Protein AF-0000000066375681 (afdb_homodimer)

Foldseek 3Di:
DPPDPPPVPCDPVVVVPDDPVVVVVVVVCVVCVVVVVVVVVVVVVVVVVVVVVVVVVVVVVVVVVVVVVVVVVVVVVVVVCVPQVFDADAQPVDPDGDGTDDPVRVVVSVVVVVVVQVVVCVVQQKHFPDWDDDPFKIKTWIWGAAPADPLQIFTKIWIGTPPDDQKIKIGRCLVVCCVPDDPSSNVNSVVCCVQADPVNNHMDMDGPVCVVVVSVRSRCSNHPD/DPPDPPPVPCDVVVVVPDDPVVVVVVVCCVVCVVVVVVVVVVVVVVVVVVVVVVVVVVVVVVVVVVVVVVVVVVVVVVVVCVPQVFDADAQPVDPDGDGTDDPVRVVVSVVVVVVVQVVVCVVQQKHFPDWDDDPFKIKTWIWGAAPADPLQIFTKIWIGTPPDDQKIKIGRCLVVCCVPDDPSSNVNSVVCCVQADPVNNHIDMDGPVCVVVVSVRSRCSNHPD

Secondary structure (DSSP, 8-state):
-----------HHHHHSS-HHHHHHHHHHHHHHHHHHHHHHHHHHHHHHHHHHHHHHHHHHHHHHHHHHHHHHHHHHHHHHHH---EE---TT-SSPP-EE-HHHHHHHHHHHHHHHHHHHHHH-EEEEEEEE-SSEEEEEEEEE-SSSTT-EEEEEEEEESS--SEEEEE-GGGGGGGSS-HHHHHHHHHHHHHS-GGGGS-EEEEGGGHHHHHHHHHHHHT--/-----------HHHHHSS-HHHHHHHHHHHHHHHHHHHHHHHHHHHHHHHHHHHHHHHHHHHHHHHHHHHHHHHHHHHHHHHH---EE---TT-SSPP-EE-HHHHHHHHHHHHHHHHHHHHHH-EEEEEEEE-SSEEEEEEEEE-SSSTT-EEEEEEEEESS--SEEEEE-GGGGGGGSS-HHHHHHHHHHHHHS-GGGGS-EEEEGGGHHHHHHHHHHHHT--

Structure (mmCIF, N/CA/C/O backbone):
data_AF-0000000066375681-model_v1
#
loop_
_entity.id
_entity.type
_entity.pdbx_description
1 polymer 'Monopolin complex subunit Csm1/Pcs1 C-terminal domain-containing protein'
#
loop_
_atom_site.group_PDB
_atom_site.id
_atom_site.type_symbol
_atom_site.label_atom_id
_atom_site.label_alt_id
_atom_site.label_comp_id
_atom_site.label_asym_id
_atom_site.label_entity_id
_atom_site.label_seq_id
_atom_site.pdbx_PDB_ins_code
_atom_site.Cartn_x
_atom_site.Cartn_y
_atom_site.Cartn_z
_atom_site.occupancy
_atom_site.B_iso_or_equiv
_atom_site.auth_seq_id
_atom_site.auth_comp_id
_atom_site.auth_asym_id
_atom_site.auth_atom_id
_atom_site.pdbx_PDB_model_num
ATOM 1 N N . MET A 1 1 ? -1.292 99.375 11.547 1 28.48 1 MET A N 1
ATOM 2 C CA . MET A 1 1 ? -0.251 99.438 12.562 1 28.48 1 MET A CA 1
ATOM 3 C C . MET A 1 1 ? -0.859 99.688 13.945 1 28.48 1 MET A C 1
ATOM 5 O O . MET A 1 1 ? -1.448 100.75 14.203 1 28.48 1 MET A O 1
ATOM 9 N N . ALA A 1 2 ? -1.321 98.625 14.531 1 40.06 2 ALA A N 1
ATOM 10 C CA . ALA A 1 2 ? -2.312 98.562 15.602 1 40.06 2 ALA A CA 1
ATOM 11 C C . ALA A 1 2 ? -1.772 99.188 16.875 1 40.06 2 ALA A C 1
ATOM 13 O O . ALA A 1 2 ? -0.604 99 17.234 1 40.06 2 ALA A O 1
ATOM 14 N N . PRO A 1 3 ? -2.336 100.375 17.312 1 38.59 3 PRO A N 1
ATOM 15 C CA . PRO A 1 3 ? -1.803 101.125 18.422 1 38.59 3 PRO A CA 1
ATOM 16 C C . PRO A 1 3 ? -1.499 100.312 19.656 1 38.59 3 PRO A C 1
ATOM 18 O O . PRO A 1 3 ? -2.27 99.438 20 1 38.59 3 PRO A O 1
ATOM 21 N N . LYS A 1 4 ? -0.212 100.062 19.766 1 41.66 4 LYS A N 1
ATOM 22 C CA . LYS A 1 4 ? 0.375 99.375 20.922 1 41.66 4 LYS A CA 1
ATOM 23 C C . LYS A 1 4 ? -0.207 99.938 22.219 1 41.66 4 LYS A C 1
ATOM 25 O O . LYS A 1 4 ? -0.194 101.125 22.469 1 41.66 4 LYS A O 1
ATOM 30 N N . LYS A 1 5 ? -1.204 99.25 22.703 1 42.22 5 LYS A N 1
ATOM 31 C CA . LYS A 1 5 ? -1.81 99.5 24 1 42.22 5 LYS A CA 1
ATOM 32 C C . LYS A 1 5 ? -0.745 99.812 25.062 1 42.22 5 LYS A C 1
ATOM 34 O O . LYS A 1 5 ? 0.119 99 25.328 1 42.22 5 LYS A O 1
ATOM 39 N N . GLN A 1 6 ? -0.232 101.125 25.125 1 36.72 6 GLN A N 1
ATOM 40 C CA . GLN A 1 6 ? 0.744 101.75 26.016 1 36.72 6 GLN A CA 1
ATOM 41 C C . GLN A 1 6 ? 0.516 101.375 27.469 1 36.72 6 GLN A C 1
ATOM 43 O O . GLN A 1 6 ? -0.604 101.438 27.969 1 36.72 6 GLN A O 1
ATOM 48 N N . ALA A 1 7 ? 1.293 100.375 27.859 1 41.22 7 ALA A N 1
ATOM 49 C CA . ALA A 1 7 ? 1.432 100 29.266 1 41.22 7 ALA A CA 1
ATOM 50 C C . ALA A 1 7 ? 1.377 101.25 30.141 1 41.22 7 ALA A C 1
ATOM 52 O O . ALA A 1 7 ? 2.172 102.188 29.969 1 41.22 7 ALA A O 1
ATOM 53 N N . THR A 1 8 ? 0.193 101.75 30.359 1 39.72 8 THR A N 1
ATOM 54 C CA . THR A 1 8 ? 0.031 102.938 31.219 1 39.72 8 THR A CA 1
ATOM 55 C C . THR A 1 8 ? 0.939 102.812 32.438 1 39.72 8 THR A C 1
ATOM 57 O O . THR A 1 8 ? 0.768 101.938 33.281 1 39.72 8 THR A O 1
ATOM 60 N N . VAL A 1 9 ? 2.328 102.875 32.188 1 42.59 9 VAL A N 1
ATOM 61 C CA . VAL A 1 9 ? 3.307 103.125 33.25 1 42.59 9 VAL A CA 1
ATOM 62 C C . VAL A 1 9 ? 2.834 104.25 34.188 1 42.59 9 VAL A C 1
ATOM 64 O O . VAL A 1 9 ? 2.521 105.312 33.719 1 42.59 9 VAL A O 1
ATOM 67 N N . VAL A 1 10 ? 2.293 103.812 35.219 1 45.69 10 VAL A N 1
ATOM 68 C CA . VAL A 1 10 ? 1.974 104.75 36.25 1 45.69 10 VAL A CA 1
ATOM 69 C C . VAL A 1 10 ? 3.229 105.562 36.625 1 45.69 10 VAL A C 1
ATOM 71 O O . VAL A 1 10 ? 4.277 105 36.906 1 45.69 10 VAL A O 1
ATOM 74 N N . THR A 1 11 ? 3.477 106.688 35.906 1 43.81 11 THR A N 1
ATOM 75 C CA . THR A 1 11 ? 4.594 107.562 36.219 1 43.81 11 THR A CA 1
ATOM 76 C C . THR A 1 11 ? 4.426 108.188 37.625 1 43.81 11 THR A C 1
ATOM 78 O O . THR A 1 11 ? 3.33 108.188 38.188 1 43.81 11 THR A O 1
ATOM 81 N N . GLU A 1 12 ? 5.57 108.5 38.156 1 47.03 12 GLU A N 1
ATOM 82 C CA . GLU A 1 12 ? 5.633 109.25 39.438 1 47.03 12 GLU A CA 1
ATOM 83 C C . GLU A 1 12 ? 4.621 110.375 39.469 1 47.03 12 GLU A C 1
ATOM 85 O O . GLU A 1 12 ? 4.047 110.688 40.531 1 47.03 12 GLU A O 1
ATOM 90 N N . GLN A 1 13 ? 4.516 111.062 38.344 1 50.25 13 GLN A N 1
ATOM 91 C CA . GLN A 1 13 ? 3.627 112.25 38.25 1 50.25 13 GLN A CA 1
ATOM 92 C C . GLN A 1 13 ? 2.164 111.812 38.344 1 50.25 13 GLN A C 1
ATOM 94 O O . GLN A 1 13 ? 1.336 112.562 38.875 1 50.25 13 GLN A O 1
ATOM 99 N N . ASP A 1 14 ? 1.918 110.688 37.75 1 49.62 14 ASP A N 1
ATOM 100 C CA . ASP A 1 14 ? 0.551 110.188 37.875 1 49.62 14 ASP A CA 1
ATOM 101 C C . ASP A 1 14 ? 0.205 109.875 39.312 1 49.62 14 ASP A C 1
ATOM 103 O O . ASP A 1 14 ? -0.949 110 39.719 1 49.62 14 ASP A O 1
ATOM 107 N N . ILE A 1 15 ? 1.29 109.562 40 1 47.69 15 ILE A N 1
ATOM 108 C CA . ILE A 1 15 ? 1.213 109.312 41.469 1 47.69 15 ILE A CA 1
ATOM 109 C C . ILE A 1 15 ? 1.122 110.688 42.156 1 47.69 15 ILE A C 1
ATOM 111 O O . ILE A 1 15 ? 0.42 110.812 43.188 1 47.69 15 ILE A O 1
ATOM 115 N N . SER A 1 16 ? 1.86 111.562 41.688 1 47.47 16 SER A N 1
ATOM 116 C CA . SER A 1 16 ? 1.866 112.875 42.375 1 47.47 16 SER A CA 1
ATOM 117 C C . SER A 1 16 ? 0.475 113.438 42.406 1 47.47 16 SER A C 1
ATOM 119 O O . SER A 1 16 ? 0.149 114.25 43.344 1 47.47 16 SER A O 1
ATOM 121 N N . ASN A 1 17 ? -0.302 113.5 41.312 1 46.56 17 ASN A N 1
ATOM 122 C CA . ASN A 1 17 ? -1.599 114.188 41.281 1 46.56 17 ASN A CA 1
ATOM 123 C C . ASN A 1 17 ? -2.727 113.25 41.688 1 46.56 17 ASN A C 1
ATOM 125 O O . ASN A 1 17 ? -3.895 113.625 41.688 1 46.56 17 ASN A O 1
ATOM 129 N N . SER A 1 18 ? -2.432 111.938 41.531 1 45.84 18 SER A N 1
ATOM 130 C CA . SER A 1 18 ? -3.562 111.062 41.812 1 45.84 18 SER A CA 1
ATOM 131 C C . SER A 1 18 ? -3.654 110.75 43.281 1 45.84 18 SER A C 1
ATOM 133 O O . SER A 1 18 ? -2.639 110.688 44 1 45.84 18 SER A O 1
ATOM 135 N N . ASP A 1 19 ? -4.734 111 43.844 1 48.69 19 ASP A N 1
ATOM 136 C CA . ASP A 1 19 ? -5.043 110.688 45.25 1 48.69 19 ASP A CA 1
ATOM 137 C C . ASP A 1 19 ? -4.734 109.188 45.531 1 48.69 19 ASP A C 1
ATOM 139 O O . ASP A 1 19 ? -4.723 108.375 44.625 1 48.69 19 ASP A O 1
ATOM 143 N N . ASN A 1 20 ? -4.02 108.875 46.562 1 48.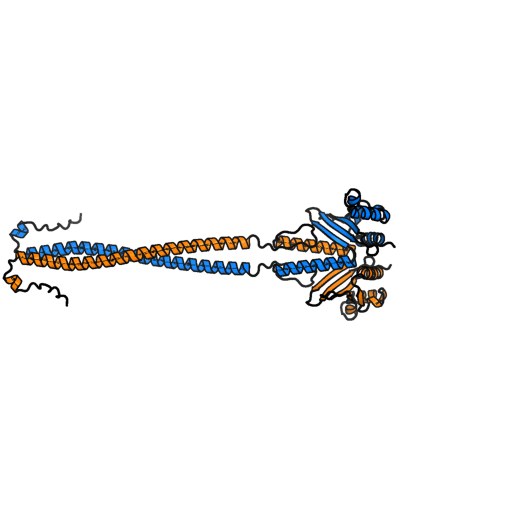81 20 ASN A N 1
ATOM 144 C CA . ASN A 1 20 ? -3.52 107.625 47.094 1 48.81 20 ASN A CA 1
ATOM 145 C C . ASN A 1 20 ? -4.461 106.438 46.781 1 48.81 20 ASN A C 1
ATOM 147 O O . ASN A 1 20 ? -4.008 105.375 46.438 1 48.81 20 ASN A O 1
ATOM 151 N N . GLU A 1 21 ? -5.719 106.75 46.75 1 53.75 21 GLU A N 1
ATOM 152 C CA . GLU A 1 21 ? -6.727 105.688 46.594 1 53.75 21 GLU A CA 1
ATOM 153 C C . GLU A 1 21 ? -6.758 105.188 45.156 1 53.75 21 GLU A C 1
ATOM 155 O O . GLU A 1 21 ? -6.863 103.938 44.938 1 53.75 21 GLU A O 1
ATOM 160 N N . GLN A 1 22 ? -6.59 106 44.25 1 57.84 22 GLN A N 1
ATOM 161 C CA . GLN A 1 22 ? -6.688 105.625 42.844 1 57.84 22 GLN A CA 1
ATOM 162 C C . GLN A 1 22 ? -5.453 104.875 42.406 1 57.84 22 GLN A C 1
ATOM 164 O O . GLN A 1 22 ? -5.559 103.938 41.594 1 57.84 22 GLN A O 1
ATOM 169 N N . LEU A 1 23 ? -4.414 105.188 43 1 54 23 LEU A N 1
ATOM 170 C CA . LEU A 1 23 ? -3.172 104.5 42.656 1 54 23 LEU A CA 1
ATOM 171 C C . LEU A 1 23 ? -3.162 103.062 43.125 1 54 23 LEU A C 1
ATOM 173 O O . LEU A 1 23 ? -2.727 102.125 42.406 1 54 23 LEU A O 1
ATOM 177 N N . VAL A 1 24 ? -3.678 102.875 44.344 1 54.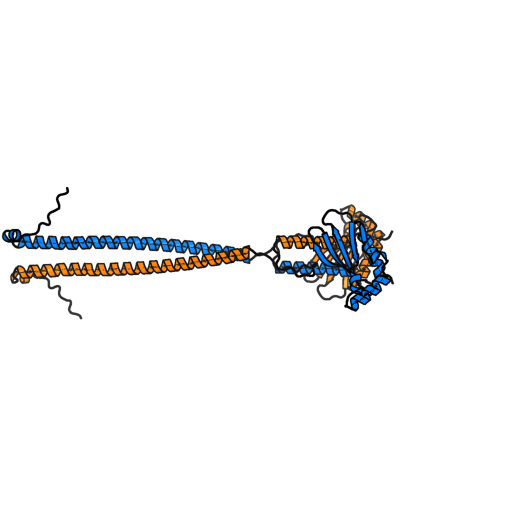31 24 VAL A N 1
ATOM 178 C CA . VAL A 1 24 ? -3.766 101.5 44.938 1 54.31 24 VAL A CA 1
ATOM 179 C C . VAL A 1 24 ? -4.688 100.688 44.062 1 54.31 24 VAL A C 1
ATOM 181 O O . VAL A 1 24 ? -4.379 99.5 43.781 1 54.31 24 VAL A O 1
ATOM 184 N N . GLU A 1 25 ? -5.738 101.188 43.625 1 55.97 25 GLU A N 1
ATOM 185 C CA . GLU A 1 25 ? -6.676 100.5 42.781 1 55.97 25 GLU A CA 1
ATOM 186 C C . GLU A 1 25 ? -6.043 100.125 41.438 1 55.97 25 GLU A C 1
ATOM 188 O O . GLU A 1 25 ? -6.25 99 40.938 1 55.97 25 GLU A O 1
ATOM 193 N N . LEU A 1 26 ? -5.262 100.938 41 1 53.53 26 LEU A N 1
ATOM 194 C CA . LEU A 1 26 ? -4.629 100.75 39.719 1 53.53 26 LEU A CA 1
ATOM 195 C C . LEU A 1 26 ? -3.572 99.688 39.812 1 53.53 26 LEU A C 1
ATOM 197 O O . LEU A 1 26 ? -3.492 98.812 38.938 1 53.53 26 LEU A O 1
ATOM 201 N N . ILE A 1 27 ? -2.797 99.75 40.844 1 51.28 27 ILE A N 1
ATOM 202 C CA . ILE A 1 27 ? -1.75 98.75 41.031 1 51.28 27 ILE A CA 1
ATOM 203 C C . ILE A 1 27 ? -2.379 97.375 41.281 1 51.28 27 ILE A C 1
ATOM 205 O O . ILE A 1 27 ? -1.936 96.375 40.688 1 51.28 27 ILE A O 1
ATOM 209 N N . ASN A 1 28 ? -3.398 97.438 42.125 1 53.34 28 ASN A N 1
ATOM 210 C CA . ASN A 1 28 ? -4.109 96.188 42.375 1 53.34 28 ASN A CA 1
ATOM 211 C C . ASN A 1 28 ? -4.703 95.625 41.094 1 53.34 28 ASN A C 1
ATOM 213 O O . ASN A 1 28 ? -4.68 94.438 40.875 1 53.34 28 ASN A O 1
ATOM 217 N N . ASN A 1 29 ? -5.141 96.438 40.281 1 55.69 29 ASN A N 1
ATOM 218 C CA . ASN A 1 29 ? -5.742 96 39.031 1 55.69 29 ASN A CA 1
ATOM 219 C C . ASN A 1 29 ? -4.691 95.5 38.031 1 55.69 29 ASN A C 1
ATOM 221 O O . ASN A 1 29 ? -4.922 94.562 37.312 1 55.69 29 ASN A O 1
ATOM 225 N N . LEU A 1 30 ? -3.58 96.188 38.062 1 53.53 30 LEU A N 1
ATOM 226 C CA . LEU A 1 30 ? -2.555 95.875 37.094 1 53.53 30 LEU A CA 1
ATOM 227 C C . LEU A 1 30 ? -1.869 94.562 37.469 1 53.53 30 LEU A C 1
ATOM 229 O O . LEU A 1 30 ? -1.595 93.75 36.594 1 53.53 30 LEU A O 1
ATOM 233 N N . VAL A 1 31 ? -1.455 94.438 38.688 1 55.12 31 VAL A N 1
ATOM 234 C CA . VAL A 1 31 ? -0.822 93.188 39.188 1 55.12 31 VAL A CA 1
ATOM 235 C C . VAL A 1 31 ? -1.787 92.062 39.062 1 55.12 31 VAL A C 1
ATOM 237 O O . VAL A 1 31 ? -1.393 90.938 38.656 1 55.12 31 VAL A O 1
ATOM 240 N N . ASN A 1 32 ? -2.986 92.312 39.406 1 57.19 32 ASN A N 1
ATOM 241 C CA . ASN A 1 32 ? -4.012 91.25 39.281 1 57.19 32 ASN A CA 1
ATOM 242 C C . ASN A 1 32 ? -4.211 90.875 37.844 1 57.19 32 ASN A C 1
ATOM 244 O O . ASN A 1 32 ? -4.402 89.688 37.562 1 57.19 32 ASN A O 1
ATOM 248 N N . THR A 1 33 ? -3.861 91.812 37 1 61.75 33 THR A N 1
ATOM 249 C CA . THR A 1 33 ? -4.176 91.562 35.594 1 61.75 33 THR A CA 1
ATOM 250 C C . THR A 1 33 ? -3.076 90.75 34.938 1 61.75 33 THR A C 1
ATOM 252 O O . THR A 1 33 ? -3.365 89.75 34.188 1 61.75 33 THR A O 1
ATOM 255 N N . LYS A 1 34 ? -1.808 91.062 35.25 1 62.44 34 LYS A N 1
ATOM 256 C CA . LYS A 1 34 ? -0.74 90.375 34.562 1 62.44 34 LYS A CA 1
ATOM 257 C C . LYS A 1 34 ? -0.624 88.938 35.125 1 62.44 34 LYS A C 1
ATOM 259 O O . LYS A 1 34 ? -0.423 88 34.344 1 62.44 34 LYS A O 1
ATOM 264 N N . GLN A 1 35 ? -0.708 88.875 36.375 1 65.12 35 GLN A N 1
ATOM 265 C CA . GLN A 1 35 ? -0.64 87.562 37 1 65.12 35 GLN A CA 1
ATOM 266 C C . GLN A 1 35 ? -1.817 86.688 36.594 1 65.12 35 GLN A C 1
ATOM 268 O O . GLN A 1 35 ? -1.655 85.5 36.375 1 65.12 35 GLN A O 1
ATOM 273 N N . ASP A 1 36 ? -2.898 87.375 36.469 1 70.12 36 ASP A N 1
ATOM 274 C CA . ASP A 1 36 ? -4.098 86.688 36.031 1 70.12 36 ASP A CA 1
ATOM 275 C C . ASP A 1 36 ? -3.969 86.25 34.562 1 70.12 36 ASP A C 1
ATOM 277 O O . ASP A 1 36 ? -4.414 85.125 34.219 1 70.12 36 ASP A O 1
ATOM 281 N N . GLU A 1 37 ? -3.246 87.062 33.844 1 74 37 GLU A N 1
ATOM 282 C CA . GLU A 1 37 ? -3.025 86.75 32.438 1 74 37 GLU A CA 1
ATOM 283 C C . GLU A 1 37 ? -2.064 85.562 32.312 1 74 37 GLU A C 1
ATOM 285 O O . GLU A 1 37 ? -2.285 84.625 31.484 1 74 37 GLU A O 1
ATOM 290 N N . LEU A 1 38 ? -1.036 85.562 33.062 1 73.94 38 LEU A N 1
ATOM 291 C CA . LEU A 1 38 ? -0.058 84.5 33.062 1 73.94 38 LEU A CA 1
ATOM 292 C C . LEU A 1 38 ? -0.691 83.188 33.531 1 73.94 38 LEU A C 1
ATOM 294 O O . LEU A 1 38 ? -0.421 82.125 33 1 73.94 38 LEU A O 1
ATOM 298 N N . PHE A 1 39 ? -1.546 83.312 34.5 1 76.81 39 PHE A N 1
ATOM 299 C CA . PHE A 1 39 ? -2.256 82.125 35.031 1 76.81 39 PHE A CA 1
ATOM 300 C C . PHE A 1 39 ? -3.234 81.562 34 1 76.81 39 PHE A C 1
ATOM 302 O O . PHE A 1 39 ? -3.355 80.375 33.844 1 76.81 39 PHE A O 1
ATOM 309 N N . ALA A 1 40 ? -3.789 82.5 33.344 1 77.12 40 ALA A N 1
ATOM 310 C CA . ALA A 1 40 ? -4.742 82.062 32.312 1 77.12 40 ALA A CA 1
ATOM 311 C C . ALA A 1 40 ? -4.035 81.375 31.156 1 77.12 40 ALA A C 1
ATOM 313 O O . ALA A 1 40 ? -4.527 80.375 30.656 1 77.12 40 ALA A O 1
ATOM 314 N N . LYS A 1 41 ? -2.861 81.812 30.812 1 79.75 41 LYS A N 1
ATOM 315 C CA . LYS A 1 41 ? -2.078 81.188 29.75 1 79.75 41 LYS A CA 1
ATOM 316 C C . LYS A 1 41 ? -1.566 79.812 30.156 1 79.75 41 LYS A C 1
ATOM 318 O O . LYS A 1 41 ? -1.604 78.875 29.375 1 79.75 41 LYS A O 1
ATOM 323 N N . TYR A 1 42 ? -1.141 79.75 31.328 1 80.94 42 TYR A N 1
ATOM 324 C CA . TYR A 1 42 ? -0.655 78.5 31.859 1 80.94 42 TYR A CA 1
ATOM 325 C C . TYR A 1 42 ? -1.775 77.438 31.922 1 80.94 42 TYR A C 1
ATOM 327 O O . TYR A 1 42 ? -1.582 76.312 31.547 1 80.94 42 TYR A O 1
ATOM 335 N N . LYS A 1 43 ? -2.881 78 32.406 1 80 43 LYS A N 1
ATOM 336 C CA . LYS A 1 43 ? -4.047 77.125 32.5 1 80 43 LYS A CA 1
ATOM 337 C C . LYS A 1 43 ? -4.453 76.562 31.125 1 80 43 LYS A C 1
ATOM 339 O O . LYS A 1 43 ? -4.758 75.375 30.969 1 80 43 LYS A O 1
ATOM 344 N N . ALA A 1 44 ? -4.316 77.438 30.188 1 81.56 44 ALA A N 1
ATOM 345 C CA . ALA A 1 44 ? -4.699 77.062 28.844 1 81.56 44 ALA A CA 1
ATOM 346 C C . ALA A 1 44 ? -3.727 76 28.25 1 81.56 44 ALA A C 1
ATOM 348 O O . ALA A 1 44 ? -4.141 75.062 27.609 1 81.56 44 ALA A O 1
ATOM 349 N N . LYS A 1 45 ? -2.494 76.25 28.531 1 82.25 45 LYS A N 1
ATOM 350 C CA . LYS A 1 45 ? -1.46 75.375 28.016 1 82.25 45 LYS A CA 1
ATOM 351 C C . LYS A 1 45 ? -1.57 74 28.656 1 82.25 45 LYS A C 1
ATOM 353 O O . LYS A 1 45 ? -1.479 72.938 27.969 1 82.25 45 LYS A O 1
ATOM 358 N N . VAL A 1 46 ? -1.83 73.938 29.938 1 84.31 46 VAL A N 1
ATOM 359 C CA . VAL A 1 46 ? -1.899 72.688 30.672 1 84.31 46 VAL A CA 1
ATOM 360 C C . VAL A 1 46 ? -3.15 71.938 30.266 1 84.31 46 VAL A C 1
ATOM 362 O O . VAL A 1 46 ? -3.104 70.688 30.094 1 84.31 46 VAL A O 1
ATOM 365 N N . GLU A 1 47 ? -4.188 72.688 30.094 1 82.12 47 GLU A N 1
ATOM 366 C CA . GLU A 1 47 ? -5.434 72.062 29.672 1 82.12 47 GLU A CA 1
ATOM 367 C C . GLU A 1 47 ? -5.297 71.438 28.281 1 82.12 47 GLU A C 1
ATOM 369 O O . GLU A 1 47 ? -5.805 70.312 28.031 1 82.12 47 GLU A O 1
ATOM 374 N N . SER A 1 48 ? -4.539 72.062 27.453 1 86.12 48 SER A N 1
ATOM 375 C CA . SER A 1 48 ? -4.293 71.562 26.109 1 86.12 48 SER A CA 1
ATOM 376 C C . SER A 1 48 ? -3.436 70.312 26.156 1 86.12 48 SER A C 1
ATOM 378 O O . SER A 1 48 ? -3.709 69.312 25.438 1 86.12 48 SER A O 1
ATOM 380 N N . GLN A 1 49 ? -2.49 70.312 27.016 1 85.06 49 GLN A N 1
ATOM 381 C CA . GLN A 1 49 ? -1.605 69.188 27.156 1 85.06 49 GLN A CA 1
ATOM 382 C C . GLN A 1 49 ? -2.352 67.938 27.734 1 85.06 49 GLN A C 1
ATOM 384 O O . GLN A 1 49 ? -2.16 66.812 27.281 1 85.06 49 GLN A O 1
ATOM 389 N N . LEU A 1 50 ? -3.152 68.25 28.688 1 86.94 50 LEU A N 1
ATOM 390 C CA . LEU A 1 50 ? -3.947 67.188 29.312 1 86.94 50 LEU A CA 1
ATOM 391 C C . LEU A 1 50 ? -4.91 66.562 28.312 1 86.94 50 LEU A C 1
ATOM 393 O O . LEU A 1 50 ? -5.102 65.312 28.281 1 86.94 50 LEU A O 1
ATOM 397 N N . GLU A 1 51 ? -5.418 67.438 27.453 1 86.88 51 GLU A N 1
ATOM 398 C CA . GLU A 1 51 ? -6.328 66.938 26.422 1 86.88 51 GLU A CA 1
ATOM 399 C C . GLU A 1 51 ? -5.598 66.062 25.406 1 86.88 51 GLU A C 1
ATOM 401 O O . GLU A 1 51 ? -6.109 65 24.984 1 86.88 51 GLU A O 1
ATOM 406 N N . ASN A 1 52 ? -4.445 66.438 25.047 1 88.88 52 ASN A N 1
ATOM 407 C CA . ASN A 1 52 ? -3.623 65.688 24.094 1 88.88 52 ASN A CA 1
ATOM 408 C C . ASN A 1 52 ? -3.229 64.312 24.672 1 88.88 52 ASN A C 1
ATOM 410 O O . ASN A 1 52 ? -3.275 63.312 23.969 1 88.88 52 ASN A O 1
ATOM 414 N N . ASP A 1 53 ? -2.877 64.312 25.922 1 88.25 53 ASP A N 1
ATOM 415 C CA . ASP A 1 53 ? -2.492 63.031 26.578 1 88.25 53 ASP A CA 1
ATOM 416 C C . ASP A 1 53 ? -3.676 62.094 26.688 1 88.25 53 ASP A C 1
ATOM 418 O O . ASP A 1 53 ? -3.527 60.875 26.469 1 88.25 53 ASP A O 1
ATOM 422 N N . HIS A 1 54 ? -4.766 62.688 26.953 1 88.44 54 HIS A N 1
ATOM 423 C CA . HIS A 1 54 ? -5.969 61.875 27.047 1 88.44 54 HIS A CA 1
ATOM 424 C C . HIS A 1 54 ? -6.324 61.25 25.703 1 88.44 54 HIS A C 1
ATOM 426 O O . HIS A 1 54 ? -6.68 60.062 25.641 1 88.44 54 HIS A O 1
ATOM 432 N N . GLN A 1 55 ? -6.152 61.969 24.688 1 89.88 55 GLN A N 1
ATOM 433 C CA . GLN A 1 55 ? -6.414 61.469 23.359 1 89.88 55 GLN A CA 1
ATOM 434 C C . GLN A 1 55 ? -5.426 60.375 22.984 1 89.88 55 GLN A C 1
ATOM 436 O O . GLN A 1 55 ? -5.816 59.344 22.422 1 89.88 55 GLN A O 1
ATOM 441 N N . LEU A 1 56 ? -4.227 60.531 23.312 1 91.25 56 LEU A N 1
ATOM 442 C CA . LEU A 1 56 ? -3.189 59.531 23.047 1 91.25 56 LEU A CA 1
ATOM 443 C C . LEU A 1 56 ? -3.459 58.25 23.797 1 91.25 56 LEU A C 1
ATOM 445 O O . LEU A 1 56 ? -3.281 57.156 23.25 1 91.25 56 LEU A O 1
ATOM 449 N N . ILE A 1 57 ? -3.852 58.375 24.984 1 91.12 57 ILE A N 1
ATOM 450 C CA . ILE A 1 57 ? -4.16 57.219 25.812 1 91.12 57 ILE A CA 1
ATOM 451 C C . ILE A 1 57 ? -5.328 56.438 25.219 1 91.12 57 ILE A C 1
ATOM 453 O O . ILE A 1 57 ? -5.281 55.219 25.109 1 91.12 57 ILE A O 1
ATOM 457 N N . GLU A 1 58 ? -6.273 57.188 24.766 1 90.88 58 GLU A N 1
ATOM 458 C CA . GLU A 1 58 ? -7.426 56.531 24.141 1 90.88 58 GLU A CA 1
ATOM 459 C C . GLU A 1 58 ? -7.023 55.812 22.875 1 90.88 58 GLU A C 1
ATOM 461 O O . GLU A 1 58 ? -7.469 54.656 22.641 1 90.88 58 GLU A O 1
ATOM 466 N N . ASP A 1 59 ? -6.16 56.344 22.109 1 93.69 59 ASP A N 1
ATOM 467 C CA . ASP A 1 59 ? -5.68 55.719 20.875 1 93.69 59 ASP A CA 1
ATOM 468 C C . ASP A 1 59 ? -4.863 54.469 21.156 1 93.69 59 ASP A C 1
ATOM 470 O O . ASP A 1 59 ? -5.023 53.438 20.484 1 93.69 59 ASP A O 1
ATOM 474 N N . LEU A 1 60 ? -4.059 54.562 22.141 1 92.19 60 LEU A N 1
ATOM 475 C CA . LEU A 1 60 ? -3.211 53.438 22.516 1 92.19 60 LEU A CA 1
ATOM 476 C C . LEU A 1 60 ? -4.051 52.281 23.031 1 92.19 60 LEU A C 1
ATOM 478 O O . LEU A 1 60 ? -3.766 51.125 22.734 1 92.19 60 LEU A O 1
ATOM 482 N N . GLN A 1 61 ? -5.055 52.594 23.734 1 91.94 61 GLN A N 1
ATOM 483 C CA . GLN A 1 61 ? -5.957 51.562 24.25 1 91.94 61 GLN A CA 1
ATOM 484 C C . GLN A 1 61 ? -6.723 50.875 23.125 1 91.94 61 GLN A C 1
ATOM 486 O O . GLN A 1 61 ? -6.906 49.656 23.141 1 91.94 61 GLN A O 1
ATOM 491 N N . ALA A 1 62 ? -7.102 51.688 22.156 1 92.94 62 ALA A N 1
ATOM 492 C CA . ALA A 1 62 ? -7.793 51.125 20.984 1 92.94 62 ALA A CA 1
ATOM 493 C C . ALA A 1 62 ? -6.879 50.219 20.188 1 92.94 62 ALA A C 1
ATOM 495 O O . ALA A 1 62 ? -7.297 49.156 19.75 1 92.94 62 ALA A O 1
ATOM 496 N N . GLU A 1 63 ? -5.66 50.594 20.062 1 93.69 63 GLU A N 1
ATOM 497 C CA . GLU A 1 63 ? -4.676 49.781 19.344 1 93.69 63 GLU A CA 1
ATOM 498 C C . GLU A 1 63 ? -4.387 48.5 20.078 1 93.69 63 GLU A C 1
ATOM 500 O O . GLU A 1 63 ? -4.246 47.438 19.453 1 93.69 63 GLU A O 1
ATOM 505 N N . LEU A 1 64 ? -4.273 48.594 21.312 1 92.19 64 LEU A N 1
ATOM 506 C CA . LEU A 1 64 ? -4.039 47.406 22.141 1 92.19 64 LEU A CA 1
ATOM 507 C C . LEU A 1 64 ? -5.172 46.406 21.984 1 92.19 64 LEU A C 1
ATOM 509 O O . LEU A 1 64 ? -4.93 45.188 21.891 1 92.19 64 LEU A O 1
ATOM 513 N N . LYS A 1 65 ? -6.371 46.906 21.938 1 93.12 65 LYS A N 1
ATOM 514 C CA . LYS A 1 65 ? -7.527 46.031 21.766 1 93.12 65 LYS A CA 1
ATOM 515 C C . LYS A 1 65 ? -7.508 45.375 20.391 1 93.12 65 LYS A C 1
ATOM 517 O O . LYS A 1 65 ? -7.793 44.188 20.281 1 93.12 65 LYS A O 1
ATOM 522 N N . ALA A 1 66 ? -7.16 46.094 19.406 1 94.25 66 ALA A N 1
ATOM 523 C CA . ALA A 1 66 ? -7.07 45.562 18.047 1 94.25 66 ALA A CA 1
ATOM 524 C C . ALA A 1 66 ? -6.027 44.469 17.969 1 94.25 66 ALA A C 1
ATOM 526 O O . ALA A 1 66 ? -6.254 43.438 17.312 1 94.25 66 ALA A O 1
ATOM 527 N N . LYS A 1 67 ? -4.938 44.625 18.609 1 93 67 LYS A N 1
ATOM 528 C CA . LYS A 1 67 ? -3.873 43.625 18.578 1 93 67 LYS A CA 1
ATOM 529 C C . LYS A 1 67 ? -4.273 42.375 19.375 1 93 67 LYS A C 1
ATOM 531 O O . LYS A 1 67 ? -3.924 41.281 18.984 1 93 67 LYS A O 1
ATOM 536 N N . ASP A 1 68 ? -5.023 42.562 20.406 1 93.75 68 ASP A N 1
ATOM 537 C CA . ASP A 1 68 ? -5.555 41.438 21.172 1 93.75 68 ASP A CA 1
ATOM 538 C C . ASP A 1 68 ? -6.496 40.594 20.312 1 93.75 68 ASP A C 1
ATOM 540 O O . ASP A 1 68 ? -6.43 39.375 20.344 1 93.75 68 ASP A O 1
ATOM 544 N N . ASP A 1 69 ? -7.273 41.219 19.531 1 94.69 69 ASP A N 1
ATOM 545 C CA . ASP A 1 69 ? -8.188 40.531 18.641 1 94.69 69 ASP A CA 1
ATOM 546 C C . ASP A 1 69 ? -7.418 39.75 17.578 1 94.69 69 ASP A C 1
ATOM 548 O O . ASP A 1 69 ? -7.785 38.625 17.25 1 94.69 69 ASP A O 1
ATOM 552 N N . ARG A 1 70 ? -6.402 40.344 17.109 1 95 70 ARG A N 1
ATOM 553 C CA . ARG A 1 70 ? -5.574 39.688 16.109 1 95 70 ARG A CA 1
ATOM 554 C C . ARG A 1 70 ? -4.895 38.469 16.688 1 95 70 ARG A C 1
ATOM 556 O O . ARG A 1 70 ? -4.805 37.406 16.031 1 95 70 ARG A O 1
ATOM 563 N N . ILE A 1 71 ? -4.445 38.531 17.797 1 92.38 71 ILE A N 1
ATOM 564 C CA . ILE A 1 71 ? -3.793 37.406 18.484 1 92.38 71 ILE A CA 1
ATOM 565 C C . ILE A 1 71 ? -4.793 36.25 18.672 1 92.38 71 ILE A C 1
ATOM 567 O O . ILE A 1 71 ? -4.484 35.094 18.391 1 92.38 71 ILE A O 1
ATOM 571 N N . ASP A 1 72 ? -5.949 36.562 19.047 1 93.19 72 ASP A N 1
ATOM 572 C CA . ASP A 1 72 ? -6.984 35.531 19.25 1 93.19 72 ASP A CA 1
ATOM 573 C C . ASP A 1 72 ? -7.316 34.812 17.938 1 93.19 72 ASP A C 1
ATOM 575 O O . ASP A 1 72 ? -7.477 33.594 17.922 1 93.19 72 ASP A O 1
ATOM 579 N N . ALA A 1 73 ? -7.336 35.531 16.953 1 92.75 73 ALA A N 1
ATOM 580 C CA . ALA A 1 73 ? -7.633 34.969 15.633 1 92.75 73 ALA A CA 1
ATOM 581 C C . ALA A 1 73 ? -6.527 34.031 15.188 1 92.75 73 ALA A C 1
ATOM 583 O O . ALA A 1 73 ? -6.805 32.938 14.656 1 92.75 73 ALA A O 1
ATOM 584 N N . LEU A 1 74 ? -5.352 34.375 15.391 1 89.69 74 LEU A N 1
ATOM 585 C CA . LEU A 1 74 ? -4.207 33.562 14.992 1 89.69 74 LEU A CA 1
ATOM 586 C C . LEU A 1 74 ? -4.148 32.281 15.812 1 89.69 74 LEU A C 1
ATOM 588 O O . LEU A 1 74 ? -3.826 31.219 15.281 1 89.69 74 LEU A O 1
ATOM 592 N N . LEU A 1 75 ? -4.48 32.406 16.984 1 88.62 75 LEU A N 1
ATOM 593 C CA . LEU A 1 75 ? -4.496 31.234 17.859 1 88.62 75 LEU A CA 1
ATOM 594 C C . LEU A 1 75 ? -5.578 30.25 17.438 1 88.62 75 LEU A C 1
ATOM 596 O O . LEU A 1 75 ? -5.371 29.031 17.5 1 88.62 75 LEU A O 1
ATOM 600 N N . GLU A 1 76 ? -6.629 30.656 17 1 86.56 76 GLU A N 1
ATOM 601 C CA . GLU A 1 76 ? -7.699 29.797 16.484 1 86.56 76 GLU A CA 1
ATOM 602 C C . GLU A 1 76 ? -7.281 29.094 15.211 1 86.56 76 GLU A C 1
ATOM 604 O O . GLU A 1 76 ? -7.512 27.891 15.055 1 86.56 76 GLU A O 1
ATOM 609 N N . GLU A 1 77 ? -6.664 29.828 14.367 1 83.06 77 GLU A N 1
ATOM 610 C CA . GLU A 1 77 ? -6.18 29.25 13.125 1 83.06 77 GLU A CA 1
ATOM 611 C C . GLU A 1 77 ? -5.141 28.172 13.391 1 83.06 77 GLU A C 1
ATOM 613 O O . GLU A 1 77 ? -5.164 27.109 12.758 1 83.06 77 GLU A O 1
ATOM 618 N N . LEU A 1 78 ? -4.273 28.5 14.227 1 80.06 78 LEU A N 1
ATOM 619 C CA . LEU A 1 78 ? -3.236 27.547 14.609 1 80.06 78 LEU A CA 1
ATOM 620 C C . LEU A 1 78 ? -3.854 26.266 15.172 1 80.06 78 LEU A C 1
ATOM 622 O O . LEU A 1 78 ? -3.398 25.156 14.859 1 80.06 78 LEU A O 1
ATOM 626 N N . SER A 1 79 ? -4.809 26.359 15.984 1 79.62 79 SER A N 1
ATOM 627 C CA . SER A 1 79 ? -5.48 25.219 16.594 1 79.62 79 SER A CA 1
ATOM 628 C C . SER A 1 79 ? -6.145 24.344 15.531 1 79.62 79 SER A C 1
ATOM 630 O O . SER A 1 79 ? -6.117 23.109 15.633 1 79.62 79 SER A O 1
ATOM 632 N N . LEU A 1 80 ? -6.707 24.969 14.555 1 72.69 80 LEU A N 1
ATOM 633 C CA . LEU A 1 80 ? -7.379 24.266 13.469 1 72.69 80 LEU A CA 1
ATOM 634 C C . LEU A 1 80 ? -6.379 23.469 12.641 1 72.69 80 LEU A C 1
ATOM 636 O O . LEU A 1 80 ? -6.648 22.328 12.258 1 72.69 80 LEU A O 1
ATOM 640 N N . LEU A 1 81 ? -5.312 24.125 12.422 1 69.12 81 LEU A N 1
ATOM 641 C CA . LEU A 1 81 ? -4.281 23.469 11.625 1 69.12 81 LEU A CA 1
ATOM 642 C C . LEU A 1 81 ? -3.641 22.328 12.406 1 69.12 81 LEU A C 1
ATOM 644 O O . LEU A 1 81 ? -3.229 21.328 11.812 1 69.12 81 LEU A O 1
ATOM 648 N N . LYS A 1 82 ? -3.568 22.547 13.664 1 66.94 82 LYS A N 1
ATOM 649 C CA . LYS A 1 82 ? -3.002 21.516 14.531 1 66.94 82 LYS A CA 1
ATOM 650 C C . LYS A 1 82 ? -3.963 20.344 14.688 1 66.94 82 LYS A C 1
ATOM 652 O O . LYS A 1 82 ? -3.537 19.219 14.961 1 66.94 82 LYS A O 1
ATOM 657 N N . GLN A 1 83 ? -5.188 20.641 14.734 1 61.44 83 GLN A N 1
ATOM 658 C CA . GLN A 1 83 ? -6.156 19.578 15.039 1 61.44 83 GLN A CA 1
ATOM 659 C C . GLN A 1 83 ? -6.191 18.531 13.93 1 61.44 83 GLN A C 1
ATOM 661 O O . GLN A 1 83 ? -6.336 17.344 14.203 1 61.44 83 GLN A O 1
ATOM 666 N N . ASP A 1 84 ? -6.562 18.953 12.508 1 58.25 84 ASP A N 1
ATOM 667 C CA . ASP A 1 84 ? -6.852 17.828 11.625 1 58.25 84 ASP A CA 1
ATOM 668 C C . ASP A 1 84 ? -5.82 17.734 10.5 1 58.25 84 ASP A C 1
ATOM 670 O O . ASP A 1 84 ? -6.066 18.219 9.391 1 58.25 84 ASP A O 1
ATOM 674 N N . PRO A 1 85 ? -4.523 17.547 10.867 1 63.53 85 PRO A N 1
ATOM 675 C CA . PRO A 1 85 ? -3.547 17.453 9.773 1 63.53 85 PRO A CA 1
ATOM 676 C C . PRO A 1 85 ? -3.816 16.281 8.836 1 63.53 85 PRO A C 1
ATOM 678 O O . PRO A 1 85 ? -2.904 15.812 8.148 1 63.53 85 PRO A O 1
ATOM 681 N N . GLY A 1 86 ? -5.047 15.805 8.734 1 73.94 86 GLY A N 1
ATOM 682 C CA . GLY A 1 86 ? -5.293 14.633 7.914 1 73.94 86 GLY A CA 1
ATOM 683 C C . GLY A 1 86 ? -5.035 14.875 6.438 1 73.94 86 GLY A C 1
ATOM 684 O O . GLY A 1 86 ? -5.066 16.016 5.977 1 73.94 86 GLY A O 1
ATOM 685 N N . MET A 1 87 ? -4.449 13.984 5.789 1 80.62 87 MET A N 1
ATOM 686 C CA . MET A 1 87 ? -4.234 14.016 4.348 1 80.62 87 MET A CA 1
ATOM 687 C C . MET A 1 87 ? -5.117 12.984 3.646 1 80.62 87 MET A C 1
ATOM 689 O O . MET A 1 87 ? -5.469 11.961 4.234 1 80.62 87 MET A O 1
ATOM 693 N N . GLU A 1 88 ? -5.551 13.367 2.494 1 83.31 88 GLU A N 1
ATOM 694 C CA . GLU A 1 88 ? -6.375 12.453 1.704 1 83.31 88 GLU A CA 1
ATOM 695 C C . GLU A 1 88 ? -5.555 11.281 1.182 1 83.31 88 GLU A C 1
ATOM 697 O O . GLU A 1 88 ? -4.492 11.469 0.59 1 83.31 88 GLU A O 1
ATOM 702 N N . PHE A 1 89 ? -5.949 10.102 1.521 1 86.44 89 PHE A N 1
ATOM 703 C CA . PHE A 1 89 ? -5.301 8.898 1.019 1 86.44 89 PHE A CA 1
ATOM 704 C C . PHE A 1 89 ? -6.336 7.828 0.686 1 86.44 89 PHE A C 1
ATOM 706 O O . PHE A 1 89 ? -6.941 7.242 1.585 1 86.44 89 PHE A O 1
ATOM 713 N N . ALA A 1 90 ? -6.551 7.621 -0.632 1 86.69 90 ALA A N 1
ATOM 714 C CA . ALA A 1 90 ? -7.422 6.539 -1.082 1 86.69 90 ALA A CA 1
ATOM 715 C C . ALA A 1 90 ? -6.703 5.195 -1.019 1 86.69 90 ALA A C 1
ATOM 717 O O . ALA A 1 90 ? -5.742 4.961 -1.757 1 86.69 90 ALA A O 1
ATOM 718 N N . SER A 1 91 ? -7.145 4.363 -0.204 1 89.75 91 SER A N 1
ATOM 719 C CA . SER A 1 91 ? -6.473 3.09 0.026 1 89.75 91 SER A CA 1
ATOM 720 C C . SER A 1 91 ? -6.539 2.199 -1.211 1 89.75 91 SER A C 1
ATOM 722 O O . SER A 1 91 ? -7.586 2.092 -1.85 1 89.75 91 SER A O 1
ATOM 724 N N . PRO A 1 92 ? -5.461 1.556 -1.611 1 90.44 92 PRO A N 1
ATOM 725 C CA . PRO A 1 92 ? -5.449 0.638 -2.752 1 90.44 92 PRO A CA 1
ATOM 726 C C . PRO A 1 92 ? -6.109 -0.702 -2.439 1 90.44 92 PRO A C 1
ATOM 728 O O . PRO A 1 92 ? -6.363 -1.498 -3.35 1 90.44 92 PRO A O 1
ATOM 731 N N . ILE A 1 93 ? -6.422 -0.968 -1.192 1 92.31 93 ILE A N 1
ATOM 732 C CA . ILE A 1 93 ? -6.895 -2.299 -0.827 1 92.31 93 ILE A CA 1
ATOM 733 C C . ILE A 1 93 ? -8.312 -2.203 -0.263 1 92.31 93 ILE A C 1
ATOM 735 O O . ILE A 1 93 ? -8.797 -3.145 0.368 1 92.31 93 ILE A O 1
ATOM 739 N N . ARG A 1 94 ? -8.891 -1.083 -0.386 1 90.94 94 ARG A N 1
ATOM 740 C CA . ARG A 1 94 ? -10.25 -0.898 0.109 1 90.94 94 ARG A CA 1
ATOM 741 C C . ARG A 1 94 ? -11.195 -0.503 -1.021 1 90.94 94 ARG A C 1
ATOM 743 O O . ARG A 1 94 ? -10.812 0.247 -1.923 1 90.94 94 ARG A O 1
ATOM 750 N N . LYS A 1 95 ? -12.305 -1.009 -0.936 1 83.25 95 LYS A N 1
ATOM 751 C CA . LYS A 1 95 ? -13.336 -0.649 -1.908 1 83.25 95 LYS A CA 1
ATOM 752 C C . LYS A 1 95 ? -13.852 0.767 -1.664 1 83.25 95 LYS A C 1
ATOM 754 O O . LYS A 1 95 ? -14.055 1.528 -2.611 1 83.25 95 LYS A O 1
ATOM 759 N N . LYS A 1 96 ? -13.977 1.065 -0.382 1 77.38 96 LYS A N 1
ATOM 760 C CA . LYS A 1 96 ? -14.523 2.369 -0.024 1 77.38 96 LYS A CA 1
ATOM 761 C C . LYS A 1 96 ? -13.414 3.396 0.182 1 77.38 96 LYS A C 1
ATOM 763 O O . LYS A 1 96 ? -12.352 3.07 0.706 1 77.38 96 LYS A O 1
ATOM 768 N N . ALA A 1 97 ? -13.695 4.527 -0.427 1 72.5 97 ALA A N 1
ATOM 769 C CA . ALA A 1 97 ? -12.734 5.617 -0.286 1 72.5 97 ALA A CA 1
ATOM 770 C C . ALA A 1 97 ? -12.492 5.953 1.184 1 72.5 97 ALA A C 1
ATOM 772 O O . ALA A 1 97 ? -13.422 5.918 1.993 1 72.5 97 ALA A O 1
ATOM 773 N N . SER A 1 98 ? -11.125 5.992 1.286 1 73 98 SER A N 1
ATOM 774 C CA . SER A 1 98 ? -10.789 6.453 2.629 1 73 98 SER A CA 1
ATOM 775 C C . SER A 1 98 ? -10.805 7.977 2.713 1 73 98 SER A C 1
ATOM 777 O O . SER A 1 98 ? -10.492 8.664 1.738 1 73 98 SER A O 1
ATOM 779 N N . GLY A 1 99 ? -11.555 8.688 3.49 1 74.38 99 GLY A N 1
ATOM 780 C CA . GLY A 1 99 ? -11.531 10.125 3.742 1 74.38 99 GLY A CA 1
ATOM 781 C C . GLY A 1 99 ? -10.18 10.625 4.195 1 74.38 99 GLY A C 1
ATOM 782 O O . GLY A 1 99 ? -9.141 10.062 3.83 1 74.38 99 GLY A O 1
ATOM 783 N N . ARG A 1 100 ? -10.055 11.781 4.746 1 83.69 100 ARG A N 1
ATOM 784 C CA . ARG A 1 100 ? -8.82 12.336 5.305 1 83.69 100 ARG A CA 1
ATOM 785 C C . ARG A 1 100 ? -8.344 11.516 6.5 1 83.69 100 ARG A C 1
ATOM 787 O O . ARG A 1 100 ? -9.141 11.188 7.387 1 83.69 100 ARG A O 1
ATOM 794 N N . LEU A 1 101 ? -7.074 11.156 6.371 1 86.12 101 LEU A N 1
ATOM 795 C CA . LEU A 1 101 ? -6.492 10.336 7.426 1 86.12 101 LEU A CA 1
ATOM 796 C C . LEU A 1 101 ? -5.445 11.117 8.211 1 86.12 101 LEU A C 1
ATOM 798 O O . LEU A 1 101 ? -4.648 11.852 7.625 1 86.12 101 LEU A O 1
ATOM 802 N N . ASN A 1 102 ? -5.531 10.969 9.469 1 83.81 102 ASN A N 1
ATOM 803 C CA . ASN A 1 102 ? -4.465 11.523 10.297 1 83.81 102 ASN A CA 1
ATOM 804 C C . ASN A 1 102 ? -3.254 10.594 10.344 1 83.81 102 ASN A C 1
ATOM 806 O O . ASN A 1 102 ? -3.23 9.562 9.672 1 83.81 102 ASN A O 1
ATOM 810 N N . GLN A 1 103 ? -2.285 10.977 11.125 1 83.75 103 GLN A N 1
ATOM 811 C CA . GLN A 1 103 ? -1.025 10.242 11.164 1 83.75 103 GLN A CA 1
ATOM 812 C C . GLN A 1 103 ? -1.237 8.812 11.641 1 83.75 103 GLN A C 1
ATOM 814 O O . GLN A 1 103 ? -0.709 7.867 11.047 1 83.75 103 GLN A O 1
ATOM 819 N N . ASP A 1 104 ? -1.958 8.656 12.633 1 86.44 104 ASP A N 1
ATOM 820 C CA . ASP A 1 104 ? -2.209 7.328 13.188 1 86.44 104 ASP A CA 1
ATOM 821 C C . ASP A 1 104 ? -2.984 6.461 12.195 1 86.44 104 ASP A C 1
ATOM 823 O O . ASP A 1 104 ? -2.684 5.277 12.039 1 86.44 104 ASP A O 1
ATOM 827 N N . GLU A 1 105 ? -3.941 6.988 11.617 1 87.25 105 GLU A N 1
ATOM 828 C CA . GLU A 1 105 ? -4.75 6.27 10.641 1 87.25 105 GLU A CA 1
ATOM 829 C C . GLU A 1 105 ? -3.93 5.898 9.406 1 87.25 105 GLU A C 1
ATOM 831 O O . GLU A 1 105 ? -4.125 4.828 8.828 1 87.25 105 GLU A O 1
ATOM 836 N N . LEU A 1 106 ? -3.102 6.844 9.047 1 88.5 106 LEU A N 1
ATOM 837 C CA . LEU A 1 106 ? -2.213 6.578 7.926 1 88.5 106 LEU A CA 1
ATOM 838 C C . LEU A 1 106 ? -1.256 5.434 8.25 1 88.5 106 LEU A C 1
ATOM 840 O O . LEU A 1 106 ? -0.981 4.59 7.391 1 88.5 106 LEU A O 1
ATOM 844 N N . ALA A 1 107 ? -0.749 5.461 9.391 1 88.62 107 ALA A N 1
ATOM 845 C CA . ALA A 1 107 ? 0.124 4.379 9.844 1 88.62 107 ALA A CA 1
ATOM 846 C C . ALA A 1 107 ? -0.617 3.045 9.844 1 88.62 107 ALA A C 1
ATOM 848 O O . ALA A 1 107 ? -0.063 2.018 9.445 1 88.62 107 ALA A O 1
ATOM 849 N N . LYS A 1 108 ? -1.805 3.092 10.297 1 90.25 108 LYS A N 1
ATOM 850 C CA . LYS A 1 108 ? -2.623 1.883 10.305 1 90.25 108 LYS A CA 1
ATOM 851 C C . LYS A 1 108 ? -2.893 1.396 8.883 1 90.25 108 LYS A C 1
ATOM 853 O O . LYS A 1 108 ? -2.863 0.192 8.617 1 90.25 108 LYS A O 1
ATOM 858 N N . GLU A 1 109 ? -3.193 2.32 8.047 1 91.69 109 GLU A N 1
ATOM 859 C CA . GLU A 1 109 ? -3.402 1.975 6.641 1 91.69 109 GLU A CA 1
ATOM 860 C C . GLU A 1 109 ? -2.16 1.321 6.043 1 91.69 109 GLU A C 1
ATOM 862 O O . GLU A 1 109 ? -2.264 0.344 5.301 1 91.69 109 GLU A O 1
ATOM 867 N N . ARG A 1 110 ? -1.045 1.84 6.305 1 91.25 110 ARG A N 1
ATOM 868 C CA . ARG A 1 110 ? 0.21 1.242 5.863 1 91.25 110 ARG A CA 1
ATOM 869 C C . ARG A 1 110 ? 0.34 -0.193 6.363 1 91.25 110 ARG A C 1
ATOM 871 O O . ARG A 1 110 ? 0.728 -1.086 5.605 1 91.25 110 ARG A O 1
ATOM 878 N N . GLU A 1 111 ? 0.049 -0.368 7.551 1 92.75 111 GLU A N 1
ATOM 879 C CA . GLU A 1 111 ? 0.104 -1.707 8.125 1 92.75 111 GLU A CA 1
ATOM 880 C C . GLU A 1 111 ? -0.844 -2.66 7.406 1 92.75 111 GLU A C 1
ATOM 882 O O . GLU A 1 111 ? -0.485 -3.805 7.125 1 92.75 111 GLU A O 1
ATOM 887 N N . ASN A 1 112 ? -2.025 -2.205 7.199 1 93.5 112 ASN A N 1
ATOM 888 C CA . ASN A 1 112 ? -3.002 -3.02 6.48 1 93.5 112 ASN A CA 1
ATOM 889 C C . ASN A 1 112 ? -2.5 -3.4 5.094 1 93.5 112 ASN A C 1
ATOM 891 O O . ASN A 1 112 ? -2.676 -4.539 4.656 1 93.5 112 ASN A O 1
ATOM 895 N N . ILE A 1 113 ? -1.9 -2.473 4.418 1 95.62 113 ILE A N 1
ATOM 896 C CA . ILE A 1 113 ? -1.336 -2.734 3.1 1 95.62 113 ILE A CA 1
ATOM 897 C C . ILE A 1 113 ? -0.215 -3.766 3.213 1 95.62 113 ILE A C 1
ATOM 899 O O . ILE A 1 113 ? -0.131 -4.691 2.404 1 95.62 113 ILE A O 1
ATOM 903 N N . CYS A 1 114 ? 0.607 -3.641 4.215 1 94.75 114 CYS A N 1
ATOM 904 C CA . CYS A 1 114 ? 1.68 -4.598 4.457 1 94.75 114 CYS A CA 1
ATOM 905 C C . CYS A 1 114 ? 1.12 -6 4.676 1 94.75 114 CYS A C 1
ATOM 907 O O . CYS A 1 114 ? 1.625 -6.969 4.105 1 94.75 114 CYS A O 1
ATOM 909 N N . PHE A 1 115 ? 0.046 -6.074 5.418 1 93.5 115 PHE A N 1
ATOM 910 C CA . PHE A 1 115 ? -0.587 -7.363 5.68 1 93.5 115 PHE A CA 1
ATOM 911 C C . PHE A 1 115 ? -1.13 -7.969 4.391 1 93.5 115 PHE A C 1
ATOM 913 O O . PHE A 1 115 ? -1.022 -9.18 4.176 1 93.5 115 PHE A O 1
ATOM 920 N N . THR A 1 116 ? -1.682 -7.164 3.643 1 96.88 116 THR A N 1
ATOM 921 C CA . THR A 1 116 ? -2.238 -7.605 2.367 1 96.88 116 THR A CA 1
ATOM 922 C C . THR A 1 116 ? -1.143 -8.148 1.456 1 96.88 116 THR A C 1
ATOM 924 O O . THR A 1 116 ? -1.295 -9.211 0.86 1 96.88 116 THR A O 1
ATOM 927 N N . LEU A 1 117 ? -0.046 -7.461 1.357 1 97.56 117 LEU A N 1
ATOM 928 C CA . LEU A 1 117 ? 1.09 -7.898 0.554 1 97.56 117 LEU A CA 1
ATOM 929 C C . LEU A 1 117 ? 1.676 -9.195 1.1 1 97.56 117 LEU A C 1
ATOM 931 O O . LEU A 1 117 ? 2.057 -10.086 0.331 1 97.56 117 LEU A O 1
ATOM 935 N N . ASP A 1 118 ? 1.686 -9.336 2.406 1 96.12 118 ASP A N 1
ATOM 936 C CA . ASP A 1 118 ? 2.158 -10.562 3.035 1 96.12 118 ASP A CA 1
ATOM 937 C C . ASP A 1 118 ? 1.256 -11.742 2.684 1 96.12 118 ASP A C 1
ATOM 939 O O . ASP A 1 118 ? 1.742 -12.836 2.395 1 96.12 118 ASP A O 1
ATOM 943 N N . MET A 1 119 ? -0.01 -11.523 2.754 1 96.88 119 MET A N 1
ATOM 944 C CA . MET A 1 119 ? -0.96 -12.57 2.391 1 96.88 119 MET A CA 1
ATOM 945 C C . MET A 1 119 ? -0.75 -13.023 0.949 1 96.88 119 MET A C 1
ATOM 947 O O . MET A 1 119 ? -0.732 -14.219 0.664 1 96.88 119 MET A O 1
ATOM 951 N N . ILE A 1 120 ? -0.567 -12.086 0.075 1 98.25 120 ILE A N 1
ATOM 952 C CA . ILE A 1 120 ? -0.341 -12.406 -1.33 1 98.25 120 ILE A CA 1
ATOM 953 C C . ILE A 1 120 ? 0.948 -13.211 -1.474 1 98.25 120 ILE A C 1
ATOM 955 O O . ILE A 1 120 ? 0.998 -14.188 -2.232 1 98.25 120 ILE A O 1
ATOM 959 N N . GLU A 1 121 ? 1.956 -12.836 -0.744 1 97.88 121 GLU A N 1
ATOM 960 C CA . GLU A 1 121 ? 3.213 -13.578 -0.77 1 97.88 121 GLU A CA 1
ATOM 961 C C . GLU A 1 121 ? 3.021 -15.008 -0.277 1 97.88 121 GLU A C 1
ATOM 963 O O . GLU A 1 121 ? 3.557 -15.945 -0.864 1 97.88 121 GLU A O 1
ATOM 968 N N . LEU A 1 122 ? 2.285 -15.156 0.794 1 96.75 122 LEU A N 1
ATOM 969 C CA . LEU A 1 122 ? 2.041 -16.484 1.357 1 96.75 122 LEU A CA 1
ATOM 970 C C . LEU A 1 122 ? 1.269 -17.359 0.376 1 96.75 122 LEU A C 1
ATOM 972 O O . LEU A 1 122 ? 1.507 -18.562 0.293 1 96.75 122 LEU A O 1
ATOM 976 N N . LEU A 1 123 ? 0.423 -16.766 -0.389 1 98 123 LEU A N 1
ATOM 977 C CA . LEU A 1 123 ? -0.372 -17.5 -1.3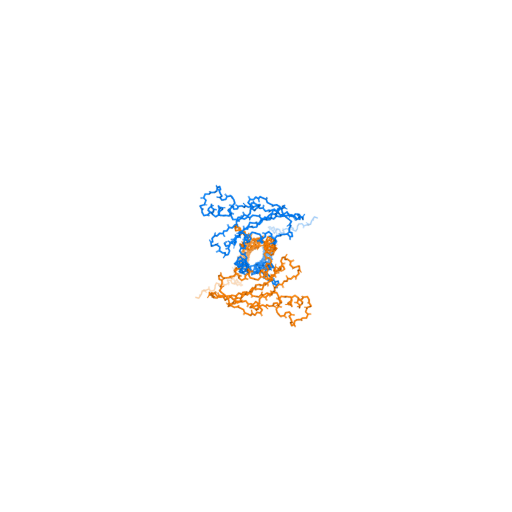75 1 98 123 LEU A CA 1
ATOM 978 C C . LEU A 1 123 ? 0.471 -17.859 -2.592 1 98 123 LEU A C 1
ATOM 980 O O . LEU A 1 123 ? 0.504 -19.016 -3.006 1 98 123 LEU A O 1
ATOM 984 N N . THR A 1 124 ? 1.224 -16.891 -3.16 1 98.31 124 THR A N 1
ATOM 985 C CA . THR A 1 124 ? 1.747 -17 -4.516 1 98.31 124 THR A CA 1
ATOM 986 C C . THR A 1 124 ? 3.262 -17.188 -4.5 1 98.31 124 THR A C 1
ATOM 988 O O . THR A 1 124 ? 3.859 -17.562 -5.508 1 98.31 124 THR A O 1
ATOM 991 N N . GLY A 1 125 ? 3.844 -16.797 -3.365 1 97.94 125 GLY A N 1
ATOM 992 C CA . GLY A 1 125 ? 5.293 -16.828 -3.266 1 97.94 125 GLY A CA 1
ATOM 993 C C . GLY A 1 125 ? 5.965 -15.594 -3.834 1 97.94 125 GLY A C 1
ATOM 994 O O . GLY A 1 125 ? 7.191 -15.523 -3.891 1 97.94 125 GLY A O 1
ATOM 995 N N . VAL A 1 126 ? 5.207 -14.602 -4.258 1 98.56 126 VAL A N 1
ATOM 996 C CA . VAL A 1 126 ? 5.758 -13.422 -4.918 1 98.56 126 VAL A CA 1
ATOM 997 C C . VAL A 1 126 ? 5.766 -12.242 -3.951 1 98.56 126 VAL A C 1
ATOM 999 O O . VAL A 1 126 ? 4.742 -11.938 -3.332 1 98.56 126 VAL A O 1
ATOM 1002 N N . LYS A 1 127 ? 6.875 -11.602 -3.83 1 97.62 127 LYS A N 1
ATOM 1003 C CA . LYS A 1 127 ? 7.031 -10.383 -3.039 1 97.62 127 LYS A CA 1
ATOM 1004 C C . LYS A 1 127 ? 7.809 -9.32 -3.811 1 97.62 127 LYS A C 1
ATOM 1006 O O . LYS A 1 127 ? 8.914 -9.578 -4.285 1 97.62 127 LYS A O 1
ATOM 1011 N N . VAL A 1 128 ? 7.25 -8.18 -3.943 1 97.5 128 VAL A N 1
ATOM 1012 C CA . VAL A 1 128 ? 8 -7.051 -4.488 1 97.5 128 VAL A CA 1
ATOM 1013 C C . VAL A 1 128 ? 8.812 -6.387 -3.379 1 97.5 128 VAL A C 1
ATOM 1015 O O . VAL A 1 128 ? 8.25 -5.773 -2.471 1 97.5 128 VAL A O 1
ATOM 1018 N N . ILE A 1 129 ? 10.016 -6.438 -3.496 1 95.19 129 ILE A N 1
ATOM 1019 C CA . ILE A 1 129 ? 10.898 -5.984 -2.43 1 95.19 129 ILE A CA 1
ATOM 1020 C C . ILE A 1 129 ? 11.203 -4.496 -2.607 1 95.19 129 ILE A C 1
ATOM 1022 O O . ILE A 1 129 ? 11.445 -3.787 -1.629 1 95.19 129 ILE A O 1
ATOM 1026 N N . ASN A 1 130 ? 11.266 -4.098 -3.873 1 95.62 130 ASN A N 1
ATOM 1027 C CA . ASN A 1 130 ? 11.539 -2.695 -4.18 1 95.62 130 ASN A CA 1
ATOM 1028 C C . ASN A 1 130 ? 10.898 -2.273 -5.496 1 95.62 130 ASN A C 1
ATOM 1030 O O . ASN A 1 130 ? 10.93 -3.025 -6.473 1 95.62 130 ASN A O 1
ATOM 1034 N N . PHE A 1 131 ? 10.328 -1.11 -5.465 1 96.62 131 PHE A N 1
ATOM 1035 C CA . PHE A 1 131 ? 9.758 -0.5 -6.66 1 96.62 131 PHE A CA 1
ATOM 1036 C C . PHE A 1 131 ? 10.398 0.858 -6.93 1 96.62 131 PHE A C 1
ATOM 1038 O O . PHE A 1 131 ? 10.516 1.684 -6.023 1 96.62 131 PHE A O 1
ATOM 1045 N N . GLU A 1 132 ? 10.812 1.044 -8.141 1 93.81 132 GLU A N 1
ATOM 1046 C CA . GLU A 1 132 ? 11.383 2.32 -8.562 1 93.81 132 GLU A CA 1
ATOM 1047 C C . GLU A 1 132 ? 10.664 2.869 -9.789 1 93.81 132 GLU A C 1
ATOM 1049 O O . GLU A 1 132 ? 10.492 2.156 -10.781 1 93.81 132 GLU A O 1
ATOM 1054 N N . ASN A 1 133 ? 10.227 4.055 -9.641 1 91 133 ASN A N 1
ATOM 1055 C CA . ASN A 1 133 ? 9.602 4.801 -10.727 1 91 133 ASN A CA 1
ATOM 1056 C C . ASN A 1 133 ? 10.492 5.945 -11.203 1 91 133 ASN A C 1
ATOM 1058 O O . ASN A 1 133 ? 10.516 7.016 -10.602 1 91 133 ASN A O 1
ATOM 1062 N N . THR A 1 134 ? 11.234 5.637 -12.188 1 88.94 134 THR A N 1
ATOM 1063 C CA . THR A 1 134 ? 12.086 6.668 -12.766 1 88.94 134 THR A CA 1
ATOM 1064 C C . THR A 1 134 ? 11.352 7.398 -13.891 1 88.94 134 THR A C 1
ATOM 1066 O O . THR A 1 134 ? 10.203 7.082 -14.203 1 88.94 134 THR A O 1
ATOM 1069 N N . SER A 1 135 ? 11.836 8.406 -14.43 1 88.38 135 SER A N 1
ATOM 1070 C CA . SER A 1 135 ? 11.211 9.188 -15.5 1 88.38 135 SER A CA 1
ATOM 1071 C C . SER A 1 135 ? 10.93 8.32 -16.719 1 88.38 135 SER A C 1
ATOM 1073 O O . SER A 1 135 ? 9.938 8.531 -17.422 1 88.38 135 SER A O 1
ATOM 1075 N N . ASP A 1 136 ? 11.688 7.18 -16.875 1 91.62 136 ASP A N 1
ATOM 1076 C CA . ASP A 1 136 ? 11.594 6.465 -18.141 1 91.62 136 ASP A CA 1
ATOM 1077 C C . ASP A 1 136 ? 11.156 5.02 -17.938 1 91.62 136 ASP A C 1
ATOM 1079 O O . ASP A 1 136 ? 10.695 4.359 -18.859 1 91.62 136 ASP A O 1
ATOM 1083 N N . GLU A 1 137 ? 11.336 4.574 -16.641 1 94.44 137 GLU A N 1
ATOM 1084 C CA . GLU A 1 137 ? 11.102 3.146 -16.453 1 94.44 137 GLU A CA 1
ATOM 1085 C C . GLU A 1 137 ? 10.492 2.865 -15.078 1 94.44 137 GLU A C 1
ATOM 1087 O O . GLU A 1 137 ? 10.719 3.615 -14.125 1 94.44 137 GLU A O 1
ATOM 1092 N N . TYR A 1 138 ? 9.68 1.821 -15.023 1 94.06 138 TYR A N 1
ATOM 1093 C CA . TYR A 1 138 ? 9.242 1.194 -13.781 1 94.06 138 TYR A CA 1
ATOM 1094 C C . TYR A 1 138 ? 10.047 -0.068 -13.492 1 94.06 138 TYR A C 1
ATOM 1096 O O . TYR A 1 138 ? 10.117 -0.968 -14.336 1 94.06 138 TYR A O 1
ATOM 1104 N N . ILE A 1 139 ? 10.68 -0.113 -12.383 1 96.88 139 ILE A N 1
ATOM 1105 C CA . ILE A 1 139 ? 11.516 -1.254 -12.031 1 96.88 139 ILE A CA 1
ATOM 1106 C C . ILE A 1 139 ? 10.945 -1.961 -10.805 1 96.88 139 ILE A C 1
ATOM 1108 O O . ILE A 1 139 ? 10.812 -1.355 -9.742 1 96.88 139 ILE A O 1
ATOM 1112 N N . PHE A 1 140 ? 10.633 -3.211 -10.961 1 97.81 140 PHE A N 1
ATOM 1113 C CA . PHE A 1 140 ? 10.148 -4.047 -9.867 1 97.81 140 PHE A CA 1
ATOM 1114 C C . PHE A 1 140 ? 11.211 -5.055 -9.445 1 97.81 140 PHE A C 1
ATOM 1116 O O . PHE A 1 140 ? 11.586 -5.938 -10.227 1 97.81 140 PHE A O 1
ATOM 1123 N N . ASP A 1 141 ? 11.727 -4.973 -8.266 1 98.06 141 ASP A N 1
ATOM 1124 C CA . ASP A 1 141 ? 12.562 -6.016 -7.672 1 98.06 141 ASP A CA 1
ATOM 1125 C C . ASP A 1 141 ? 11.703 -7.074 -6.984 1 98.06 141 ASP A C 1
ATOM 1127 O O . ASP A 1 141 ? 11.047 -6.793 -5.98 1 98.06 141 ASP A O 1
ATOM 1131 N N . ILE A 1 142 ? 11.812 -8.25 -7.473 1 98.5 142 ILE A N 1
ATOM 1132 C CA . ILE A 1 142 ? 10.867 -9.273 -7.043 1 98.5 142 ILE A CA 1
ATOM 1133 C C . ILE A 1 142 ? 11.617 -10.445 -6.414 1 98.5 142 ILE A C 1
ATOM 1135 O O . ILE A 1 142 ? 12.672 -10.844 -6.906 1 98.5 142 ILE A O 1
ATOM 1139 N N . LYS A 1 143 ? 11.109 -10.891 -5.32 1 97.94 143 LYS A N 1
ATOM 1140 C CA . LYS A 1 143 ? 11.492 -12.148 -4.688 1 97.94 143 LYS A CA 1
ATOM 1141 C C . LYS A 1 143 ? 10.398 -13.195 -4.84 1 97.94 143 LYS A C 1
ATOM 1143 O O . LYS A 1 143 ? 9.25 -12.969 -4.449 1 97.94 143 LYS A O 1
ATOM 1148 N N . GLN A 1 144 ? 10.711 -14.297 -5.438 1 98.25 144 GLN A N 1
ATOM 1149 C CA . GLN A 1 144 ? 9.773 -15.398 -5.559 1 98.25 144 GLN A CA 1
ATOM 1150 C C . GLN A 1 144 ? 10.281 -16.641 -4.844 1 98.25 144 GLN A C 1
ATOM 1152 O O . GLN A 1 144 ? 11.414 -17.078 -5.078 1 98.25 144 GLN A O 1
ATOM 1157 N N . SER A 1 145 ? 9.422 -17.188 -3.982 1 97.62 145 SER A N 1
ATOM 1158 C CA . SER A 1 145 ? 9.828 -18.312 -3.135 1 97.62 145 SER A CA 1
ATOM 1159 C C . SER A 1 145 ? 9.148 -19.609 -3.557 1 97.62 145 SER A C 1
ATOM 1161 O O . SER A 1 145 ? 8.016 -19.578 -4.051 1 97.62 145 SER A O 1
ATOM 1163 N N . SER A 1 146 ? 9.82 -20.719 -3.42 1 97 146 SER A N 1
ATOM 1164 C CA . SER A 1 146 ? 9.242 -22.047 -3.627 1 97 146 SER A CA 1
ATOM 1165 C C . SER A 1 146 ? 8.328 -22.438 -2.471 1 97 146 SER A C 1
ATOM 1167 O O . SER A 1 146 ? 8.617 -22.125 -1.312 1 97 146 SER A O 1
ATOM 1169 N N . SER A 1 147 ? 7.254 -23.078 -2.734 1 93.5 147 SER A N 1
ATOM 1170 C CA . SER A 1 147 ? 6.348 -23.578 -1.708 1 93.5 147 SER A CA 1
ATOM 1171 C C . SER A 1 147 ? 6.715 -25.016 -1.309 1 93.5 147 SER A C 1
ATOM 1173 O O . SER A 1 147 ? 6.191 -25.531 -0.326 1 93.5 147 SER A O 1
ATOM 1175 N N . VAL A 1 148 ? 7.516 -25.625 -2.029 1 91.31 148 VAL A N 1
ATOM 1176 C CA . VAL A 1 148 ? 7.871 -27.016 -1.83 1 91.31 148 VAL A CA 1
ATOM 1177 C C . VAL A 1 148 ? 9.242 -27.125 -1.163 1 91.31 148 VAL A C 1
ATOM 1179 O O . VAL A 1 148 ? 9.398 -27.812 -0.151 1 91.31 148 VAL A O 1
ATOM 1182 N N . LYS A 1 149 ? 10.203 -26.391 -1.721 1 90.31 149 LYS A N 1
ATOM 1183 C CA . LYS A 1 149 ? 11.562 -26.391 -1.191 1 90.31 149 LYS A CA 1
ATOM 1184 C C . LYS A 1 149 ? 11.781 -25.25 -0.213 1 90.31 149 LYS A C 1
ATOM 1186 O O . LYS A 1 149 ? 11.844 -24.078 -0.619 1 90.31 149 LYS A O 1
ATOM 1191 N N . SER A 1 150 ? 11.977 -25.594 1.01 1 88.06 150 SER A N 1
ATOM 1192 C CA . SER A 1 150 ? 12.133 -24.562 2.041 1 88.06 150 SER A CA 1
ATOM 1193 C C . SER A 1 150 ? 13.414 -23.766 1.838 1 88.06 150 SER A C 1
ATOM 1195 O O . SER A 1 150 ? 14.477 -24.344 1.62 1 88.06 150 SER A O 1
ATOM 1197 N N . GLY A 1 151 ? 13.273 -22.438 1.784 1 90.25 151 GLY A N 1
ATOM 1198 C CA . GLY A 1 151 ? 14.445 -21.578 1.75 1 90.25 151 GLY A CA 1
ATOM 1199 C C . GLY A 1 151 ? 14.883 -21.219 0.342 1 90.25 151 GLY A C 1
ATOM 1200 O O . GLY A 1 151 ? 15.766 -20.375 0.155 1 90.25 151 GLY A O 1
ATOM 1201 N N . LEU A 1 152 ? 14.352 -21.859 -0.67 1 96.31 152 LEU A N 1
ATOM 1202 C CA . LEU A 1 152 ? 14.719 -21.547 -2.045 1 96.31 152 LEU A CA 1
ATOM 1203 C C . LEU A 1 152 ? 13.984 -20.297 -2.531 1 96.31 152 LEU A C 1
ATOM 1205 O O . LEU A 1 152 ? 12.75 -20.266 -2.525 1 96.31 152 LEU A O 1
ATOM 1209 N N . THR A 1 153 ? 14.719 -19.281 -2.908 1 97.44 153 THR A N 1
ATOM 1210 C CA . THR A 1 153 ? 14.148 -18.016 -3.365 1 97.44 153 THR A CA 1
ATOM 1211 C C . THR A 1 153 ? 14.859 -17.531 -4.621 1 97.44 153 THR A C 1
ATOM 1213 O O . THR A 1 153 ? 16.078 -17.719 -4.77 1 97.44 153 THR A O 1
ATOM 1216 N N . MET A 1 154 ? 14.117 -17 -5.469 1 98.12 154 MET A N 1
ATOM 1217 C CA . MET A 1 154 ? 14.648 -16.406 -6.695 1 98.12 154 MET A CA 1
ATOM 1218 C C . MET A 1 154 ? 14.445 -14.898 -6.711 1 98.12 154 MET A C 1
ATOM 1220 O O . MET A 1 154 ? 13.328 -14.414 -6.531 1 98.12 154 MET A O 1
ATOM 1224 N N . HIS A 1 155 ? 15.508 -14.164 -6.934 1 98.06 155 HIS A N 1
ATOM 1225 C CA . HIS A 1 155 ? 15.43 -12.711 -7.09 1 98.06 155 HIS A CA 1
ATOM 1226 C C . HIS A 1 155 ? 15.578 -12.305 -8.555 1 98.06 155 HIS A C 1
ATOM 1228 O O . HIS A 1 155 ? 16.5 -12.75 -9.234 1 98.06 155 HIS A O 1
ATOM 1234 N N . TYR A 1 156 ? 14.727 -11.508 -9 1 98.62 156 TYR A N 1
ATOM 1235 C CA . TYR A 1 156 ? 14.805 -10.984 -10.359 1 98.62 156 TYR A CA 1
ATOM 1236 C C . TYR A 1 156 ? 14.133 -9.617 -10.461 1 98.62 156 TYR A C 1
ATOM 1238 O O . TYR A 1 156 ? 13.414 -9.203 -9.547 1 98.62 156 TYR A O 1
ATOM 1246 N N . GLN A 1 157 ? 14.414 -8.953 -11.602 1 98.5 157 GLN A N 1
ATOM 1247 C CA . GLN A 1 157 ? 13.805 -7.652 -11.875 1 98.5 157 GLN A CA 1
ATOM 1248 C C . GLN A 1 157 ? 12.922 -7.707 -13.117 1 98.5 157 GLN A C 1
ATOM 1250 O O . GLN A 1 157 ? 13.266 -8.367 -14.102 1 98.5 157 GLN A O 1
ATOM 1255 N N . LEU A 1 158 ? 11.812 -7.055 -13.031 1 98.31 158 LEU A N 1
ATOM 1256 C CA . LEU A 1 158 ? 10.984 -6.754 -14.195 1 98.31 158 LEU A CA 1
ATOM 1257 C C . LEU A 1 158 ? 10.969 -5.254 -14.484 1 98.31 158 LEU A C 1
ATOM 1259 O O . LEU A 1 158 ? 10.648 -4.453 -13.602 1 98.31 158 LEU A O 1
ATOM 1263 N N . VAL A 1 159 ? 11.344 -4.879 -15.672 1 97.44 159 VAL A N 1
ATOM 1264 C CA . VAL A 1 159 ? 11.492 -3.475 -16.047 1 97.44 159 VAL A CA 1
ATOM 1265 C C . VAL A 1 159 ? 10.508 -3.131 -17.156 1 97.44 159 VAL A C 1
ATOM 1267 O O . VAL A 1 159 ? 10.469 -3.805 -18.203 1 97.44 159 VAL A O 1
ATOM 1270 N N . LEU A 1 160 ? 9.688 -2.146 -16.875 1 95 160 LEU A N 1
ATOM 1271 C CA . LEU A 1 160 ? 8.734 -1.639 -17.859 1 95 160 LEU A CA 1
ATOM 1272 C C . LEU A 1 160 ? 9.07 -0.207 -18.25 1 95 160 LEU A C 1
ATOM 1274 O O . LEU A 1 160 ? 9.422 0.613 -17.406 1 95 160 LEU A O 1
ATOM 1278 N N . ALA A 1 161 ? 8.938 0.009 -19.516 1 90.62 161 ALA A N 1
ATOM 1279 C CA . ALA A 1 161 ? 9.102 1.389 -19.969 1 90.62 161 ALA A CA 1
ATOM 1280 C C . ALA A 1 161 ? 7.926 2.254 -19.531 1 90.62 161 ALA A C 1
ATOM 1282 O O . ALA A 1 161 ? 6.785 1.79 -19.484 1 90.62 161 ALA A O 1
ATOM 1283 N N . SER A 1 162 ? 8.203 3.479 -19.141 1 83.75 162 SER A N 1
ATOM 1284 C CA . SER A 1 162 ? 7.152 4.402 -18.719 1 83.75 162 SER A CA 1
ATOM 1285 C C . SER A 1 162 ? 6.25 4.781 -19.875 1 83.75 162 SER A C 1
ATOM 1287 O O . SER A 1 162 ? 5.078 5.109 -19.688 1 83.75 162 SER A O 1
ATOM 1289 N N . GLN A 1 163 ? 6.781 4.719 -21.016 1 83.31 163 GLN A N 1
ATOM 1290 C CA . GLN A 1 163 ? 5.984 4.898 -22.234 1 83.31 163 GLN A CA 1
ATOM 1291 C C . GLN A 1 163 ? 5.375 3.576 -22.688 1 83.31 163 GLN A C 1
ATOM 1293 O O . GLN A 1 163 ? 5.922 2.506 -22.406 1 83.31 163 GLN A O 1
ATOM 1298 N N . PRO A 1 164 ? 4.242 3.773 -23.203 1 78.31 164 PRO A N 1
ATOM 1299 C CA . PRO A 1 164 ? 3.584 2.531 -23.609 1 78.31 164 PRO A CA 1
ATOM 1300 C C . PRO A 1 164 ? 4.484 1.645 -24.469 1 78.31 164 PRO A C 1
ATOM 1302 O O . PRO A 1 164 ? 5.043 2.105 -25.469 1 78.31 164 PRO A O 1
ATOM 1305 N N . SER A 1 165 ? 4.984 0.67 -23.891 1 79.94 165 SER A N 1
ATOM 1306 C CA . SER A 1 165 ? 5.719 -0.385 -24.578 1 79.94 165 SER A CA 1
ATOM 1307 C C . SER A 1 165 ? 5.074 -1.747 -24.344 1 79.94 165 SER A C 1
ATOM 1309 O O . SER A 1 165 ? 4.648 -2.062 -23.234 1 79.94 165 SER A O 1
ATOM 1311 N N . PRO A 1 166 ? 5 -2.475 -25.375 1 84.81 166 PRO A N 1
ATOM 1312 C CA . PRO A 1 166 ? 4.363 -3.791 -25.25 1 84.81 166 PRO A CA 1
ATOM 1313 C C . PRO A 1 166 ? 5.289 -4.836 -24.641 1 84.81 166 PRO A C 1
ATOM 1315 O O . PRO A 1 166 ? 4.867 -5.973 -24.391 1 84.81 166 PRO A O 1
ATOM 1318 N N . GLU A 1 167 ? 6.504 -4.363 -24.25 1 93.12 167 GLU A N 1
ATOM 1319 C CA . GLU A 1 167 ? 7.453 -5.387 -23.812 1 93.12 167 GLU A CA 1
ATOM 1320 C C . GLU A 1 167 ? 7.887 -5.156 -22.375 1 93.12 167 GLU A C 1
ATOM 1322 O O . GLU A 1 167 ? 7.902 -4.02 -21.891 1 93.12 167 GLU A O 1
ATOM 1327 N N . ILE A 1 168 ? 8.219 -6.242 -21.703 1 96.25 168 ILE A N 1
ATOM 1328 C CA . ILE A 1 168 ? 8.781 -6.262 -20.344 1 96.25 168 ILE A CA 1
ATOM 1329 C C . ILE A 1 168 ? 10.156 -6.918 -20.375 1 96.25 168 ILE A C 1
ATOM 1331 O O . ILE A 1 168 ? 10.359 -7.918 -21.062 1 96.25 168 ILE A O 1
ATOM 1335 N N . ASN A 1 169 ? 11.062 -6.266 -19.641 1 97.56 169 ASN A N 1
ATOM 1336 C CA . ASN A 1 169 ? 12.406 -6.82 -19.562 1 97.56 169 ASN A CA 1
ATOM 1337 C C . ASN A 1 169 ? 12.641 -7.535 -18.234 1 97.56 169 ASN A C 1
ATOM 1339 O O . ASN A 1 169 ? 12.398 -6.969 -17.172 1 97.56 169 ASN A O 1
ATOM 1343 N N . TYR A 1 170 ? 13.047 -8.75 -18.359 1 98.38 170 TYR A N 1
ATOM 1344 C CA . TYR A 1 170 ? 13.391 -9.586 -17.219 1 98.38 170 TYR A CA 1
ATOM 1345 C C . TYR A 1 170 ? 14.898 -9.641 -17.031 1 98.38 170 TYR A C 1
ATOM 1347 O O . TYR A 1 170 ? 15.648 -9.883 -17.969 1 98.38 170 TYR A O 1
ATOM 1355 N N . ILE A 1 171 ? 15.359 -9.359 -15.727 1 98.56 171 ILE A N 1
ATOM 1356 C CA . ILE A 1 171 ? 16.7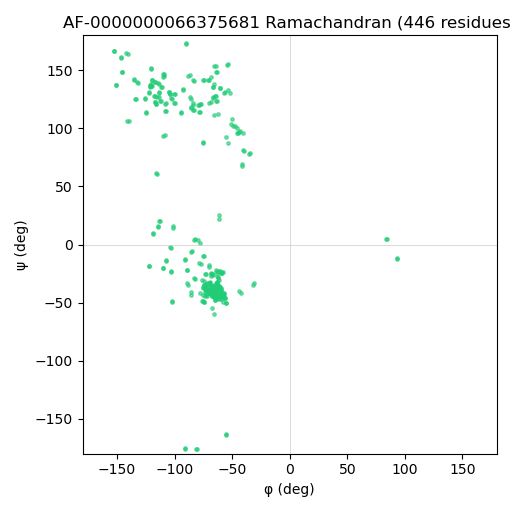66 -9.406 -15.367 1 98.56 171 ILE A CA 1
ATOM 1357 C C . ILE A 1 171 ? 16.969 -10.344 -14.172 1 98.56 171 ILE A C 1
ATOM 1359 O O . ILE A 1 171 ? 16.469 -10.07 -13.078 1 98.56 171 ILE A O 1
ATOM 1363 N N . PRO A 1 172 ? 17.641 -11.461 -14.352 1 98.44 172 PRO A N 1
ATOM 1364 C CA . PRO A 1 172 ? 17.859 -12.422 -13.273 1 98.44 172 PRO A CA 1
ATOM 1365 C C . PRO A 1 172 ? 18.922 -11.961 -12.281 1 98.44 172 PRO A C 1
ATOM 1367 O O . PRO A 1 172 ? 20.062 -12.445 -12.305 1 98.44 172 PRO A O 1
ATOM 1370 N N . THR A 1 173 ? 18.547 -11.234 -11.312 1 97.69 173 THR A N 1
ATOM 1371 C CA . THR A 1 173 ? 19.484 -10.602 -10.391 1 97.69 173 THR A CA 1
ATOM 1372 C C . THR A 1 173 ? 20.016 -11.617 -9.383 1 97.69 173 THR A C 1
ATOM 1374 O O . THR A 1 173 ? 21 -11.352 -8.695 1 97.69 173 THR A O 1
ATOM 1377 N N . PHE A 1 174 ? 19.375 -12.758 -9.227 1 97.44 174 PHE A N 1
ATOM 1378 C CA . PHE A 1 174 ? 19.891 -13.789 -8.328 1 97.44 174 PHE A CA 1
ATOM 1379 C C . PHE A 1 174 ? 21.266 -14.242 -8.766 1 97.44 174 PHE A C 1
ATOM 1381 O O . PHE A 1 174 ? 22.047 -14.734 -7.949 1 97.44 174 PHE A O 1
ATOM 1388 N N . LEU A 1 175 ? 21.641 -14.086 -10.008 1 96.81 175 LEU A N 1
ATOM 1389 C CA . LEU A 1 175 ? 22.938 -14.484 -10.547 1 96.81 175 LEU A CA 1
ATOM 1390 C C . LEU A 1 175 ? 24.062 -13.625 -9.969 1 96.81 175 LEU A C 1
ATOM 1392 O O . LEU A 1 175 ? 25.219 -14.031 -9.961 1 96.81 175 LEU A O 1
ATOM 1396 N N . ASP A 1 176 ? 23.734 -12.398 -9.539 1 96.12 176 ASP A N 1
ATOM 1397 C CA . ASP A 1 176 ? 24.719 -11.516 -8.93 1 96.12 176 ASP A CA 1
ATOM 1398 C C . ASP A 1 176 ? 25.328 -12.156 -7.68 1 96.12 176 ASP A C 1
ATOM 1400 O O . ASP A 1 176 ? 26.453 -11.82 -7.289 1 96.12 176 ASP A O 1
ATOM 1404 N N . ALA A 1 177 ? 24.609 -13.055 -7.066 1 93.69 177 ALA A N 1
ATOM 1405 C CA . ALA A 1 177 ? 25.062 -13.711 -5.844 1 93.69 177 ALA A CA 1
ATOM 1406 C C . ALA A 1 177 ? 26.25 -14.633 -6.121 1 93.69 177 ALA A C 1
ATOM 1408 O O . ALA A 1 177 ? 27 -14.977 -5.207 1 93.69 177 ALA A O 1
ATOM 1409 N N . LEU A 1 178 ? 26.359 -15.148 -7.344 1 93.19 178 LEU A N 1
ATOM 1410 C CA . LEU A 1 178 ? 27.469 -16.031 -7.715 1 93.19 178 LEU A CA 1
ATOM 1411 C C . LEU A 1 178 ? 28.797 -15.297 -7.602 1 93.19 178 LEU A C 1
ATOM 1413 O O . LEU A 1 178 ? 29.844 -15.93 -7.461 1 93.19 178 LEU A O 1
ATOM 1417 N N . GLU A 1 179 ? 28.719 -14 -7.668 1 90.81 179 GLU A N 1
ATOM 1418 C CA . GLU A 1 179 ? 29.906 -13.18 -7.543 1 90.81 179 GLU A CA 1
ATOM 1419 C C . GLU A 1 179 ? 30 -12.531 -6.16 1 90.81 179 GLU A C 1
ATOM 1421 O O . GLU A 1 179 ? 30.953 -11.82 -5.859 1 90.81 179 GLU A O 1
ATOM 1426 N N . GLY A 1 180 ? 29.016 -12.789 -5.43 1 84.88 180 GLY A N 1
ATOM 1427 C CA . GLY A 1 180 ? 28.969 -12.156 -4.121 1 84.88 180 GLY A CA 1
ATOM 1428 C C . GLY A 1 180 ? 29.625 -12.984 -3.031 1 84.88 180 GLY A C 1
ATOM 1429 O O . GLY A 1 180 ? 30.172 -14.055 -3.305 1 84.88 180 GLY A O 1
ATOM 1430 N N . GLU A 1 181 ? 29.484 -12.406 -1.778 1 86.44 181 GLU A N 1
ATOM 1431 C CA . GLU A 1 181 ? 30.203 -13.023 -0.665 1 86.44 181 GLU A CA 1
ATOM 1432 C C . GLU A 1 181 ? 29.25 -13.766 0.263 1 86.44 181 GLU A C 1
ATOM 1434 O O . GLU A 1 181 ? 29.672 -14.625 1.042 1 86.44 181 GLU A O 1
ATOM 1439 N N . GLU A 1 182 ? 28.031 -13.508 0.08 1 88.44 182 GLU A N 1
ATOM 1440 C CA . GLU A 1 182 ? 27.094 -14.141 0.996 1 88.44 182 GLU A CA 1
ATOM 1441 C C . GLU A 1 182 ? 26.859 -15.602 0.626 1 88.44 182 GLU A C 1
ATOM 1443 O O . GLU A 1 182 ? 26.281 -15.898 -0.425 1 88.44 182 GLU A O 1
ATOM 1448 N N . VAL A 1 183 ? 27.141 -16.516 1.491 1 88.5 183 VAL A N 1
ATOM 1449 C CA . VAL A 1 183 ? 27.172 -17.953 1.233 1 88.5 183 VAL A CA 1
ATOM 1450 C C . VAL A 1 183 ? 25.75 -18.453 0.948 1 88.5 183 VAL A C 1
ATOM 1452 O O . VAL A 1 183 ? 25.531 -19.219 0.004 1 88.5 183 VAL A O 1
ATOM 1455 N N . GLU A 1 184 ? 24.781 -18.016 1.734 1 90.06 184 GLU A N 1
ATOM 1456 C CA . GLU A 1 184 ? 23.406 -18.484 1.555 1 90.06 184 GLU A CA 1
ATOM 1457 C C . GLU A 1 184 ? 22.875 -18.109 0.177 1 90.06 184 GLU A C 1
ATOM 1459 O O . GLU A 1 184 ? 22.25 -18.938 -0.498 1 90.06 184 GLU A O 1
ATOM 1464 N N . ASP A 1 185 ? 23.234 -16.984 -0.286 1 92.44 185 ASP A N 1
ATOM 1465 C CA . ASP A 1 185 ? 22.781 -16.516 -1.596 1 92.44 185 ASP A CA 1
ATOM 1466 C C . ASP A 1 185 ? 23.516 -17.25 -2.717 1 92.44 185 ASP A C 1
ATOM 1468 O O . ASP A 1 185 ? 22.922 -17.531 -3.768 1 92.44 185 ASP A O 1
ATOM 1472 N N . TYR A 1 186 ? 24.75 -17.516 -2.4 1 94.31 186 TYR A N 1
ATOM 1473 C CA . TYR A 1 186 ? 25.531 -18.25 -3.383 1 94.31 186 TYR A CA 1
ATOM 1474 C C . TYR A 1 186 ? 24.984 -19.641 -3.602 1 94.31 186 TYR A C 1
ATOM 1476 O O . TYR A 1 186 ? 24.781 -20.062 -4.742 1 94.31 186 TYR A O 1
ATOM 1484 N N . GLU A 1 187 ? 24.734 -20.312 -2.561 1 94.38 187 GLU A N 1
ATOM 1485 C CA . GLU A 1 187 ? 24.188 -21.656 -2.648 1 94.38 187 GLU A CA 1
ATOM 1486 C C . GLU A 1 187 ? 22.812 -21.656 -3.309 1 94.38 187 GLU A C 1
ATOM 1488 O O . GLU A 1 187 ? 22.5 -22.531 -4.121 1 94.38 187 GLU A O 1
ATOM 1493 N N . ASN A 1 188 ? 22.078 -20.672 -2.918 1 95.44 188 ASN A N 1
ATOM 1494 C CA . ASN A 1 188 ? 20.766 -20.516 -3.523 1 95.44 188 ASN A CA 1
ATOM 1495 C C . ASN A 1 188 ? 20.859 -20.312 -5.035 1 95.44 188 ASN A C 1
ATOM 1497 O O . ASN A 1 188 ? 20.141 -20.969 -5.793 1 95.44 188 ASN A O 1
ATOM 1501 N N . ALA A 1 189 ? 21.75 -19.516 -5.438 1 96.62 189 ALA A N 1
ATOM 1502 C CA . ALA A 1 189 ? 21.938 -19.219 -6.855 1 96.62 189 ALA A CA 1
ATOM 1503 C C . ALA A 1 189 ? 22.406 -20.453 -7.617 1 96.62 189 ALA A C 1
ATOM 1505 O O . ALA A 1 189 ? 21.969 -20.688 -8.75 1 96.62 189 ALA A O 1
ATOM 1506 N N . LYS A 1 190 ? 23.203 -21.25 -7.012 1 95.75 190 LYS A N 1
ATOM 1507 C CA . LYS A 1 190 ? 23.703 -22.469 -7.637 1 95.75 190 LYS A CA 1
ATOM 1508 C C . LYS A 1 190 ? 22.578 -23.469 -7.855 1 95.75 190 LYS A C 1
ATOM 1510 O O . LYS A 1 190 ? 22.5 -24.109 -8.914 1 95.75 190 LYS A O 1
ATOM 1515 N N . ILE A 1 191 ? 21.734 -23.562 -6.871 1 96.31 191 ILE A N 1
ATOM 1516 C CA . ILE A 1 191 ? 20.609 -24.469 -6.996 1 96.31 191 ILE A CA 1
ATOM 1517 C C . ILE A 1 191 ? 19.688 -24 -8.117 1 96.31 191 ILE A C 1
ATOM 1519 O O . ILE A 1 191 ? 19.234 -24.812 -8.938 1 96.31 191 ILE A O 1
ATOM 1523 N N . LEU A 1 192 ? 19.469 -22.688 -8.203 1 97.5 192 LEU A N 1
ATOM 1524 C CA . LEU A 1 192 ? 18.578 -22.109 -9.211 1 97.5 192 LEU A CA 1
ATOM 1525 C C . LEU A 1 192 ? 19.125 -22.359 -10.609 1 97.5 192 LEU A C 1
ATOM 1527 O O . LEU A 1 192 ? 18.359 -22.672 -11.531 1 97.5 192 LEU A O 1
ATOM 1531 N N . GLN A 1 193 ? 20.375 -22.266 -10.781 1 96.56 193 GLN A N 1
ATOM 1532 C CA . GLN A 1 193 ? 20.984 -22.484 -12.094 1 96.56 193 GLN A CA 1
ATOM 1533 C C . GLN A 1 193 ? 20.75 -23.906 -12.578 1 96.56 193 GLN A C 1
ATOM 1535 O O . GLN A 1 193 ? 20.672 -24.156 -13.789 1 96.56 193 GLN A O 1
ATOM 1540 N N . LYS A 1 194 ? 20.609 -24.797 -11.602 1 95.88 194 LYS A N 1
ATOM 1541 C CA . LYS A 1 194 ? 20.453 -26.203 -11.945 1 95.88 194 LYS A CA 1
ATOM 1542 C C . LYS A 1 194 ? 19 -26.531 -12.289 1 95.88 194 LYS A C 1
ATOM 1544 O O . LYS A 1 194 ? 18.734 -27.359 -13.156 1 95.88 194 LYS A O 1
ATOM 1549 N N . ILE A 1 195 ? 18.047 -25.812 -11.711 1 96.31 195 ILE A N 1
ATOM 1550 C CA . ILE A 1 195 ? 16.656 -26.234 -11.844 1 96.31 195 ILE A CA 1
ATOM 1551 C C . ILE A 1 195 ? 15.945 -25.359 -12.859 1 96.31 195 ILE A C 1
ATOM 1553 O O . ILE A 1 195 ? 14.93 -25.75 -13.43 1 96.31 195 ILE A O 1
ATOM 1557 N N . LEU A 1 196 ? 16.422 -24.156 -13.102 1 97.44 196 LEU A N 1
ATOM 1558 C CA . LEU A 1 196 ? 15.758 -23.219 -14.008 1 97.44 196 LEU A CA 1
ATOM 1559 C C . LEU A 1 196 ? 16.141 -23.5 -15.453 1 97.44 196 LEU A C 1
ATOM 1561 O O . LEU A 1 196 ? 17.266 -23.891 -15.742 1 97.44 196 LEU A O 1
ATOM 1565 N N . PRO A 1 197 ? 15.141 -23.375 -16.312 1 97 197 PRO A N 1
ATOM 1566 C CA . PRO A 1 197 ? 15.531 -23.359 -17.719 1 97 197 PRO A CA 1
ATOM 1567 C C . PRO A 1 197 ? 16.594 -22.312 -18.031 1 97 197 PRO A C 1
ATOM 1569 O O . PRO A 1 197 ? 16.609 -21.234 -17.406 1 97 197 PRO A O 1
ATOM 1572 N N . ASP A 1 198 ? 17.406 -22.5 -19.109 1 97.12 198 ASP A N 1
ATOM 1573 C CA . ASP A 1 198 ? 18.547 -21.656 -19.453 1 97.12 198 ASP A CA 1
ATOM 1574 C C . ASP A 1 198 ? 18.109 -20.219 -19.734 1 97.12 198 ASP A C 1
ATOM 1576 O O . ASP A 1 198 ? 18.797 -19.266 -19.375 1 97.12 198 ASP A O 1
ATOM 1580 N N . TYR A 1 199 ? 16.938 -20.062 -20.344 1 96.69 199 TYR A N 1
ATOM 1581 C CA . TYR A 1 199 ? 16.516 -18.734 -20.766 1 96.69 199 TYR A CA 1
ATOM 1582 C C . TYR A 1 199 ? 16.172 -17.859 -19.562 1 96.69 199 TYR A C 1
ATOM 1584 O O . TYR A 1 199 ? 16.156 -16.641 -19.656 1 96.69 199 TYR A O 1
ATOM 1592 N N . LEU A 1 200 ? 15.938 -18.438 -18.406 1 97.69 200 LEU A N 1
ATOM 1593 C CA . LEU A 1 200 ? 15.641 -17.688 -17.188 1 97.69 200 LEU A CA 1
ATOM 1594 C C . LEU A 1 200 ? 16.922 -17.266 -16.484 1 97.69 200 LEU A C 1
ATOM 1596 O O . LEU A 1 200 ? 16.891 -16.531 -15.5 1 97.69 200 LEU A O 1
ATOM 1600 N N . CYS A 1 201 ? 18.062 -17.734 -16.969 1 97.81 201 CYS A N 1
ATOM 1601 C CA . CYS A 1 201 ? 19.359 -17.375 -16.406 1 97.81 201 CYS A CA 1
ATOM 1602 C C . CYS A 1 201 ? 20.047 -16.312 -17.25 1 97.81 201 CYS A C 1
ATOM 1604 O O . CYS A 1 201 ? 21.266 -16.156 -17.203 1 97.81 201 CYS A O 1
ATOM 1606 N N . GLU A 1 202 ? 19.281 -15.656 -18.109 1 97.62 202 GLU A N 1
ATOM 1607 C CA . GLU A 1 202 ? 19.75 -14.531 -18.922 1 97.62 202 GLU A CA 1
ATOM 1608 C C . GLU A 1 202 ? 18.672 -13.461 -19.047 1 97.62 202 GLU A C 1
ATOM 1610 O O . GLU A 1 202 ? 17.5 -13.719 -18.75 1 97.62 202 GLU A O 1
ATOM 1615 N N . ASN A 1 203 ? 19.109 -12.273 -19.484 1 97.94 203 ASN A N 1
ATOM 1616 C CA . ASN A 1 203 ? 18.125 -11.227 -19.734 1 97.94 203 ASN A CA 1
ATOM 1617 C C . ASN A 1 203 ? 17.125 -11.641 -20.812 1 97.94 203 ASN A C 1
ATOM 1619 O O . ASN A 1 203 ? 17.516 -12.25 -21.812 1 97.94 203 ASN A O 1
ATOM 1623 N N . LEU A 1 204 ? 15.859 -11.367 -20.484 1 96.88 204 LEU A N 1
ATOM 1624 C CA . LEU A 1 204 ? 14.797 -11.727 -21.422 1 96.88 204 LEU A CA 1
ATOM 1625 C C . LEU A 1 204 ? 13.828 -10.562 -21.625 1 96.88 204 LEU A C 1
ATOM 1627 O O . LEU A 1 204 ? 13.586 -9.789 -20.688 1 96.88 204 LEU A O 1
ATOM 1631 N N . SER A 1 205 ? 13.422 -10.398 -22.859 1 96.62 205 SER A N 1
ATOM 1632 C CA . SER A 1 205 ? 12.32 -9.484 -23.172 1 96.62 205 SER A CA 1
ATOM 1633 C C . SER A 1 205 ? 11.102 -10.25 -23.688 1 96.62 205 SER A C 1
ATOM 1635 O O . SER A 1 205 ? 11.234 -11.141 -24.531 1 96.62 205 SER A O 1
ATOM 1637 N N . PHE A 1 206 ? 9.945 -10 -23.172 1 96.62 206 PHE A N 1
ATOM 1638 C CA . PHE A 1 206 ? 8.742 -10.703 -23.594 1 96.62 206 PHE A CA 1
ATOM 1639 C C . PHE A 1 206 ? 7.523 -9.789 -23.516 1 96.62 206 PHE A C 1
ATOM 1641 O O . PHE A 1 206 ? 7.578 -8.727 -22.891 1 96.62 206 PHE A O 1
ATOM 1648 N N . PRO A 1 207 ? 6.488 -10.148 -24.188 1 95.06 207 PRO A N 1
ATOM 1649 C CA . PRO A 1 207 ? 5.293 -9.297 -24.219 1 95.06 207 PRO A CA 1
ATOM 1650 C C . PRO A 1 207 ? 4.648 -9.156 -22.844 1 95.06 207 PRO A C 1
ATOM 1652 O O . PRO A 1 207 ? 4.602 -10.117 -22.078 1 95.06 207 PRO A O 1
ATOM 1655 N N . PHE A 1 208 ? 4.055 -8 -22.625 1 91.5 208 PHE A N 1
ATOM 1656 C CA . PHE A 1 208 ? 3.439 -7.629 -21.359 1 91.5 208 PHE A CA 1
ATOM 1657 C C . PHE A 1 208 ? 2.268 -8.547 -21.031 1 91.5 208 PHE A C 1
ATOM 1659 O O . PHE A 1 208 ? 2.057 -8.906 -19.875 1 91.5 208 PHE A O 1
ATOM 1666 N N . ASP A 1 209 ? 1.556 -9.047 -22 1 91.12 209 ASP A N 1
ATOM 1667 C CA . ASP A 1 209 ? 0.333 -9.82 -21.812 1 91.12 209 ASP A CA 1
ATOM 1668 C C . ASP A 1 209 ? 0.652 -11.281 -21.516 1 91.12 209 ASP A C 1
ATOM 1670 O O . ASP A 1 209 ? -0.256 -12.094 -21.344 1 91.12 209 ASP A O 1
ATOM 1674 N N . THR A 1 210 ? 1.99 -11.609 -21.391 1 95.25 210 THR A N 1
ATOM 1675 C CA . THR A 1 210 ? 2.375 -12.992 -21.109 1 95.25 210 THR A CA 1
ATOM 1676 C C . THR A 1 210 ? 2.99 -13.109 -19.719 1 95.25 210 THR A C 1
ATOM 1678 O O . THR A 1 210 ? 3.654 -14.102 -19.406 1 95.25 210 THR A O 1
ATOM 1681 N N . LEU A 1 211 ? 2.709 -12.133 -18.859 1 96.94 211 LEU A N 1
ATOM 1682 C CA . LEU A 1 211 ? 3.281 -12.125 -17.516 1 96.94 211 LEU A CA 1
ATOM 1683 C C . LEU A 1 211 ? 2.836 -13.344 -16.719 1 96.94 211 LEU A C 1
ATOM 1685 O O . LEU A 1 211 ? 3.637 -13.953 -16.016 1 96.94 211 LEU A O 1
ATOM 1689 N N . ALA A 1 212 ? 1.616 -13.711 -16.891 1 96.88 212 ALA A N 1
ATOM 1690 C CA . ALA A 1 212 ? 1.099 -14.875 -16.172 1 96.88 212 ALA A CA 1
ATOM 1691 C C . ALA A 1 212 ? 1.812 -16.156 -16.609 1 96.88 212 ALA A C 1
ATOM 1693 O O . ALA A 1 212 ? 2.088 -17.031 -15.781 1 96.88 212 ALA A O 1
ATOM 1694 N N . GLN A 1 213 ? 2.117 -16.266 -17.875 1 95.81 213 GLN A N 1
ATOM 1695 C CA . GLN A 1 213 ? 2.85 -17.422 -18.391 1 95.81 213 GLN A CA 1
ATOM 1696 C C . GLN A 1 213 ? 4.273 -17.453 -17.828 1 95.81 213 GLN A C 1
ATOM 1698 O O . GLN A 1 213 ? 4.77 -18.516 -17.469 1 95.81 213 GLN A O 1
ATOM 1703 N N . PHE A 1 214 ? 4.871 -16.281 -17.844 1 97.69 214 PHE A N 1
ATOM 1704 C CA . PHE A 1 214 ? 6.207 -16.172 -17.266 1 97.69 214 PHE A CA 1
ATOM 1705 C C . PHE A 1 214 ? 6.211 -16.656 -15.828 1 97.69 214 PHE A C 1
ATOM 1707 O O . PHE A 1 214 ? 7.039 -17.5 -15.453 1 97.69 214 PHE A O 1
ATOM 1714 N N . TYR A 1 215 ? 5.258 -16.125 -15.062 1 98.06 215 TYR A N 1
ATOM 1715 C CA . TYR A 1 215 ? 5.125 -16.547 -13.664 1 98.06 215 TYR A CA 1
ATOM 1716 C C . TYR A 1 215 ? 4.941 -18.047 -13.555 1 98.06 215 TYR A C 1
ATOM 1718 O O . TYR A 1 215 ? 5.559 -18.703 -12.703 1 98.06 215 TYR A O 1
ATOM 1726 N N . GLY A 1 216 ? 4.094 -18.625 -14.352 1 95.94 216 GLY A N 1
ATOM 1727 C CA . GLY A 1 216 ? 3.846 -20.062 -14.352 1 95.94 216 GLY A CA 1
ATOM 1728 C C . GLY A 1 216 ? 5.098 -20.875 -14.594 1 95.94 216 GLY A C 1
ATOM 1729 O O . GLY A 1 216 ? 5.316 -21.891 -13.93 1 95.94 216 GLY A O 1
ATOM 1730 N N . LYS A 1 217 ? 5.871 -20.391 -15.531 1 96.44 217 LYS A N 1
ATOM 1731 C CA . LYS A 1 217 ? 7.109 -21.094 -15.859 1 96.44 217 LYS A CA 1
ATOM 1732 C C . LYS A 1 217 ? 8.086 -21.062 -14.688 1 96.44 217 LYS A C 1
ATOM 1734 O O . LYS A 1 217 ? 8.68 -22.078 -14.336 1 96.44 217 LYS A O 1
ATOM 1739 N N . VAL A 1 218 ? 8.234 -19.906 -14.102 1 97.81 218 VAL A N 1
ATOM 1740 C CA . VAL A 1 218 ? 9.117 -19.766 -12.953 1 97.81 218 VAL A CA 1
ATOM 1741 C C . VAL A 1 218 ? 8.609 -20.609 -11.797 1 97.81 218 VAL A C 1
ATOM 1743 O O . VAL A 1 218 ? 9.383 -21.344 -11.164 1 97.81 218 VAL A O 1
ATOM 1746 N N . ASN A 1 219 ? 7.309 -20.531 -11.523 1 97 219 ASN A N 1
ATOM 1747 C CA . ASN A 1 219 ? 6.695 -21.25 -10.422 1 97 219 ASN A CA 1
ATOM 1748 C C . ASN A 1 219 ? 6.859 -22.766 -10.578 1 97 219 ASN A C 1
ATOM 1750 O O . ASN A 1 219 ? 7.145 -23.469 -9.609 1 97 219 ASN A O 1
ATOM 1754 N N . ARG A 1 220 ? 6.672 -23.25 -11.781 1 95.31 220 ARG A N 1
ATOM 1755 C CA . ARG A 1 220 ? 6.836 -24.672 -12.055 1 95.31 220 ARG A CA 1
ATOM 1756 C C . ARG A 1 220 ? 8.273 -25.125 -11.812 1 95.31 220 ARG A C 1
ATOM 1758 O O . ARG A 1 220 ? 8.516 -26.188 -11.234 1 95.31 220 ARG A O 1
ATOM 1765 N N . ALA A 1 221 ? 9.156 -24.297 -12.258 1 96.69 221 ALA A N 1
ATOM 1766 C CA . ALA A 1 221 ? 10.57 -24.641 -12.094 1 96.69 221 ALA A CA 1
ATOM 1767 C C . ALA A 1 221 ? 10.961 -24.656 -10.617 1 96.69 221 ALA A C 1
ATOM 1769 O O . ALA A 1 221 ? 11.68 -25.562 -10.172 1 96.69 221 ALA A O 1
ATOM 1770 N N . LEU A 1 222 ? 10.438 -23.703 -9.812 1 96.88 222 LEU A N 1
ATOM 1771 C CA . LEU A 1 222 ? 10.797 -23.562 -8.406 1 96.88 222 LEU A CA 1
ATOM 1772 C C . LEU A 1 222 ? 10.172 -24.672 -7.57 1 96.88 222 LEU A C 1
ATOM 1774 O O . LEU A 1 222 ? 10.688 -25.031 -6.508 1 96.88 222 LEU A O 1
ATOM 1778 N N . ASN A 1 223 ? 9.07 -25.234 -8.047 1 95.06 223 ASN A N 1
ATOM 1779 C CA . ASN A 1 223 ? 8.312 -26.172 -7.219 1 95.06 223 ASN A CA 1
ATOM 1780 C C . ASN A 1 223 ? 8.328 -27.578 -7.801 1 95.06 223 ASN A C 1
ATOM 1782 O O . ASN A 1 223 ? 7.488 -28.406 -7.445 1 95.06 223 ASN A O 1
ATOM 1786 N N . LYS A 1 224 ? 9.281 -27.797 -8.781 1 89.56 224 LYS A N 1
ATOM 1787 C CA . LYS A 1 224 ? 9.453 -29.141 -9.328 1 89.56 224 LYS A CA 1
ATOM 1788 C C . LYS A 1 224 ? 9.922 -30.125 -8.25 1 89.56 224 LYS A C 1
ATOM 1790 O O . LYS A 1 224 ? 10.828 -29.812 -7.48 1 89.56 224 LYS A O 1
ATOM 1795 N N . LYS A 1 225 ? 9.188 -31.281 -7.969 1 78.12 225 LYS A N 1
ATOM 1796 C CA . LYS A 1 225 ? 9.547 -32.312 -6.992 1 78.12 225 LYS A CA 1
ATOM 1797 C C . LYS A 1 225 ? 10.727 -33.156 -7.477 1 78.12 225 LYS A C 1
ATOM 1799 O O . LYS A 1 225 ? 10.898 -33.344 -8.68 1 78.12 225 LYS A O 1
ATOM 1804 N N . MET B 1 1 ? -5.211 70.312 69.875 1 30.12 1 MET B N 1
ATOM 1805 C CA . MET B 1 1 ? -6.23 71.062 69.188 1 30.12 1 MET B CA 1
ATOM 1806 C C . MET B 1 1 ? -5.637 72.312 68.562 1 30.12 1 MET B C 1
ATOM 1808 O O . MET B 1 1 ? -5.148 73.188 69.25 1 30.12 1 MET B O 1
ATOM 1812 N N . ALA B 1 2 ? -5.113 72.125 67.438 1 45.53 2 ALA B N 1
ATOM 1813 C CA . ALA B 1 2 ? -4.121 73 66.812 1 45.53 2 ALA B CA 1
ATOM 1814 C C . ALA B 1 2 ? -4.699 74.375 66.562 1 45.53 2 ALA B C 1
ATOM 1816 O O . ALA B 1 2 ? -5.82 74.5 66.062 1 45.53 2 ALA B O 1
ATOM 1817 N N . PRO B 1 3 ? -4.25 75.438 67.25 1 39.25 3 PRO B N 1
ATOM 1818 C CA . PRO B 1 3 ? -4.828 76.75 67.125 1 39.25 3 PRO B CA 1
ATOM 1819 C C . PRO B 1 3 ? -4.984 77.25 65.688 1 39.25 3 PRO B C 1
ATOM 1821 O O . PRO B 1 3 ? -4.121 77 64.875 1 39.25 3 PRO B O 1
ATOM 1824 N N . LYS B 1 4 ? -6.254 77.25 65.312 1 41.62 4 LYS B N 1
ATOM 1825 C CA . LYS B 1 4 ? -6.719 77.75 64 1 41.62 4 LYS B CA 1
ATOM 1826 C C . LYS B 1 4 ? -6.086 79.062 63.688 1 41.62 4 LYS B C 1
ATOM 1828 O O . LYS B 1 4 ? -6.16 80 64.438 1 41.62 4 LYS B O 1
ATOM 1833 N N . LYS B 1 5 ? -5.02 79.062 62.938 1 42.34 5 LYS B N 1
ATOM 1834 C CA . LYS B 1 5 ? -4.359 80.25 62.406 1 42.34 5 LYS B CA 1
ATOM 1835 C C . LYS B 1 5 ? -5.379 81.312 61.938 1 42.34 5 LYS B C 1
ATOM 1837 O O . LYS B 1 5 ? -6.184 81 61.062 1 42.34 5 LYS B O 1
ATOM 1842 N N . GLN B 1 6 ? -5.941 82.125 62.938 1 37.25 6 GLN B N 1
ATOM 1843 C CA . GLN B 1 6 ? -6.895 83.25 62.812 1 37.25 6 GLN B CA 1
ATOM 1844 C C . GLN B 1 6 ? -6.566 84.125 61.6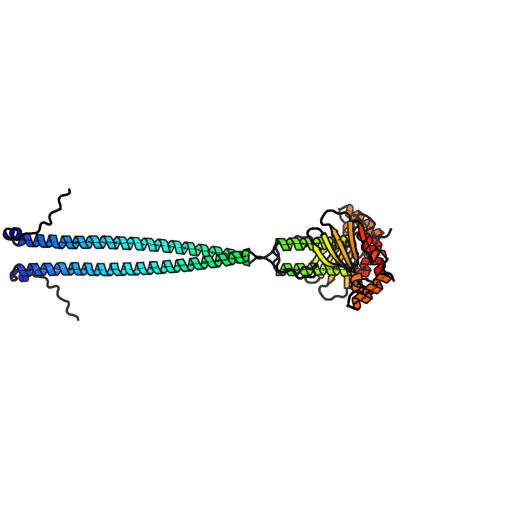25 1 37.25 6 GLN B C 1
ATOM 1846 O O . GLN B 1 6 ? -5.43 84.562 61.469 1 37.25 6 GLN B O 1
ATOM 1851 N N . ALA B 1 7 ? -7.25 83.812 60.562 1 41.19 7 ALA B N 1
ATOM 1852 C CA . ALA B 1 7 ? -7.285 84.75 59.406 1 41.19 7 ALA B CA 1
ATOM 1853 C C . ALA B 1 7 ? -7.266 86.188 59.875 1 41.19 7 ALA B C 1
ATOM 1855 O O . ALA B 1 7 ? -8.125 86.625 60.656 1 41.19 7 ALA B O 1
ATOM 1856 N N . THR B 1 8 ? -6.109 86.625 60.219 1 39.72 8 THR B N 1
ATOM 1857 C CA . THR B 1 8 ? -5.98 88.062 60.688 1 39.72 8 THR B CA 1
ATOM 1858 C C . THR B 1 8 ? -6.82 88.938 59.812 1 39.72 8 THR B C 1
ATOM 1860 O O . THR B 1 8 ? -6.555 89.125 58.594 1 39.72 8 THR B O 1
ATOM 1863 N N . VAL B 1 9 ? -8.227 88.812 59.906 1 42.41 9 VAL B N 1
ATOM 1864 C CA . VAL B 1 9 ? -9.172 89.812 59.375 1 42.41 9 VAL B CA 1
ATOM 1865 C C . VAL B 1 9 ? -8.734 91.188 59.75 1 42.41 9 VAL B C 1
ATOM 1867 O O . VAL B 1 9 ? -8.5 91.5 60.906 1 42.41 9 VAL B O 1
ATOM 1870 N N . VAL B 1 10 ? -8.133 91.812 58.812 1 46.03 10 VAL B N 1
ATOM 1871 C CA . VAL B 1 10 ? -7.844 93.188 59.031 1 46.03 10 VAL B CA 1
ATOM 1872 C C . VAL B 1 10 ? -9.125 93.938 59.375 1 46.03 10 VAL B C 1
ATOM 1874 O O . VAL B 1 10 ? -10.133 93.812 58.656 1 46.03 10 VAL B O 1
ATOM 1877 N N . THR B 1 11 ? -9.438 94.062 60.656 1 43.69 11 THR B N 1
ATOM 1878 C CA . THR B 1 11 ? -10.594 94.812 61.125 1 43.69 11 THR B CA 1
ATOM 1879 C C . THR B 1 11 ? -10.43 96.312 60.812 1 43.69 11 THR B C 1
ATOM 1881 O O . THR B 1 11 ? -9.328 96.75 60.5 1 43.69 11 THR B O 1
ATOM 1884 N N . GLU B 1 12 ? -11.578 96.938 60.688 1 47.5 12 GLU B N 1
ATOM 1885 C CA . GLU B 1 12 ? -11.664 98.375 60.5 1 47.5 12 GLU B CA 1
ATOM 1886 C C . GLU B 1 12 ? -10.703 99.125 61.438 1 47.5 12 GLU B C 1
ATOM 1888 O O . GLU B 1 12 ? -10.141 100.188 61.062 1 47.5 12 GLU B O 1
ATOM 1893 N N . GLN B 1 13 ? -10.633 98.625 62.656 1 50.47 13 GLN B N 1
ATOM 1894 C CA . GLN B 1 13 ? -9.812 99.25 63.656 1 50.47 13 GLN B CA 1
ATOM 1895 C C . GLN B 1 13 ? -8.328 99.125 63.312 1 50.47 13 GLN B C 1
ATOM 1897 O O . GLN B 1 13 ? -7.535 100 63.656 1 50.47 13 GLN B O 1
ATOM 1902 N N . ASP B 1 14 ? -8.039 98 62.812 1 49.88 14 ASP B N 1
ATOM 1903 C CA . ASP B 1 14 ? -6.645 97.812 62.406 1 49.88 14 ASP B CA 1
ATOM 1904 C C . ASP B 1 14 ? -6.262 98.812 61.312 1 49.88 14 ASP B C 1
ATOM 1906 O O . ASP B 1 14 ? -5.109 99.25 61.219 1 49.88 14 ASP B O 1
ATOM 1910 N N . ILE B 1 15 ? -7.328 99.125 60.562 1 48.41 15 ILE B N 1
ATOM 1911 C CA . ILE B 1 15 ? -7.219 100.188 59.531 1 48.41 15 ILE B CA 1
ATOM 1912 C C . ILE B 1 15 ? -7.203 101.562 60.156 1 48.41 15 ILE B C 1
ATOM 1914 O O . ILE B 1 15 ? -6.523 102.438 59.688 1 48.41 15 ILE B O 1
ATOM 1918 N N . SER B 1 16 ? -7.953 101.688 61.156 1 48.16 16 SER B N 1
ATOM 1919 C CA . SER B 1 16 ? -8.031 103 61.75 1 48.16 16 SER B CA 1
ATOM 1920 C C . SER B 1 16 ? -6.672 103.438 62.281 1 48.16 16 SER B C 1
ATOM 1922 O O . SER B 1 16 ? -6.402 104.625 62.375 1 48.16 16 SER B O 1
ATOM 1924 N N . ASN B 1 17 ? -5.875 102.625 63 1 47.59 17 ASN B N 1
ATOM 1925 C CA . ASN B 1 17 ? -4.609 103.062 63.594 1 47.59 17 ASN B CA 1
ATOM 1926 C C . ASN B 1 17 ? -3.445 102.875 62.625 1 47.59 17 ASN B C 1
ATOM 1928 O O . ASN B 1 17 ? -2.297 103.125 62.938 1 47.59 17 ASN B O 1
ATOM 1932 N N . SER B 1 18 ? -3.689 101.938 61.625 1 46.78 18 SER B N 1
ATOM 1933 C CA . SER B 1 18 ? -2.52 101.688 60.812 1 46.78 18 SER B CA 1
ATOM 1934 C C . SER B 1 18 ? -2.426 102.688 59.656 1 46.78 18 SER B C 1
ATOM 1936 O O . SER B 1 18 ? -3.445 103.188 59.156 1 46.78 18 SER B O 1
ATOM 1938 N N . ASP B 1 19 ? -1.367 103.312 59.531 1 49.69 19 ASP B N 1
ATOM 1939 C CA . ASP B 1 19 ? -1.057 104.25 58.438 1 49.69 19 ASP B CA 1
ATOM 1940 C C . ASP B 1 19 ? -1.269 103.562 57.094 1 49.69 19 ASP B C 1
ATOM 1942 O O . ASP B 1 19 ? -1.23 102.375 57 1 49.69 19 ASP B O 1
ATOM 1946 N N . ASN B 1 20 ? -1.942 104.188 56.156 1 49.69 20 ASN B N 1
ATOM 1947 C CA . ASN B 1 20 ? -2.355 103.812 54.812 1 49.69 20 ASN B CA 1
ATOM 1948 C C . ASN B 1 20 ? -1.343 102.875 54.156 1 49.69 20 ASN B C 1
ATOM 1950 O O . ASN B 1 20 ? -1.721 101.938 53.469 1 49.69 20 ASN B O 1
ATOM 1954 N N . GLU B 1 21 ? -0.099 103.062 54.438 1 54.53 21 GLU B N 1
ATOM 1955 C CA . GLU B 1 21 ? 0.974 102.375 53.781 1 54.53 21 GLU B CA 1
ATOM 1956 C C . GLU B 1 21 ? 1.037 100.875 54.219 1 54.53 21 GLU B C 1
ATOM 1958 O O . GLU B 1 21 ? 1.224 100 53.406 1 54.53 21 GLU B O 1
ATOM 1963 N N . GLN B 1 22 ? 0.809 100.688 55.438 1 58.47 22 GLN B N 1
ATOM 1964 C CA . GLN B 1 22 ? 0.925 99.375 56.031 1 58.47 22 GLN B CA 1
ATOM 1965 C C . GLN B 1 22 ? -0.254 98.5 55.625 1 58.47 22 GLN B C 1
ATOM 1967 O O . GLN B 1 22 ? -0.09 97.312 55.375 1 58.47 22 GLN B O 1
ATOM 1972 N N . LEU B 1 23 ? -1.323 99.125 55.438 1 54.31 23 LEU B N 1
ATOM 1973 C CA . LEU B 1 23 ? -2.523 98.375 55.062 1 54.31 23 LEU B CA 1
ATOM 1974 C C . LEU B 1 23 ? -2.443 97.875 53.625 1 54.31 23 LEU B C 1
ATOM 1976 O O . LEU B 1 23 ? -2.826 96.75 53.344 1 54.31 23 LEU B O 1
ATOM 1980 N N . VAL B 1 24 ? -1.903 98.75 52.75 1 54.28 24 VAL B N 1
ATOM 1981 C CA . VAL B 1 24 ? -1.732 98.375 51.344 1 54.28 24 VAL B CA 1
ATOM 1982 C C . VAL B 1 24 ? -0.764 97.188 51.25 1 54.28 24 VAL B C 1
ATOM 1984 O O . VAL B 1 24 ? -1.001 96.25 50.469 1 54.28 24 VAL B O 1
ATOM 1987 N N . GLU B 1 25 ? 0.269 97.25 52 1 56.22 25 GLU B N 1
ATOM 1988 C CA . GLU B 1 25 ? 1.248 96.125 51.969 1 56.22 25 GLU B CA 1
ATOM 1989 C C . GLU B 1 25 ? 0.637 94.875 52.469 1 56.22 25 GLU B C 1
ATOM 1991 O O . GLU B 1 25 ? 0.914 93.75 51.938 1 56.22 25 GLU B O 1
ATOM 1996 N N . LEU B 1 26 ? -0.21 95 53.375 1 53.53 26 LEU B N 1
ATOM 1997 C CA . LEU B 1 26 ? -0.834 93.812 53.969 1 53.53 26 LEU B CA 1
ATOM 1998 C C . LEU B 1 26 ? -1.83 93.188 53 1 53.53 26 LEU B C 1
ATOM 2000 O O . LEU B 1 26 ? -1.865 92 52.875 1 53.53 26 LEU B O 1
ATOM 2004 N N . ILE B 1 27 ? -2.59 94.062 52.406 1 51.38 27 ILE B N 1
ATOM 2005 C CA . ILE B 1 27 ? -3.578 93.562 51.469 1 51.38 27 ILE B CA 1
ATOM 2006 C C . ILE B 1 27 ? -2.873 92.938 50.25 1 51.38 27 ILE B C 1
ATOM 2008 O O . ILE B 1 27 ? -3.262 91.875 49.812 1 51.38 27 ILE B O 1
ATOM 2012 N N . ASN B 1 28 ? -1.869 93.688 49.844 1 53.16 28 ASN B N 1
ATOM 2013 C CA . ASN B 1 28 ? -1.092 93.188 48.719 1 53.16 28 ASN B CA 1
ATOM 2014 C C . ASN B 1 28 ? -0.468 91.812 49.094 1 53.16 28 ASN B C 1
ATOM 2016 O O . ASN B 1 28 ? -0.424 90.875 48.25 1 53.16 28 ASN B O 1
ATOM 2020 N N . ASN B 1 29 ? -0.058 91.688 50.219 1 55.41 29 ASN B N 1
ATOM 2021 C CA . ASN B 1 29 ? 0.568 90.438 50.688 1 55.41 29 ASN B CA 1
ATOM 2022 C C . ASN B 1 29 ? -0.453 89.312 50.844 1 55.41 29 ASN B C 1
ATOM 2024 O O . ASN B 1 29 ? -0.171 88.188 50.531 1 55.41 29 ASN B O 1
ATOM 2028 N N . LEU B 1 30 ? -1.606 89.75 51.344 1 52.97 30 LEU B N 1
ATOM 2029 C CA . LEU B 1 30 ? -2.613 88.75 51.625 1 52.97 30 LEU B CA 1
ATOM 2030 C C . LEU B 1 30 ? -3.234 88.25 50.344 1 52.97 30 LEU B C 1
ATOM 2032 O O . LEU B 1 30 ? -3.469 87 50.188 1 52.97 30 LEU B O 1
ATOM 2036 N N . VAL B 1 31 ? -3.65 89.125 49.469 1 54.69 31 VAL B N 1
ATOM 2037 C CA . VAL B 1 31 ? -4.23 88.75 48.156 1 54.69 31 VAL B CA 1
ATOM 2038 C C . VAL B 1 31 ? -3.213 87.938 47.344 1 54.69 31 VAL B C 1
ATOM 2040 O O . VAL B 1 31 ? -3.557 86.938 46.719 1 54.69 31 VAL B O 1
ATOM 2043 N N . ASN B 1 32 ? -2.027 88.438 47.375 1 56.84 32 ASN B N 1
ATOM 2044 C CA . ASN B 1 32 ? -0.958 87.75 46.656 1 56.84 32 ASN B CA 1
ATOM 2045 C C . ASN B 1 32 ? -0.725 86.375 47.219 1 56.84 32 ASN B C 1
ATOM 2047 O O . ASN B 1 32 ? -0.486 85.438 46.469 1 56.84 32 ASN B O 1
ATOM 2051 N N . THR B 1 33 ? -1.111 86.25 48.438 1 61.22 33 THR B N 1
ATOM 2052 C CA . THR B 1 33 ? -0.771 85 49.125 1 61.22 33 THR B CA 1
ATOM 2053 C C . THR B 1 33 ? -1.819 83.938 48.844 1 61.22 33 THR B C 1
ATOM 2055 O O . THR B 1 33 ? -1.478 82.75 48.562 1 61.22 33 THR B O 1
ATOM 2058 N N . LYS B 1 34 ? -3.096 84.375 48.906 1 62.06 34 LYS B N 1
ATOM 2059 C CA . LYS B 1 34 ? -4.113 83.312 48.719 1 62.06 34 LYS B CA 1
ATOM 2060 C C . LYS B 1 34 ? -4.176 82.875 47.25 1 62.06 34 LYS B C 1
ATOM 2062 O O . LYS B 1 34 ? -4.312 81.688 46.969 1 62.06 34 LYS B O 1
ATOM 2067 N N . GLN B 1 35 ? -4.098 83.875 46.438 1 64.81 35 GLN B N 1
ATOM 2068 C CA . GLN B 1 35 ? -4.117 83.562 45.031 1 64.81 35 GLN B CA 1
ATOM 2069 C C . GLN B 1 35 ? -2.895 82.75 44.625 1 64.81 35 GLN B C 1
ATOM 2071 O O . GLN B 1 35 ? -2.998 81.812 43.781 1 64.81 35 GLN B O 1
ATOM 2076 N N . ASP B 1 36 ? -1.835 83.125 45.281 1 69.94 36 ASP B N 1
ATOM 2077 C CA . ASP B 1 36 ? -0.597 82.375 45 1 69.94 36 ASP B CA 1
ATOM 2078 C C . ASP B 1 36 ? -0.682 80.938 45.531 1 69.94 36 ASP B C 1
ATOM 2080 O O . ASP B 1 36 ? -0.185 80 44.875 1 69.94 36 ASP B O 1
ATOM 2084 N N . GLU B 1 37 ? -1.424 80.875 46.656 1 73.81 37 GLU B N 1
ATOM 2085 C CA . GLU B 1 37 ? -1.603 79.562 47.219 1 73.81 37 GLU B CA 1
ATOM 2086 C C . GLU B 1 37 ? -2.51 78.688 46.344 1 73.81 37 GLU B C 1
ATOM 2088 O O . GLU B 1 37 ? -2.234 77.5 46.125 1 73.81 37 GLU B O 1
ATOM 2093 N N . LEU B 1 38 ? -3.541 79.25 45.844 1 73.75 38 LEU B N 1
ATOM 2094 C CA . LEU B 1 38 ? -4.473 78.562 44.969 1 73.75 38 LEU B CA 1
ATOM 2095 C C . LEU B 1 38 ? -3.789 78.188 43.656 1 73.75 38 LEU B C 1
ATOM 2097 O O . LEU B 1 38 ? -4 77.062 43.156 1 73.75 38 LEU B O 1
ATOM 2101 N N . PHE B 1 39 ? -2.957 79.062 43.219 1 76.88 39 PHE B N 1
ATOM 2102 C CA . PHE B 1 39 ? -2.205 78.75 42 1 76.88 39 PHE B CA 1
ATOM 2103 C C . PHE B 1 39 ? -1.187 77.688 42.219 1 76.88 39 PHE B C 1
ATOM 2105 O O . PHE B 1 39 ? -1.009 76.812 41.344 1 76.88 39 PHE B O 1
ATOM 2112 N N . ALA B 1 40 ? -0.651 77.75 43.344 1 77.12 40 ALA B N 1
ATOM 2113 C CA . ALA B 1 40 ? 0.339 76.688 43.656 1 77.12 40 ALA B CA 1
ATOM 2114 C C . ALA B 1 40 ? -0.312 75.312 43.781 1 77.12 40 ALA B C 1
ATOM 2116 O O . ALA B 1 40 ? 0.232 74.312 43.312 1 77.12 40 ALA B O 1
ATOM 2117 N N . LYS B 1 41 ? -1.5 75.25 44.312 1 79.44 41 LYS B N 1
ATOM 2118 C CA . LYS B 1 41 ? -2.234 74 44.469 1 79.44 41 LYS B CA 1
ATOM 2119 C C . LYS B 1 41 ? -2.693 73.5 43.125 1 79.44 41 LYS B C 1
ATOM 2121 O O . LYS B 1 41 ? -2.596 72.312 42.875 1 79.44 41 LYS B O 1
ATOM 2126 N N . TYR B 1 42 ? -3.133 74.375 42.344 1 80.5 42 TYR B N 1
ATOM 2127 C CA . TYR B 1 42 ? -3.574 74 41 1 80.5 42 TYR B CA 1
ATOM 2128 C C . TYR B 1 42 ? -2.412 73.438 40.188 1 80.5 42 TYR B C 1
ATOM 2130 O O . TYR B 1 42 ? -2.547 72.438 39.5 1 80.5 42 TYR B O 1
ATOM 2138 N N . LYS B 1 43 ? -1.338 74.188 40.312 1 79.75 43 LYS B N 1
ATOM 2139 C CA . LYS B 1 43 ? -0.136 73.75 39.594 1 79.75 43 LYS B CA 1
ATOM 2140 C C . LYS B 1 43 ? 0.324 72.375 40.031 1 79.75 43 LYS B C 1
ATOM 2142 O O . LYS B 1 43 ? 0.683 71.562 39.188 1 79.75 43 LYS B O 1
ATOM 2147 N N . ALA B 1 44 ? 0.171 72.188 41.25 1 81.44 44 ALA B N 1
ATOM 2148 C CA . ALA B 1 44 ? 0.602 70.875 41.812 1 81.44 44 ALA B CA 1
ATOM 2149 C C . ALA B 1 44 ? -0.312 69.75 41.312 1 81.44 44 ALA B C 1
ATOM 2151 O O . ALA B 1 44 ? 0.161 68.688 40.969 1 81.44 44 ALA B O 1
ATOM 2152 N N . LYS B 1 45 ? -1.557 70.062 41.312 1 82.12 45 LYS B N 1
ATOM 2153 C CA . LYS B 1 45 ? -2.539 69.062 40.906 1 82.12 45 LYS B CA 1
ATOM 2154 C C . LYS B 1 45 ? -2.379 68.75 39.406 1 82.12 45 LYS B C 1
ATOM 2156 O O . LYS B 1 45 ? -2.408 67.562 39.031 1 82.12 45 LYS B O 1
ATOM 2161 N N . VAL B 1 46 ? -2.141 69.688 38.594 1 84.5 46 VAL B N 1
ATOM 2162 C CA . VAL B 1 46 ? -2.031 69.5 37.156 1 84.5 46 VAL B CA 1
ATOM 2163 C C . VAL B 1 46 ? -0.737 68.812 36.812 1 84.5 46 VAL B C 1
ATOM 2165 O O . VAL B 1 46 ? -0.724 67.875 35.969 1 84.5 46 VAL B O 1
ATOM 2168 N N . GLU B 1 47 ? 0.268 69.188 37.562 1 82.06 47 GLU B N 1
ATOM 2169 C CA . GLU B 1 47 ? 1.552 68.5 37.344 1 82.06 47 GLU B CA 1
ATOM 2170 C C . GLU B 1 47 ? 1.479 67 37.688 1 82.06 47 GLU B C 1
ATOM 2172 O O . GLU B 1 47 ? 2.041 66.188 37 1 82.06 47 GLU B O 1
ATOM 2177 N N . SER B 1 48 ? 0.714 66.75 38.719 1 85.88 48 SER B N 1
ATOM 2178 C CA . SER B 1 48 ? 0.52 65.375 39.125 1 85.88 48 SER B CA 1
ATOM 2179 C C . SER B 1 48 ? -0.281 64.562 38.094 1 85.88 48 SER B C 1
ATOM 2181 O O . SER B 1 48 ? 0.048 63.438 37.781 1 85.88 48 SER B O 1
ATOM 2183 N N . GLN B 1 49 ? -1.234 65.25 37.531 1 85.12 49 GLN B N 1
ATOM 2184 C CA . GLN B 1 49 ? -2.07 64.562 36.531 1 85.12 49 GLN B CA 1
ATOM 2185 C C . GLN B 1 49 ? -1.287 64.375 35.25 1 85.12 49 GLN B C 1
ATOM 2187 O O . GLN B 1 49 ? -1.418 63.281 34.625 1 85.12 49 GLN B O 1
ATOM 2192 N N . LEU B 1 50 ? -0.513 65.312 34.875 1 87 50 LEU B N 1
ATOM 2193 C CA . LEU B 1 50 ? 0.311 65.188 33.688 1 87 50 LEU B CA 1
ATOM 2194 C C . LEU B 1 50 ? 1.324 64.062 33.844 1 87 50 LEU B C 1
ATOM 2196 O O . LEU B 1 50 ? 1.566 63.281 32.875 1 87 50 LEU B O 1
ATOM 2200 N N . GLU B 1 51 ? 1.811 63.938 35.031 1 86.81 51 GLU B N 1
ATOM 2201 C CA . GLU B 1 51 ? 2.764 62.844 35.312 1 86.81 51 GLU B CA 1
ATOM 2202 C C . GLU B 1 51 ? 2.096 61.5 35.25 1 86.81 51 GLU B C 1
ATOM 2204 O O . GLU B 1 51 ? 2.664 60.531 34.719 1 86.81 51 GLU B O 1
ATOM 2209 N N . ASN B 1 52 ? 0.953 61.375 35.75 1 88.75 52 ASN B N 1
ATOM 2210 C CA . ASN B 1 52 ? 0.185 60.156 35.719 1 88.75 52 ASN B CA 1
ATOM 2211 C C . ASN B 1 52 ? -0.162 59.75 34.281 1 88.75 52 ASN B C 1
ATOM 2213 O O . ASN B 1 52 ? -0.058 58.562 33.906 1 88.75 52 ASN B O 1
ATOM 2217 N N . ASP B 1 53 ? -0.539 60.688 33.469 1 88.44 53 ASP B N 1
ATOM 2218 C CA . ASP B 1 53 ? -0.885 60.406 32.094 1 88.44 53 ASP B CA 1
ATOM 2219 C C . ASP B 1 53 ? 0.337 59.969 31.281 1 88.44 53 ASP B C 1
ATOM 2221 O O . ASP B 1 53 ? 0.245 59.031 30.469 1 88.44 53 ASP B O 1
ATOM 2225 N N . HIS B 1 54 ? 1.396 60.594 31.609 1 88.38 54 HIS B N 1
ATOM 2226 C CA . HIS B 1 54 ? 2.633 60.219 30.938 1 88.38 54 HIS B CA 1
ATOM 2227 C C . HIS B 1 54 ? 3.041 58.812 31.281 1 88.38 54 HIS B C 1
ATOM 2229 O O . HIS B 1 54 ? 3.447 58.031 30.391 1 88.38 54 HIS B O 1
ATOM 2235 N N . GLN B 1 55 ? 2.863 58.438 32.469 1 89.81 55 GLN B N 1
ATOM 2236 C CA . GLN B 1 55 ? 3.174 57.094 32.906 1 89.81 55 GLN B CA 1
ATOM 2237 C C . GLN B 1 55 ? 2.24 56.062 32.219 1 89.81 55 GLN B C 1
ATOM 2239 O O . GLN B 1 55 ? 2.68 55 31.781 1 89.81 55 GLN B O 1
ATOM 2244 N N . LEU B 1 56 ? 1.04 56.375 32.125 1 91.19 56 LEU B N 1
ATOM 2245 C CA . LEU B 1 56 ? 0.049 55.531 31.5 1 91.19 56 LEU B CA 1
ATOM 2246 C C . LEU B 1 56 ? 0.356 55.312 30.016 1 91.19 56 LEU B C 1
ATOM 2248 O O . LEU B 1 56 ? 0.237 54.219 29.484 1 91.19 56 LEU B O 1
ATOM 2252 N N . ILE B 1 57 ? 0.718 56.344 29.406 1 91.25 57 ILE B N 1
ATOM 2253 C CA . ILE B 1 57 ? 1.056 56.312 27.984 1 91.25 57 ILE B CA 1
ATOM 2254 C C . ILE B 1 57 ? 2.268 55.406 27.766 1 91.25 57 ILE B C 1
ATOM 2256 O O . ILE B 1 57 ? 2.271 54.562 26.859 1 91.25 57 ILE B O 1
ATOM 2260 N N . GLU B 1 58 ? 3.197 55.562 28.625 1 90.94 58 GLU B N 1
ATOM 2261 C CA . GLU B 1 58 ? 4.387 54.719 28.531 1 90.94 58 GLU B CA 1
ATOM 2262 C C . GLU B 1 58 ? 4.039 53.25 28.719 1 90.94 58 GLU B C 1
ATOM 2264 O O . GLU B 1 58 ? 4.531 52.375 28 1 90.94 58 GLU B O 1
ATOM 2269 N N . ASP B 1 59 ? 3.164 52.938 29.594 1 93.69 59 ASP B N 1
ATOM 2270 C CA . ASP B 1 59 ? 2.732 51.562 29.875 1 93.69 59 ASP B CA 1
ATOM 2271 C C . ASP B 1 59 ? 1.963 51 28.688 1 93.69 59 ASP B C 1
ATOM 2273 O O . ASP B 1 59 ? 2.18 49.844 28.312 1 93.69 59 ASP B O 1
ATOM 2277 N N . LEU B 1 60 ? 1.141 51.781 28.125 1 92.19 60 LEU B N 1
ATOM 2278 C CA . LEU B 1 60 ? 0.333 51.344 27 1 92.19 60 LEU B CA 1
ATOM 2279 C C . LEU B 1 60 ? 1.208 51.062 25.781 1 92.19 60 LEU B C 1
ATOM 2281 O O . LEU B 1 60 ? 0.977 50.094 25.047 1 92.19 60 LEU B O 1
ATOM 2285 N N . GLN B 1 61 ? 2.193 51.875 25.625 1 92 61 GLN B N 1
ATOM 2286 C CA . GLN B 1 61 ? 3.125 51.688 24.516 1 92 61 GLN B CA 1
ATOM 2287 C C . GLN B 1 61 ? 3.941 50.406 24.703 1 92 61 GLN B C 1
ATOM 2289 O O . GLN B 1 61 ? 4.176 49.656 23.734 1 92 61 GLN B O 1
ATOM 2294 N N . ALA B 1 62 ? 4.305 50.125 25.938 1 92.88 62 ALA B N 1
ATOM 2295 C CA . ALA B 1 62 ? 5.039 48.906 26.234 1 92.88 62 ALA B CA 1
ATOM 2296 C C . ALA B 1 62 ? 4.18 47.688 25.984 1 92.88 62 ALA B C 1
ATOM 2298 O O . ALA B 1 62 ? 4.652 46.688 25.422 1 92.88 62 ALA B O 1
ATOM 2299 N N . GLU B 1 63 ? 2.941 47.781 26.328 1 93.69 63 GLU B N 1
ATOM 2300 C CA . GLU B 1 63 ? 2.006 46.656 26.109 1 93.69 63 GLU B CA 1
ATOM 2301 C C . GLU B 1 63 ? 1.759 46.438 24.625 1 93.69 63 GLU B C 1
ATOM 2303 O O . GLU B 1 63 ? 1.673 45.281 24.188 1 93.69 63 GLU B O 1
ATOM 2308 N N . LEU B 1 64 ? 1.628 47.438 23.938 1 92.31 64 LEU B N 1
ATOM 2309 C CA . LEU B 1 64 ? 1.423 47.344 22.5 1 92.31 64 LEU B CA 1
ATOM 2310 C C . LEU B 1 64 ? 2.602 46.656 21.828 1 92.31 64 LEU B C 1
ATOM 2312 O O . LEU B 1 64 ? 2.408 45.844 20.938 1 92.31 64 LEU B O 1
ATOM 2316 N N . LYS B 1 65 ? 3.787 47 22.281 1 93.12 65 LYS B N 1
ATOM 2317 C CA . LYS B 1 65 ? 4.98 46.375 21.719 1 93.12 65 LYS B CA 1
ATOM 2318 C C . LYS B 1 65 ? 5.016 44.875 22.031 1 93.12 65 LYS B C 1
ATOM 2320 O O . LYS B 1 65 ? 5.348 44.062 21.172 1 93.12 65 LYS B O 1
ATOM 2325 N N . ALA B 1 66 ? 4.648 44.531 23.219 1 94.25 66 ALA B N 1
ATOM 2326 C CA . ALA B 1 66 ? 4.609 43.125 23.625 1 94.25 66 ALA B CA 1
ATOM 2327 C C . ALA B 1 66 ? 3.611 42.344 22.797 1 94.25 66 ALA B C 1
ATOM 2329 O O . ALA B 1 66 ? 3.891 41.219 22.391 1 94.25 66 ALA B O 1
ATOM 2330 N N . LYS B 1 67 ? 2.508 42.906 22.5 1 93.06 67 LYS B N 1
ATOM 2331 C CA . LYS B 1 67 ? 1.485 42.219 21.703 1 93.06 67 LYS B CA 1
ATOM 2332 C C . LYS B 1 67 ? 1.919 42.094 20.25 1 93.06 67 LYS B C 1
ATOM 2334 O O . LYS B 1 67 ? 1.618 41.094 19.594 1 93.06 67 LYS B O 1
ATOM 2339 N N . ASP B 1 68 ? 2.633 43.062 19.75 1 93.88 68 ASP B N 1
ATOM 2340 C CA . ASP B 1 68 ? 3.195 43 18.406 1 93.88 68 ASP B CA 1
ATOM 2341 C C . ASP B 1 68 ? 4.188 41.844 18.297 1 93.88 68 ASP B C 1
ATOM 2343 O O . ASP B 1 68 ? 4.168 41.094 17.312 1 93.88 68 ASP B O 1
ATOM 2347 N N . ASP B 1 69 ? 4.957 41.656 19.281 1 94.62 69 ASP B N 1
ATOM 2348 C CA . ASP B 1 69 ? 5.918 40.531 19.297 1 94.62 69 ASP B CA 1
ATOM 2349 C C . ASP B 1 69 ? 5.203 39.188 19.328 1 94.62 69 ASP B C 1
ATOM 2351 O O . ASP B 1 69 ? 5.621 38.25 18.641 1 94.62 69 ASP B O 1
ATOM 2355 N N . ARG B 1 70 ? 4.176 39.156 20.078 1 95.06 70 ARG B N 1
ATOM 2356 C CA . ARG B 1 70 ? 3.395 37.906 20.156 1 95.06 70 ARG B CA 1
ATOM 2357 C C . ARG B 1 70 ? 2.752 37.594 18.812 1 95.06 70 ARG B C 1
ATOM 2359 O O . ARG B 1 70 ? 2.715 36.438 18.391 1 95.06 70 ARG B O 1
ATOM 2366 N N . ILE B 1 71 ? 2.264 38.5 18.156 1 92.38 71 ILE B N 1
ATOM 2367 C CA . ILE B 1 71 ? 1.644 38.312 16.859 1 92.38 71 ILE B CA 1
ATOM 2368 C C . ILE B 1 71 ? 2.682 37.812 15.852 1 92.38 71 ILE B C 1
ATOM 2370 O O . ILE B 1 71 ? 2.424 36.844 15.109 1 92.38 71 ILE B O 1
ATOM 2374 N N . ASP B 1 72 ? 3.83 38.312 15.859 1 93.25 72 ASP B N 1
ATOM 2375 C CA . ASP B 1 72 ? 4.902 37.906 14.961 1 93.25 72 ASP B CA 1
ATOM 2376 C C . ASP B 1 72 ? 5.289 36.438 15.203 1 93.25 72 ASP B C 1
ATOM 2378 O O . ASP B 1 72 ? 5.492 35.688 14.258 1 93.25 72 ASP B O 1
ATOM 2382 N N . ALA B 1 73 ? 5.301 36.094 16.375 1 92.88 73 ALA B N 1
ATOM 2383 C CA . ALA B 1 73 ? 5.645 34.719 16.75 1 92.88 73 ALA B CA 1
ATOM 2384 C C . ALA B 1 73 ? 4.586 33.75 16.25 1 92.88 73 ALA B C 1
ATOM 2386 O O . ALA B 1 73 ? 4.918 32.688 15.734 1 92.88 73 ALA B O 1
ATOM 2387 N N . LEU B 1 74 ? 3.396 34.094 16.391 1 89.81 74 LEU B N 1
ATOM 2388 C CA . LEU B 1 74 ? 2.295 33.219 15.977 1 89.81 74 LEU B CA 1
ATOM 2389 C C . LEU B 1 74 ? 2.27 33.094 14.461 1 89.81 74 LEU B C 1
ATOM 2391 O O . LEU B 1 74 ? 1.996 32 13.938 1 89.81 74 LEU B O 1
ATOM 2395 N N . LEU B 1 75 ? 2.564 34.062 13.828 1 88.94 75 LEU B N 1
ATOM 2396 C CA . LEU B 1 75 ? 2.609 34.062 12.375 1 88.94 75 LEU B CA 1
ATOM 2397 C C . LEU B 1 75 ? 3.736 33.156 11.875 1 88.94 75 LEU B C 1
ATOM 2399 O O . LEU B 1 75 ? 3.578 32.438 10.875 1 88.94 75 LEU B O 1
ATOM 2403 N N . GLU B 1 76 ? 4.781 33.094 12.492 1 86.69 76 GLU B N 1
ATOM 2404 C CA . GLU B 1 76 ? 5.895 32.219 12.148 1 86.69 76 GLU B CA 1
ATOM 2405 C C . GLU B 1 76 ? 5.531 30.766 12.359 1 86.69 76 GLU B C 1
ATOM 2407 O O . GLU B 1 76 ? 5.809 29.922 11.508 1 86.69 76 GLU B O 1
ATOM 2412 N N . GLU B 1 77 ? 4.91 30.547 13.438 1 82.88 77 GLU B N 1
ATOM 2413 C CA . GLU B 1 77 ? 4.477 29.172 13.734 1 82.88 77 GLU B CA 1
ATOM 2414 C C . GLU B 1 77 ? 3.475 28.688 12.695 1 82.88 77 GLU B C 1
ATOM 2416 O O . GLU B 1 77 ? 3.547 27.531 12.25 1 82.88 77 GLU B O 1
ATOM 2421 N N . LEU B 1 78 ? 2.578 29.516 12.43 1 80 78 LEU B N 1
ATOM 2422 C CA . LEU B 1 78 ? 1.57 29.188 11.43 1 80 78 LEU B CA 1
ATOM 2423 C C . LEU B 1 78 ? 2.223 28.875 10.086 1 80 78 LEU B C 1
ATOM 2425 O O . LEU B 1 78 ? 1.816 27.938 9.398 1 80 78 LEU B O 1
ATOM 2429 N N . SER B 1 79 ? 3.15 29.609 9.672 1 79.62 79 SER B N 1
ATOM 2430 C CA . SER B 1 79 ? 3.854 29.406 8.406 1 79.62 79 SER B CA 1
ATOM 2431 C C . SER B 1 79 ? 4.57 28.062 8.375 1 79.62 79 SER B C 1
ATOM 2433 O O . SER B 1 79 ? 4.586 27.391 7.344 1 79.62 79 SER B O 1
ATOM 2435 N N . LEU B 1 80 ? 5.113 27.688 9.484 1 72.69 80 LEU B N 1
ATOM 2436 C CA . LEU B 1 80 ? 5.836 26.438 9.602 1 72.69 80 LEU B CA 1
ATOM 2437 C C . LEU B 1 80 ? 4.883 25.25 9.461 1 72.69 80 LEU B C 1
ATOM 2439 O O . LEU B 1 80 ? 5.207 24.266 8.797 1 72.69 80 LEU B O 1
ATOM 2443 N N . LEU B 1 81 ? 3.805 25.453 10.094 1 69 81 LEU B N 1
ATOM 2444 C CA . LEU B 1 81 ? 2.814 24.375 10.047 1 69 81 LEU B CA 1
ATOM 2445 C C . LEU B 1 81 ? 2.201 24.266 8.656 1 69 81 LEU B C 1
ATOM 2447 O O . LEU B 1 81 ? 1.848 23.172 8.211 1 69 81 LEU B O 1
ATOM 2451 N N . LYS B 1 82 ? 2.104 25.391 8.047 1 67.12 82 LYS B N 1
ATOM 2452 C CA . LYS B 1 82 ? 1.56 25.422 6.695 1 67.12 82 LYS B CA 1
ATOM 2453 C C . LYS B 1 82 ? 2.562 24.875 5.684 1 67.12 82 LYS B C 1
ATOM 2455 O O . LYS B 1 82 ? 2.176 24.375 4.625 1 67.12 82 LYS B O 1
ATOM 2460 N N . GLN B 1 83 ? 3.803 25.125 5.922 1 62.03 83 GLN B N 1
ATOM 2461 C CA . GLN B 1 83 ? 4.809 24.75 4.93 1 62.03 83 GLN B CA 1
ATOM 2462 C C . GLN B 1 83 ? 4.93 23.234 4.801 1 62.03 83 GLN B C 1
ATOM 2464 O O . GLN B 1 83 ? 5.145 22.719 3.701 1 62.03 83 GLN B O 1
ATOM 2469 N N . ASP B 1 84 ? 5.199 22.422 6.012 1 59.06 84 ASP B N 1
ATOM 2470 C CA . ASP B 1 84 ? 5.535 21.031 5.734 1 59.06 84 ASP B CA 1
ATOM 2471 C C . ASP B 1 84 ? 4.477 20.078 6.305 1 59.06 84 ASP B C 1
ATOM 2473 O O . ASP B 1 84 ? 4.648 19.531 7.395 1 59.06 84 ASP B O 1
ATOM 2477 N N . PRO B 1 85 ? 3.219 20.219 5.793 1 64 85 PRO B N 1
ATOM 2478 C CA . PRO B 1 85 ? 2.189 19.328 6.332 1 64 85 PRO B CA 1
ATOM 2479 C C . PRO B 1 85 ? 2.494 17.844 6.082 1 64 85 PRO B C 1
ATOM 2481 O O . PRO B 1 85 ? 1.6 17 6.172 1 64 85 PRO B O 1
ATOM 2484 N N . GLY B 1 86 ? 3.742 17.484 5.848 1 74.62 86 GLY B N 1
ATOM 2485 C CA . GLY B 1 86 ? 4.023 16.094 5.5 1 74.62 86 GLY B CA 1
ATOM 2486 C C . GLY B 1 86 ? 3.799 15.141 6.648 1 74.62 86 GLY B C 1
ATOM 2487 O O . GLY B 1 86 ? 3.768 15.547 7.812 1 74.62 86 GLY B O 1
ATOM 2488 N N . MET B 1 87 ? 3.33 14 6.383 1 80.94 87 MET B N 1
ATOM 2489 C CA . MET B 1 87 ? 3.162 12.914 7.348 1 80.94 87 MET B CA 1
ATOM 2490 C C . MET B 1 87 ? 4.145 11.781 7.074 1 80.94 87 MET B C 1
ATOM 2492 O O . MET B 1 87 ? 4.547 11.57 5.93 1 80.94 87 MET B O 1
ATOM 2496 N N . GLU B 1 88 ? 4.594 11.211 8.133 1 83.44 88 GLU B N 1
ATOM 2497 C CA . GLU B 1 88 ? 5.512 10.086 8 1 83.44 88 GLU B CA 1
ATOM 2498 C C . GLU B 1 88 ? 4.801 8.859 7.418 1 83.44 88 GLU B C 1
ATOM 2500 O O . GLU B 1 88 ? 3.734 8.469 7.895 1 83.44 88 GLU B O 1
ATOM 2505 N N . PHE B 1 89 ? 5.305 8.375 6.336 1 86.81 89 PHE B N 1
ATOM 2506 C CA . PHE B 1 89 ? 4.766 7.164 5.727 1 86.81 89 PHE B CA 1
ATOM 2507 C C . PHE B 1 89 ? 5.887 6.289 5.172 1 86.81 89 PHE B C 1
ATOM 2509 O O . PHE B 1 89 ? 6.512 6.637 4.168 1 86.81 89 PHE B O 1
ATOM 2516 N N . ALA B 1 90 ? 6.16 5.176 5.883 1 86.94 90 ALA B N 1
ATOM 2517 C CA . ALA B 1 90 ? 7.117 4.188 5.391 1 86.94 90 ALA B CA 1
ATOM 2518 C C . ALA B 1 90 ? 6.488 3.301 4.32 1 86.94 90 ALA B C 1
ATOM 2520 O O . ALA B 1 90 ? 5.578 2.521 4.605 1 86.94 90 ALA B O 1
ATOM 2521 N N . SER B 1 91 ? 6.957 3.402 3.172 1 89.81 91 SER B N 1
ATOM 2522 C CA . SER B 1 91 ? 6.363 2.688 2.047 1 89.81 91 SER B CA 1
ATOM 2523 C C . SER B 1 91 ? 6.527 1.18 2.199 1 89.81 91 SER B C 1
ATOM 2525 O O . SER B 1 91 ? 7.598 0.701 2.574 1 89.81 91 SER B O 1
ATOM 2527 N N . PRO B 1 92 ? 5.516 0.386 1.957 1 90.38 92 PRO B N 1
ATOM 2528 C CA . PRO B 1 92 ? 5.598 -1.075 2.025 1 90.38 92 PRO B CA 1
ATOM 2529 C C . PRO B 1 92 ? 6.336 -1.68 0.833 1 90.38 92 PRO B C 1
ATOM 2531 O O . PRO B 1 92 ? 6.664 -2.869 0.845 1 90.38 92 PRO B O 1
ATOM 2534 N N . ILE B 1 93 ? 6.625 -0.902 -0.18 1 92.31 93 ILE B N 1
ATOM 2535 C CA . ILE B 1 93 ? 7.176 -1.472 -1.404 1 92.31 93 ILE B CA 1
ATOM 2536 C C . ILE B 1 93 ? 8.562 -0.893 -1.663 1 92.31 93 ILE B C 1
ATOM 2538 O O . ILE B 1 93 ? 9.109 -1.032 -2.762 1 92.31 93 ILE B O 1
ATOM 2542 N N . ARG B 1 94 ? 9.07 -0.189 -0.736 1 91 94 ARG B N 1
ATOM 2543 C CA . ARG B 1 94 ? 10.398 0.4 -0.89 1 91 94 ARG B CA 1
ATOM 2544 C C . ARG B 1 94 ? 11.352 -0.102 0.19 1 91 94 ARG B C 1
ATOM 2546 O O . ARG B 1 94 ? 10.945 -0.294 1.339 1 91 94 ARG B O 1
ATOM 2553 N N . LYS B 1 95 ? 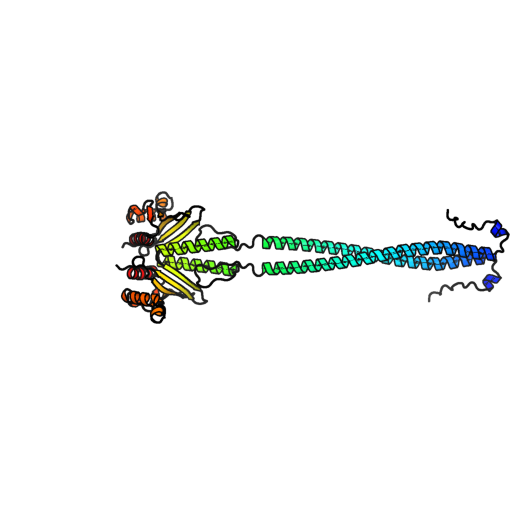12.492 -0.302 -0.203 1 83.06 95 LYS B N 1
ATOM 2554 C CA . LYS B 1 95 ? 13.523 -0.707 0.748 1 83.06 95 LYS B CA 1
ATOM 2555 C C . LYS B 1 95 ? 13.922 0.455 1.652 1 83.06 95 LYS B C 1
ATOM 2557 O O . LYS B 1 95 ? 14.102 0.274 2.859 1 83.06 95 LYS B O 1
ATOM 2562 N N . LYS B 1 96 ? 13.984 1.616 1.026 1 77.06 96 LYS B N 1
ATOM 2563 C CA . LYS B 1 96 ? 14.43 2.789 1.773 1 77.06 96 LYS B CA 1
ATOM 2564 C C . LYS B 1 96 ? 13.242 3.539 2.373 1 77.06 96 LYS B C 1
ATOM 2566 O O . LYS B 1 96 ? 12.188 3.641 1.746 1 77.06 96 LYS B O 1
ATOM 2571 N N . ALA B 1 97 ? 13.461 3.832 3.623 1 72.19 97 ALA B N 1
ATOM 2572 C CA . ALA B 1 97 ? 12.422 4.578 4.324 1 72.19 97 ALA B CA 1
ATOM 2573 C C . ALA B 1 97 ? 12.117 5.895 3.615 1 72.19 97 ALA B C 1
ATOM 2575 O O . ALA B 1 97 ? 13.023 6.551 3.094 1 72.19 97 ALA B O 1
ATOM 2576 N N . SER B 1 98 ? 10.734 5.887 3.521 1 72.69 98 SER B N 1
ATOM 2577 C CA . SER B 1 98 ? 10.336 7.184 2.99 1 72.69 98 SER B CA 1
ATOM 2578 C C . SER B 1 98 ? 10.234 8.227 4.098 1 72.69 98 SER B C 1
ATOM 2580 O O . SER B 1 98 ? 9.906 7.898 5.238 1 72.69 98 SER B O 1
ATOM 2582 N N . GLY B 1 99 ? 10.906 9.344 4.152 1 74.75 99 GLY B N 1
ATOM 2583 C CA . GLY B 1 99 ? 10.766 10.461 5.078 1 74.75 99 GLY B CA 1
ATOM 2584 C C . GLY B 1 99 ? 9.359 11.031 5.121 1 74.75 99 GLY B C 1
ATOM 2585 O O . GLY B 1 99 ? 8.383 10.305 4.914 1 74.75 99 GLY B O 1
ATOM 2586 N N . ARG B 1 100 ? 9.133 12.195 5.617 1 83.44 100 ARG B N 1
ATOM 2587 C CA . ARG B 1 100 ? 7.844 12.883 5.625 1 83.44 100 ARG B CA 1
ATOM 2588 C C . ARG B 1 100 ? 7.395 13.219 4.207 1 83.44 100 ARG B C 1
ATOM 2590 O O . ARG B 1 100 ? 8.172 13.742 3.408 1 83.44 100 ARG B O 1
ATOM 2597 N N . LEU B 1 101 ? 6.16 12.781 3.971 1 86.31 101 LEU B N 1
ATOM 2598 C CA . LEU B 1 101 ? 5.613 13 2.637 1 86.31 101 LEU B CA 1
ATOM 2599 C C . LEU B 1 101 ? 4.484 14.031 2.676 1 86.31 101 LEU B C 1
ATOM 2601 O O . LEU B 1 101 ? 3.645 14 3.58 1 86.31 101 LEU B O 1
ATOM 2605 N N . ASN B 1 102 ? 4.535 14.898 1.754 1 83.81 102 ASN B N 1
ATOM 2606 C CA . ASN B 1 102 ? 3.406 15.805 1.598 1 83.81 102 ASN B CA 1
ATOM 2607 C C . ASN B 1 102 ? 2.262 15.156 0.829 1 83.81 102 ASN B C 1
ATOM 2609 O O . ASN B 1 102 ? 2.334 13.969 0.49 1 83.81 102 ASN B O 1
ATOM 2613 N N . GLN B 1 103 ? 1.243 15.914 0.57 1 83.81 103 GLN B N 1
ATOM 2614 C CA . GLN B 1 103 ? 0.037 15.375 -0.051 1 83.81 103 GLN B CA 1
ATOM 2615 C C . GLN B 1 103 ? 0.337 14.812 -1.436 1 83.81 103 GLN B C 1
ATOM 2617 O O . GLN B 1 103 ? -0.106 13.711 -1.771 1 83.81 103 GLN B O 1
ATOM 2622 N N . ASP B 1 104 ? 1.047 15.508 -2.18 1 86.62 104 ASP B N 1
ATOM 2623 C CA . ASP B 1 104 ? 1.373 15.078 -3.533 1 86.62 104 ASP B CA 1
ATOM 2624 C C . ASP B 1 104 ? 2.24 13.82 -3.514 1 86.62 104 ASP B C 1
ATOM 2626 O O . ASP B 1 104 ? 2.033 12.898 -4.309 1 86.62 104 ASP B O 1
ATOM 2630 N N . GLU B 1 105 ? 3.168 13.789 -2.701 1 87.31 105 GLU B N 1
ATOM 2631 C CA . GLU B 1 105 ? 4.059 12.641 -2.572 1 87.31 105 GLU B CA 1
ATOM 2632 C C . GLU B 1 105 ? 3.309 11.414 -2.066 1 87.31 105 GLU B C 1
ATOM 2634 O O . GLU B 1 105 ? 3.598 10.289 -2.48 1 87.31 105 GLU B O 1
ATOM 2639 N N . LEU B 1 106 ? 2.422 11.711 -1.147 1 88.62 106 LEU B N 1
ATOM 2640 C CA . LEU B 1 106 ? 1.589 10.625 -0.637 1 88.62 106 LEU B CA 1
ATOM 2641 C C . LEU B 1 106 ? 0.708 10.055 -1.741 1 88.62 106 LEU B C 1
ATOM 2643 O O . LEU B 1 106 ? 0.525 8.836 -1.826 1 88.62 106 LEU B O 1
ATOM 2647 N N . ALA B 1 107 ? 0.163 10.883 -2.496 1 88.69 107 ALA B N 1
ATOM 2648 C CA . ALA B 1 107 ? -0.645 10.453 -3.635 1 88.69 107 ALA B CA 1
ATOM 2649 C C . ALA B 1 107 ? 0.189 9.641 -4.621 1 88.69 107 ALA B C 1
ATOM 2651 O O . ALA B 1 107 ? -0.276 8.625 -5.148 1 88.69 107 ALA B O 1
ATOM 2652 N N . LYS B 1 108 ? 1.354 10.109 -4.84 1 90.19 108 LYS B N 1
ATOM 2653 C CA . LYS B 1 108 ? 2.254 9.383 -5.73 1 90.19 108 LYS B CA 1
ATOM 2654 C C . LYS B 1 108 ? 2.605 8.008 -5.156 1 90.19 108 LYS B C 1
ATOM 2656 O O . LYS B 1 108 ? 2.67 7.023 -5.895 1 90.19 108 LYS B O 1
ATOM 2661 N N . GLU B 1 109 ? 2.873 8 -3.9 1 91.69 109 GLU B N 1
ATOM 2662 C CA . GLU B 1 109 ? 3.158 6.73 -3.238 1 91.69 109 GLU B CA 1
ATOM 2663 C C . GLU B 1 109 ? 1.984 5.766 -3.367 1 91.69 109 GLU B C 1
ATOM 2665 O O . GLU B 1 109 ? 2.18 4.57 -3.605 1 91.69 109 GLU B O 1
ATOM 2670 N N . ARG B 1 110 ? 0.827 6.223 -3.182 1 91.25 110 ARG B N 1
ATOM 2671 C CA . ARG B 1 110 ? -0.368 5.406 -3.375 1 91.25 110 ARG B CA 1
ATOM 2672 C C . ARG B 1 110 ? -0.415 4.832 -4.785 1 91.25 110 ARG B C 1
ATOM 2674 O O . ARG B 1 110 ? -0.715 3.648 -4.973 1 91.25 110 ARG B O 1
ATOM 2681 N N . GLU B 1 111 ? -0.152 5.633 -5.699 1 92.69 111 GLU B N 1
ATOM 2682 C CA . GLU B 1 111 ? -0.132 5.184 -7.086 1 92.69 111 GLU B CA 1
ATOM 2683 C C . GLU B 1 111 ? 0.903 4.082 -7.297 1 92.69 111 GLU B C 1
ATOM 2685 O O . GLU B 1 111 ? 0.637 3.098 -7.988 1 92.69 111 GLU B O 1
ATOM 2690 N N . ASN B 1 112 ? 2.064 4.309 -6.777 1 93.44 112 ASN B N 1
ATOM 2691 C CA . ASN B 1 112 ? 3.117 3.305 -6.887 1 93.44 112 ASN B CA 1
ATOM 2692 C C . ASN B 1 112 ? 2.688 1.974 -6.277 1 93.44 112 ASN B C 1
ATOM 2694 O O . ASN B 1 112 ? 2.953 0.911 -6.84 1 93.44 112 ASN B O 1
ATOM 2698 N N . ILE B 1 113 ? 2.047 2.041 -5.148 1 95.56 113 ILE B N 1
ATOM 2699 C CA . ILE B 1 113 ? 1.547 0.837 -4.496 1 95.56 113 ILE B CA 1
ATOM 2700 C C . ILE B 1 113 ? 0.494 0.168 -5.375 1 95.56 113 ILE B C 1
ATOM 2702 O O . ILE B 1 113 ? 0.5 -1.054 -5.543 1 95.56 113 ILE B O 1
ATOM 2706 N N . CYS B 1 114 ? -0.362 0.948 -5.965 1 94.69 114 CYS B N 1
ATOM 2707 C CA . CYS B 1 114 ? -1.374 0.427 -6.879 1 94.69 114 CYS B CA 1
ATOM 2708 C C . CYS B 1 114 ? -0.729 -0.29 -8.055 1 94.69 114 CYS B C 1
ATOM 2710 O O . CYS B 1 114 ? -1.149 -1.388 -8.43 1 94.69 114 CYS B O 1
ATOM 2712 N N . PHE B 1 115 ? 0.315 0.296 -8.57 1 93.5 115 PHE B N 1
ATOM 2713 C CA . PHE B 1 115 ? 1.024 -0.307 -9.695 1 93.5 115 PHE B CA 1
ATOM 2714 C C . PHE B 1 115 ? 1.65 -1.636 -9.289 1 93.5 115 PHE B C 1
ATOM 2716 O O . PHE B 1 115 ? 1.638 -2.596 -10.062 1 93.5 115 PHE B O 1
ATOM 2723 N N . THR B 1 116 ? 2.166 -1.632 -8.172 1 96.81 116 THR B N 1
ATOM 2724 C CA . THR B 1 116 ? 2.795 -2.84 -7.645 1 96.81 116 THR B CA 1
ATOM 2725 C C . THR B 1 116 ? 1.768 -3.957 -7.484 1 96.81 116 THR B C 1
ATOM 2727 O O . THR B 1 116 ? 2.014 -5.094 -7.891 1 96.81 116 THR B O 1
ATOM 2730 N N . LEU B 1 117 ? 0.635 -3.66 -6.934 1 97.5 117 LEU B N 1
ATOM 2731 C CA . LEU B 1 117 ? -0.442 -4.629 -6.77 1 97.5 117 LEU B CA 1
ATOM 2732 C C . LEU B 1 117 ? -0.956 -5.109 -8.125 1 97.5 117 LEU B C 1
ATOM 2734 O O . LEU B 1 117 ? -1.249 -6.293 -8.297 1 97.5 117 LEU B O 1
ATOM 2738 N N . ASP B 1 118 ? -0.997 -4.219 -9.086 1 96.12 118 ASP B N 1
ATOM 2739 C CA . ASP B 1 118 ? -1.407 -4.586 -10.438 1 96.12 118 ASP B CA 1
ATOM 2740 C C . ASP B 1 118 ? -0.417 -5.559 -11.07 1 96.12 118 ASP B C 1
ATOM 2742 O O . ASP B 1 118 ? -0.819 -6.527 -11.719 1 96.12 118 ASP B O 1
ATOM 2746 N N . MET B 1 119 ? 0.827 -5.277 -10.922 1 96.88 119 MET B N 1
ATOM 2747 C CA . MET B 1 119 ? 1.857 -6.172 -11.445 1 96.88 119 MET B CA 1
ATOM 2748 C C . MET B 1 119 ? 1.725 -7.562 -10.844 1 96.88 119 MET B C 1
ATOM 2750 O O . MET B 1 119 ? 1.799 -8.562 -11.555 1 96.88 119 MET B O 1
ATOM 2754 N N . ILE B 1 120 ? 1.509 -7.625 -9.562 1 98.25 120 ILE B N 1
ATOM 2755 C CA . ILE B 1 120 ? 1.348 -8.906 -8.891 1 98.25 120 ILE B CA 1
ATOM 2756 C C . ILE B 1 120 ? 0.121 -9.633 -9.438 1 98.25 120 ILE B C 1
ATOM 2758 O O . ILE B 1 120 ? 0.16 -10.844 -9.672 1 98.25 120 ILE B O 1
ATOM 2762 N N . GLU B 1 121 ? -0.929 -8.898 -9.656 1 97.88 121 GLU B N 1
ATOM 2763 C CA . GLU B 1 121 ? -2.133 -9.484 -10.234 1 97.88 121 GLU B CA 1
ATOM 2764 C C . GLU B 1 121 ? -1.858 -10.039 -11.633 1 97.88 121 GLU B C 1
ATOM 2766 O O . GLU B 1 121 ? -2.312 -11.133 -11.969 1 97.88 121 GLU B O 1
ATOM 2771 N N . LEU B 1 122 ? -1.15 -9.281 -12.43 1 96.81 122 LEU B N 1
ATOM 2772 C CA . LEU B 1 122 ? -0.834 -9.711 -13.789 1 96.81 122 LEU B CA 1
ATOM 2773 C C . LEU B 1 122 ? 0.025 -10.977 -13.773 1 96.81 122 LEU B C 1
ATOM 2775 O O . LEU B 1 122 ? -0.131 -11.844 -14.633 1 96.81 122 LEU B O 1
ATOM 2779 N N . LEU B 1 123 ? 0.858 -11.109 -12.805 1 98 123 LEU B N 1
ATOM 2780 C CA . LEU B 1 123 ? 1.731 -12.273 -12.672 1 98 123 LEU B CA 1
ATOM 2781 C C . LEU B 1 123 ? 0.953 -13.484 -12.172 1 98 123 LEU B C 1
ATOM 2783 O O . LEU B 1 123 ? 1.013 -14.555 -12.773 1 98 123 LEU B O 1
ATOM 2787 N N . THR B 1 124 ? 0.154 -13.32 -11.086 1 98.31 124 THR B N 1
ATOM 2788 C CA . THR B 1 124 ? -0.319 -14.445 -10.297 1 98.31 124 THR B CA 1
ATOM 2789 C C . THR B 1 124 ? -1.819 -14.656 -10.492 1 98.31 124 THR B C 1
ATOM 2791 O O . THR B 1 124 ? -2.357 -15.703 -10.133 1 98.31 124 THR B O 1
ATOM 2794 N N . GLY B 1 125 ? -2.467 -13.586 -10.969 1 97.94 125 GLY B N 1
ATOM 2795 C CA . GLY B 1 125 ? -3.914 -13.625 -11.102 1 97.94 125 GLY B CA 1
ATOM 2796 C C . GLY B 1 125 ? -4.645 -13.289 -9.82 1 97.94 125 GLY B C 1
ATOM 2797 O O . GLY B 1 125 ? -5.875 -13.352 -9.766 1 97.94 125 GLY B O 1
ATOM 2798 N N . VAL B 1 126 ? -3.943 -12.914 -8.773 1 98.56 126 VAL B N 1
ATOM 2799 C CA . VAL B 1 126 ? -4.551 -12.68 -7.465 1 98.56 126 VAL B CA 1
ATOM 2800 C C . VAL B 1 126 ? -4.668 -11.172 -7.219 1 98.56 126 VAL B C 1
ATOM 2802 O O . VAL B 1 126 ? -3.688 -10.438 -7.359 1 98.56 126 VAL B O 1
ATOM 2805 N N . LYS B 1 127 ? -5.824 -10.727 -6.844 1 97.56 127 LYS B N 1
ATOM 2806 C CA . LYS B 1 127 ? -6.082 -9.344 -6.457 1 97.56 127 LYS B CA 1
ATOM 2807 C C . LYS B 1 127 ? -6.906 -9.281 -5.172 1 97.56 127 LYS B C 1
ATOM 2809 O O . LYS B 1 127 ? -7.98 -9.883 -5.086 1 97.56 127 LYS B O 1
ATOM 2814 N N . VAL B 1 128 ? -6.43 -8.602 -4.211 1 97.5 128 VAL B N 1
ATOM 2815 C CA . VAL B 1 128 ? -7.234 -8.32 -3.027 1 97.5 128 VAL B CA 1
ATOM 2816 C C . VAL B 1 128 ? -8.125 -7.109 -3.277 1 97.5 128 VAL B C 1
ATOM 2818 O O . VAL B 1 128 ? -7.629 -5.984 -3.396 1 97.5 128 VAL B O 1
ATOM 2821 N N . ILE B 1 129 ? -9.312 -7.305 -3.273 1 95.19 129 ILE B N 1
ATOM 2822 C CA . ILE B 1 129 ? -10.266 -6.266 -3.654 1 95.19 129 ILE B CA 1
ATOM 2823 C C . ILE B 1 129 ? -10.648 -5.441 -2.426 1 95.19 129 ILE B C 1
ATOM 2825 O O . ILE B 1 129 ? -10.961 -4.254 -2.541 1 95.19 129 ILE B O 1
ATOM 2829 N N . ASN B 1 130 ? -10.703 -6.141 -1.296 1 95.75 130 ASN B N 1
ATOM 2830 C CA . ASN B 1 130 ? -11.055 -5.473 -0.048 1 95.75 130 ASN B CA 1
ATOM 2831 C C . ASN B 1 130 ? -10.406 -6.148 1.154 1 95.75 130 ASN B C 1
ATOM 2833 O O . ASN B 1 130 ? -10.367 -7.379 1.23 1 95.75 130 ASN B O 1
ATOM 2837 N N . PHE B 1 131 ? -9.914 -5.336 2.027 1 96.69 131 PHE B N 1
ATOM 2838 C CA . PHE B 1 131 ? -9.359 -5.801 3.291 1 96.69 131 PHE B CA 1
ATOM 2839 C C . PHE B 1 131 ? -10.07 -5.156 4.469 1 96.69 131 PHE B C 1
ATOM 2841 O O . PHE B 1 131 ? -10.281 -3.939 4.492 1 96.69 131 PHE B O 1
ATOM 2848 N N . GLU B 1 132 ? -10.461 -5.973 5.395 1 93.81 132 GLU B N 1
ATOM 2849 C CA . GLU B 1 132 ? -11.109 -5.488 6.609 1 93.81 132 GLU B CA 1
ATOM 2850 C C . GLU B 1 132 ? -10.391 -6.008 7.855 1 93.81 132 GLU B C 1
ATOM 2852 O O . GLU B 1 132 ? -10.156 -7.211 7.984 1 93.81 132 GLU B O 1
ATOM 2857 N N . ASN B 1 133 ? -10.031 -5.086 8.648 1 91.06 133 ASN B N 1
ATOM 2858 C CA . ASN B 1 133 ? -9.43 -5.379 9.953 1 91.06 133 ASN B CA 1
ATOM 2859 C C . ASN B 1 133 ? -10.383 -5.051 11.094 1 91.06 133 ASN B C 1
ATOM 2861 O O . ASN B 1 133 ? -10.5 -3.895 11.5 1 91.06 133 ASN B O 1
ATOM 2865 N N . THR B 1 134 ? -11.062 -6.039 11.484 1 89.06 134 THR B N 1
ATOM 2866 C CA . THR B 1 134 ? -11.969 -5.859 12.617 1 89.06 134 THR B CA 1
ATOM 2867 C C . THR B 1 134 ? -11.258 -6.172 13.93 1 89.06 134 THR B C 1
ATOM 2869 O O . THR B 1 134 ? -10.078 -6.527 13.938 1 89.06 134 THR B O 1
ATOM 2872 N N . SER B 1 135 ? -11.812 -5.961 15.031 1 88.31 135 SER B N 1
ATOM 2873 C CA . SER B 1 135 ? -11.219 -6.211 16.344 1 88.31 135 SER B CA 1
ATOM 2874 C C . SER B 1 135 ? -10.836 -7.68 16.5 1 88.31 135 SER B C 1
ATOM 2876 O O . SER B 1 135 ? -9.844 -7.996 17.156 1 88.31 135 SER B O 1
ATOM 2878 N N . ASP B 1 136 ? -11.516 -8.602 15.711 1 91.56 136 ASP B N 1
ATOM 2879 C CA . ASP B 1 136 ? -11.328 -10.016 16.016 1 91.56 136 ASP B CA 1
ATOM 2880 C C . ASP B 1 136 ? -10.789 -10.766 14.797 1 91.56 136 ASP B C 1
ATOM 2882 O O . ASP B 1 136 ? -10.258 -11.875 14.93 1 91.56 136 ASP B O 1
ATOM 2886 N N . GLU B 1 137 ? -10.977 -10.102 13.617 1 94.44 137 GLU B N 1
ATOM 2887 C CA . GLU B 1 137 ? -10.648 -10.875 12.422 1 94.44 137 GLU B CA 1
ATOM 2888 C C . GLU B 1 137 ? -10.062 -9.984 11.328 1 94.44 137 GLU B C 1
ATOM 2890 O O . GLU B 1 137 ? -10.367 -8.797 11.266 1 94.44 137 GLU B O 1
ATOM 2895 N N . TYR B 1 138 ? -9.18 -10.562 10.531 1 94.06 138 TYR B N 1
ATOM 2896 C CA . TYR B 1 138 ? -8.742 -10.016 9.258 1 94.06 138 TYR B CA 1
ATOM 2897 C C . TYR B 1 138 ? -9.469 -10.672 8.094 1 94.06 138 TYR B C 1
ATOM 2899 O O . TYR B 1 138 ? -9.461 -11.898 7.965 1 94.06 138 TYR B O 1
ATOM 2907 N N . ILE B 1 139 ? -10.133 -9.914 7.309 1 96.94 139 ILE B N 1
ATOM 2908 C CA . ILE B 1 139 ? -10.906 -10.453 6.195 1 96.94 139 ILE B CA 1
ATOM 2909 C C . ILE B 1 139 ? -10.328 -9.953 4.871 1 96.94 139 ILE B C 1
ATOM 2911 O O . ILE B 1 139 ? -10.266 -8.75 4.633 1 96.94 139 ILE B O 1
ATOM 2915 N N . PHE B 1 140 ? -9.922 -10.859 4.047 1 97.81 140 PHE B N 1
ATOM 2916 C CA . PHE B 1 140 ? -9.422 -10.555 2.715 1 97.81 140 PHE B CA 1
ATOM 2917 C C . PHE B 1 140 ? -10.422 -10.961 1.646 1 97.81 140 PHE B C 1
ATOM 2919 O O . PHE B 1 140 ? -10.711 -12.148 1.483 1 97.81 140 PHE B O 1
ATOM 2926 N N . ASP B 1 141 ? -10.984 -10.062 0.915 1 98.06 141 ASP B N 1
ATOM 2927 C CA . ASP B 1 141 ? -11.766 -10.352 -0.284 1 98.06 141 ASP B CA 1
ATOM 2928 C C . ASP B 1 141 ? -10.859 -10.469 -1.511 1 98.06 141 ASP B C 1
ATOM 2930 O O . ASP B 1 141 ? -10.266 -9.484 -1.945 1 98.06 141 A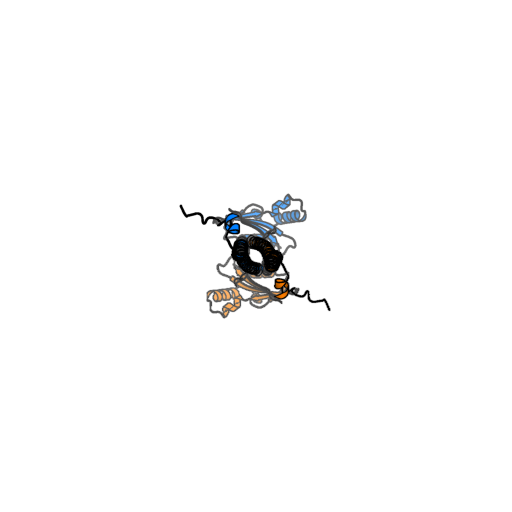SP B O 1
ATOM 2934 N N . ILE B 1 142 ? -10.867 -11.609 -2.076 1 98.5 142 ILE B N 1
ATOM 2935 C CA . ILE B 1 142 ? -9.867 -11.891 -3.098 1 98.5 142 ILE B CA 1
ATOM 2936 C C . ILE B 1 142 ? -10.555 -12.234 -4.414 1 98.5 142 ILE B C 1
ATOM 2938 O O . ILE B 1 142 ? -11.562 -12.945 -4.426 1 98.5 142 ILE B O 1
ATOM 2942 N N . LYS B 1 143 ? -10.047 -11.68 -5.461 1 97.94 143 LYS B N 1
ATOM 2943 C CA . LYS B 1 143 ? -10.367 -12.055 -6.836 1 97.94 143 LYS B CA 1
ATOM 2944 C C . LYS B 1 143 ? -9.203 -12.781 -7.492 1 97.94 143 LYS B C 1
ATOM 2946 O O . LYS B 1 143 ? -8.086 -12.258 -7.539 1 97.94 143 LYS B O 1
ATOM 2951 N N . GLN B 1 144 ? -9.422 -13.977 -7.93 1 98.19 144 GLN B N 1
ATOM 2952 C CA . GLN B 1 144 ? -8.406 -14.727 -8.656 1 98.19 144 GLN B CA 1
ATOM 2953 C C . GLN B 1 144 ? -8.859 -15.039 -10.078 1 98.19 144 GLN B C 1
ATOM 2955 O O . GLN B 1 144 ? -9.945 -15.57 -10.289 1 98.19 144 GLN B O 1
ATOM 2960 N N . SER B 1 145 ? -7.977 -14.68 -11.031 1 97.62 145 SER B N 1
ATOM 2961 C CA . SER B 1 145 ? -8.336 -14.805 -12.445 1 97.62 145 SER B CA 1
ATOM 2962 C C . SER B 1 145 ? -7.551 -15.922 -13.117 1 97.62 145 SER B C 1
ATOM 2964 O O . SER B 1 145 ? -6.414 -16.203 -12.742 1 97.62 145 SER B O 1
ATOM 2966 N N . SER B 1 146 ? -8.156 -16.594 -14.078 1 97 146 SER B N 1
ATOM 2967 C CA . SER B 1 146 ? -7.484 -17.594 -14.914 1 97 146 SER B CA 1
ATOM 2968 C C . SER B 1 146 ? -6.582 -16.922 -15.945 1 97 146 SER B C 1
ATOM 2970 O O . SER B 1 146 ? -6.93 -15.867 -16.484 1 97 146 SER B O 1
ATOM 2972 N N . SER B 1 147 ? -5.453 -17.469 -16.219 1 93.38 147 SER B N 1
ATOM 2973 C CA . SER B 1 147 ? -4.547 -16.969 -17.25 1 93.38 147 SER B CA 1
ATOM 2974 C C . SER B 1 147 ? -4.828 -17.625 -18.594 1 93.38 147 SER B C 1
ATOM 2976 O O . SER B 1 147 ? -4.301 -17.203 -19.625 1 93.38 147 SER B O 1
ATOM 2978 N N . VAL B 1 148 ? -5.559 -18.625 -18.609 1 91.19 148 VAL B N 1
ATOM 2979 C CA . VAL B 1 148 ? -5.824 -19.422 -19.797 1 91.19 148 VAL B CA 1
ATOM 2980 C C . VAL B 1 148 ? -7.207 -19.078 -20.359 1 91.19 148 VAL B C 1
ATOM 2982 O O . VAL B 1 148 ? -7.348 -18.781 -21.547 1 91.19 148 VAL B O 1
ATOM 2985 N N . LYS B 1 149 ? -8.195 -19.078 -19.469 1 90.38 149 LYS B N 1
ATOM 2986 C CA . LYS B 1 149 ? -9.57 -18.766 -19.859 1 90.38 149 LYS B CA 1
ATOM 2987 C C . LYS B 1 149 ? -9.883 -17.297 -19.641 1 90.38 149 LYS B C 1
ATOM 2989 O O . LYS B 1 149 ? -10.016 -16.844 -18.5 1 90.38 149 LYS B O 1
ATOM 2994 N N . SER B 1 150 ? -10.102 -16.609 -20.703 1 88.12 150 SER B N 1
ATOM 2995 C CA . SER B 1 150 ? -10.359 -15.172 -20.625 1 88.12 150 SER B CA 1
ATOM 2996 C C . SER B 1 150 ? -11.688 -14.883 -19.922 1 88.12 150 SER B C 1
ATOM 2998 O O . SER B 1 150 ? -12.703 -15.5 -20.25 1 88.12 150 SER B O 1
ATOM 3000 N N . GLY B 1 151 ? -11.633 -14.047 -18.891 1 90.25 151 GLY B N 1
ATOM 3001 C CA . GLY B 1 151 ? -12.859 -13.586 -18.25 1 90.25 151 GLY B CA 1
ATOM 3002 C C . GLY B 1 151 ? -13.273 -14.438 -17.062 1 90.25 151 GLY B C 1
ATOM 3003 O O . GLY B 1 151 ? -14.211 -14.094 -16.344 1 90.25 151 GLY B O 1
ATOM 3004 N N . LEU B 1 152 ? -12.68 -15.594 -16.875 1 96.31 152 LEU B N 1
ATOM 3005 C CA . LEU B 1 152 ? -13.023 -16.453 -15.742 1 96.31 152 LEU B CA 1
ATOM 3006 C C . LEU B 1 152 ? -12.359 -15.945 -14.469 1 96.31 152 LEU B C 1
ATOM 3008 O O . LEU B 1 152 ? -11.133 -15.836 -14.406 1 96.31 152 LEU B O 1
ATOM 3012 N N . THR B 1 153 ? -13.148 -15.609 -13.484 1 97.44 153 THR B N 1
ATOM 3013 C CA . THR B 1 153 ? -12.656 -15.086 -12.219 1 97.44 153 THR B CA 1
ATOM 3014 C C . THR B 1 153 ? -13.367 -15.758 -11.047 1 97.44 153 THR B C 1
ATOM 3016 O O . THR B 1 153 ? -14.555 -16.078 -11.133 1 97.44 153 THR B O 1
ATOM 3019 N N . MET B 1 154 ? -12.641 -15.977 -10.055 1 98.06 154 MET B N 1
ATOM 3020 C CA . MET B 1 154 ? -13.172 -16.562 -8.82 1 98.06 154 MET B CA 1
ATOM 3021 C C . MET B 1 154 ? -13.062 -15.562 -7.668 1 98.06 154 MET B C 1
ATOM 3023 O O . MET B 1 154 ? -11.984 -15.039 -7.391 1 98.06 154 MET B O 1
ATOM 3027 N N . HIS B 1 155 ? -14.172 -15.328 -6.996 1 98.06 155 HIS B N 1
ATOM 3028 C CA . HIS B 1 155 ? -14.188 -14.492 -5.805 1 98.06 155 HIS B CA 1
ATOM 3029 C C . HIS B 1 155 ? -14.312 -15.336 -4.539 1 98.06 155 HIS B C 1
ATOM 3031 O O . HIS B 1 155 ? -15.18 -16.203 -4.457 1 98.06 155 HIS B O 1
ATOM 3037 N N . TYR B 1 156 ? -13.508 -15.094 -3.613 1 98.62 156 TYR B N 1
ATOM 3038 C CA . TYR B 1 156 ? -13.578 -15.781 -2.328 1 98.62 156 TYR B CA 1
ATOM 3039 C C . TYR B 1 156 ? -13 -14.922 -1.214 1 98.62 156 TYR B C 1
ATOM 3041 O O . TYR B 1 156 ? -12.336 -13.914 -1.48 1 98.62 156 TYR B O 1
ATOM 3049 N N . GLN B 1 157 ? -13.289 -15.359 0.034 1 98.5 157 GLN B N 1
ATOM 3050 C CA . GLN B 1 157 ? -12.758 -14.68 1.208 1 98.5 157 GLN B CA 1
ATOM 3051 C C . GLN B 1 157 ? -11.836 -15.594 2.008 1 98.5 157 GLN B C 1
ATOM 3053 O O . GLN B 1 157 ? -12.102 -16.781 2.146 1 98.5 157 GLN B O 1
ATOM 3058 N N . LEU B 1 158 ? -10.766 -15.023 2.48 1 98.25 158 LEU B N 1
ATOM 3059 C CA . LEU B 1 158 ? -9.93 -15.641 3.5 1 98.25 158 LEU B CA 1
ATOM 3060 C C . LEU B 1 158 ? -10.008 -14.875 4.812 1 98.25 158 LEU B C 1
ATOM 3062 O O . LEU B 1 158 ? -9.766 -13.664 4.848 1 98.25 158 LEU B O 1
ATOM 3066 N N . VAL B 1 159 ? -10.375 -15.547 5.871 1 97.44 159 VAL B N 1
ATOM 3067 C CA . VAL B 1 159 ? -10.609 -14.922 7.168 1 97.44 159 VAL B CA 1
ATOM 3068 C C . VAL B 1 159 ? -9.617 -15.477 8.195 1 97.44 159 VAL B C 1
ATOM 3070 O O . VAL B 1 159 ? -9.508 -16.688 8.367 1 97.44 159 VAL B O 1
ATOM 3073 N N . LEU B 1 160 ? -8.875 -14.57 8.766 1 94.94 160 LEU B N 1
ATOM 3074 C CA . LEU B 1 160 ? -7.922 -14.914 9.82 1 94.94 160 LEU B CA 1
ATOM 3075 C C . LEU B 1 160 ? -8.344 -14.297 11.148 1 94.94 160 LEU B C 1
ATOM 3077 O O . LEU B 1 160 ? -8.773 -13.141 11.203 1 94.94 160 LEU B O 1
ATOM 3081 N N . ALA B 1 161 ? -8.203 -15.109 12.148 1 90.38 161 ALA B N 1
ATOM 3082 C CA . ALA B 1 161 ? -8.445 -14.555 13.477 1 90.38 161 ALA B CA 1
ATOM 3083 C C . ALA B 1 161 ? -7.344 -13.57 13.867 1 90.38 161 ALA B C 1
ATOM 3085 O O . ALA B 1 161 ? -6.18 -13.758 13.516 1 90.38 161 ALA B O 1
ATOM 3086 N N . SER B 1 162 ? -7.711 -12.5 14.531 1 83 162 SER B N 1
ATOM 3087 C CA . SER B 1 162 ? -6.742 -11.5 14.977 1 83 162 SER B CA 1
ATOM 3088 C C . SER B 1 162 ? -5.824 -12.07 16.062 1 83 162 SER B C 1
ATOM 3090 O O . SER B 1 162 ? -4.684 -11.625 16.203 1 83 162 SER B O 1
ATOM 3092 N N . GLN B 1 163 ? -6.309 -13.016 16.734 1 82.69 163 GLN B N 1
ATOM 3093 C CA . GLN B 1 163 ? -5.48 -13.75 17.688 1 82.69 163 GLN B CA 1
ATOM 3094 C C . GLN B 1 163 ? -4.766 -14.914 17.016 1 82.69 163 GLN B C 1
ATOM 3096 O O . GLN B 1 163 ? -5.25 -15.445 16.016 1 82.69 163 GLN B O 1
ATOM 3101 N N . PRO B 1 164 ? -3.625 -15.078 17.516 1 78.06 164 PRO B N 1
ATOM 3102 C CA . PRO B 1 164 ? -2.873 -16.156 16.875 1 78.06 164 PRO B CA 1
ATOM 3103 C C . PRO B 1 164 ? -3.68 -17.453 16.75 1 78.06 164 PRO B C 1
ATOM 3105 O O . PRO B 1 164 ? -4.223 -17.938 17.734 1 78.06 164 PRO B O 1
ATOM 3108 N N . SER B 1 165 ? -4.145 -17.672 15.609 1 79.56 165 SER B N 1
ATOM 3109 C CA . SER B 1 165 ? -4.785 -18.938 15.258 1 79.56 165 SER B CA 1
ATOM 3110 C C . SER B 1 165 ? -4.059 -19.625 14.109 1 79.56 165 SER B C 1
ATOM 3112 O O . SER B 1 165 ? -3.639 -18.969 13.148 1 79.56 165 SER B O 1
ATOM 3114 N N . PRO B 1 166 ? -3.912 -20.859 14.242 1 84.56 166 PRO B N 1
ATOM 3115 C CA . PRO B 1 166 ? -3.199 -21.609 13.203 1 84.56 166 PRO B CA 1
ATOM 3116 C C . PRO B 1 166 ? -4.066 -21.875 11.977 1 84.56 166 PRO B C 1
ATOM 3118 O O . PRO B 1 166 ? -3.578 -22.406 10.977 1 84.56 166 PRO B O 1
ATOM 3121 N N . GLU B 1 167 ? -5.316 -21.359 12.031 1 93.06 167 GLU B N 1
ATOM 3122 C CA . GLU B 1 167 ? -6.203 -21.766 10.945 1 93.06 167 GLU B CA 1
ATOM 3123 C C . GLU B 1 167 ? -6.695 -20.562 10.148 1 93.06 167 GLU B C 1
ATOM 3125 O O . GLU B 1 167 ? -6.789 -19.453 10.688 1 93.06 167 GLU B O 1
ATOM 3130 N N . ILE B 1 168 ? -6.996 -20.781 8.891 1 96.19 168 ILE B N 1
ATOM 3131 C CA . ILE B 1 168 ? -7.594 -19.812 7.977 1 96.19 168 ILE B CA 1
ATOM 3132 C C . ILE B 1 168 ? -8.93 -20.344 7.457 1 96.19 168 ILE B C 1
ATOM 3134 O O . ILE B 1 168 ? -9.047 -21.531 7.152 1 96.19 168 ILE B O 1
ATOM 3138 N N . ASN B 1 169 ? -9.883 -19.438 7.441 1 97.56 169 ASN B N 1
ATOM 3139 C CA . ASN B 1 169 ? -11.195 -19.828 6.93 1 97.56 169 ASN B CA 1
ATOM 3140 C C . ASN B 1 169 ? -11.422 -19.312 5.512 1 97.56 169 ASN B C 1
ATOM 3142 O O . ASN B 1 169 ? -11.25 -18.125 5.246 1 97.56 169 ASN B O 1
ATOM 3146 N N . TYR B 1 170 ? -11.727 -20.234 4.672 1 98.38 170 TYR B N 1
ATOM 3147 C CA . TYR B 1 170 ? -12.047 -19.938 3.277 1 98.38 170 TYR B CA 1
ATOM 3148 C C . TYR B 1 170 ? -13.555 -19.922 3.062 1 98.38 170 TYR B C 1
ATOM 3150 O O . TYR B 1 170 ? -14.258 -20.859 3.479 1 98.38 170 TYR B O 1
ATOM 3158 N N . ILE B 1 171 ? -14.07 -18.797 2.408 1 98.5 171 ILE B N 1
ATOM 3159 C CA . ILE B 1 171 ? -15.484 -18.656 2.09 1 98.5 171 ILE B CA 1
ATOM 3160 C C . ILE B 1 171 ? -15.648 -18.391 0.595 1 98.5 171 ILE B C 1
ATOM 3162 O O . ILE B 1 171 ? -15.211 -17.344 0.09 1 98.5 171 ILE B O 1
ATOM 3166 N N . PRO B 1 172 ? -16.234 -19.297 -0.138 1 98.38 172 PRO B N 1
ATOM 3167 C CA . PRO B 1 172 ? -16.438 -19.125 -1.58 1 98.38 172 PRO B CA 1
ATOM 3168 C C . PRO B 1 172 ? -17.562 -18.156 -1.914 1 98.38 172 PRO B C 1
ATOM 3170 O O . PRO B 1 172 ? -18.656 -18.562 -2.291 1 98.38 172 PRO B O 1
ATOM 3173 N N . THR B 1 173 ? -17.25 -16.922 -2.006 1 97.69 173 THR B N 1
ATOM 3174 C CA . THR B 1 173 ? -18.266 -15.883 -2.164 1 97.69 173 THR B CA 1
ATOM 3175 C C . THR B 1 173 ? -18.75 -15.82 -3.605 1 97.69 173 THR B C 1
ATOM 3177 O O . THR B 1 173 ? -19.781 -15.195 -3.889 1 97.69 173 THR B O 1
ATOM 3180 N N . PHE B 1 174 ? -18.031 -16.406 -4.547 1 97.38 174 PHE B N 1
ATOM 3181 C CA . PHE B 1 174 ? -18.5 -16.438 -5.926 1 97.38 174 PHE B CA 1
ATOM 3182 C C . PHE B 1 174 ? -19.844 -17.156 -6.023 1 97.38 174 PHE B C 1
ATOM 3184 O O . PHE B 1 174 ? -20.625 -16.922 -6.957 1 97.38 174 PHE B O 1
ATOM 3191 N N . LEU B 1 175 ? -20.188 -18.016 -5.105 1 96.75 175 LEU B N 1
ATOM 3192 C CA . LEU B 1 175 ? -21.438 -18.766 -5.098 1 96.75 175 LEU B CA 1
ATOM 3193 C C . LEU B 1 175 ? -22.625 -17.844 -4.859 1 96.75 175 LEU B C 1
ATOM 3195 O O . LEU B 1 175 ? -23.75 -18.172 -5.207 1 96.75 175 LEU B O 1
ATOM 3199 N N . ASP B 1 176 ? -22.406 -16.703 -4.219 1 96.06 176 ASP B N 1
ATOM 3200 C CA . ASP B 1 176 ? -23.469 -15.727 -3.986 1 96.06 176 ASP B CA 1
ATOM 3201 C C . ASP B 1 176 ? -24.062 -15.242 -5.305 1 96.06 176 ASP B C 1
ATOM 3203 O O . ASP B 1 176 ? -25.219 -14.797 -5.344 1 96.06 176 ASP B O 1
ATOM 3207 N N . ALA B 1 177 ? -23.312 -15.32 -6.363 1 93.5 177 ALA B N 1
ATOM 3208 C CA . ALA B 1 177 ? -23.75 -14.859 -7.676 1 93.5 177 ALA B CA 1
ATOM 3209 C C . ALA B 1 177 ? -24.859 -15.75 -8.227 1 93.5 177 ALA B C 1
ATOM 3211 O O . ALA B 1 177 ? -25.609 -15.336 -9.109 1 93.5 177 ALA B O 1
ATOM 3212 N N . LEU B 1 178 ? -24.922 -17.016 -7.797 1 93 178 LEU B N 1
ATOM 3213 C CA . LEU B 1 178 ? -25.953 -17.938 -8.25 1 93 178 LEU B CA 1
ATOM 3214 C C . LEU B 1 178 ? -27.328 -17.469 -7.816 1 93 178 LEU B C 1
ATOM 3216 O O . LEU B 1 178 ? -28.344 -17.844 -8.422 1 93 178 LEU B O 1
ATOM 3220 N N . GLU B 1 179 ? -27.312 -16.656 -6.797 1 90.69 179 GLU B N 1
ATOM 3221 C CA . GLU B 1 179 ? -28.562 -16.109 -6.297 1 90.69 179 GLU B CA 1
ATOM 3222 C C . GLU B 1 179 ? -28.734 -14.656 -6.723 1 90.69 179 GLU B C 1
ATOM 3224 O O . GLU B 1 179 ? -29.75 -14.023 -6.426 1 90.69 179 GLU B O 1
ATOM 3229 N N . GLY B 1 180 ? -27.766 -14.203 -7.371 1 84.88 180 GLY B N 1
ATOM 3230 C CA . GLY B 1 180 ? -27.797 -12.797 -7.754 1 84.88 180 GLY B CA 1
ATOM 3231 C C . GLY B 1 180 ? -28.438 -12.562 -9.117 1 84.88 180 GLY B C 1
ATOM 3232 O O . GLY B 1 180 ? -28.906 -13.508 -9.75 1 84.88 180 GLY B O 1
ATOM 3233 N N . GLU B 1 181 ? -28.359 -11.234 -9.5 1 86.5 181 GLU B N 1
ATOM 3234 C CA . GLU B 1 181 ? -29.062 -10.844 -10.711 1 86.5 181 GLU B CA 1
ATOM 3235 C C . GLU B 1 181 ? -28.094 -10.578 -11.859 1 86.5 181 GLU B C 1
ATOM 3237 O O . GLU B 1 181 ? -28.484 -10.586 -13.023 1 86.5 181 GLU B O 1
ATOM 3242 N N . GLU B 1 182 ? -26.891 -10.461 -11.5 1 88.12 182 GLU B N 1
ATOM 3243 C CA . GLU B 1 182 ? -25.938 -10.125 -12.555 1 88.12 182 GLU B CA 1
ATOM 3244 C C . GLU B 1 182 ? -25.609 -11.352 -13.398 1 88.12 182 GLU B C 1
ATOM 3246 O O . GLU B 1 182 ? -24.984 -12.297 -12.914 1 88.12 182 GLU B O 1
ATOM 3251 N N . VAL B 1 183 ? -25.859 -11.312 -14.656 1 88.06 183 VAL B N 1
ATOM 3252 C CA . VAL B 1 183 ? -25.781 -12.453 -15.57 1 88.06 183 VAL B CA 1
ATOM 3253 C C . VAL B 1 183 ? -24.328 -12.898 -15.719 1 88.06 183 VAL B C 1
ATOM 3255 O O . VAL B 1 183 ? -24.031 -14.094 -15.664 1 88.06 183 VAL B O 1
ATOM 3258 N N . GLU B 1 184 ? -23.406 -11.953 -15.883 1 89.69 184 GLU B N 1
ATOM 3259 C CA . GLU B 1 184 ? -22 -12.297 -16.078 1 89.69 184 GLU B CA 1
ATOM 3260 C C . GLU B 1 184 ? -21.453 -13.055 -14.867 1 89.69 184 GLU B C 1
ATOM 3262 O O . GLU B 1 184 ? -20.75 -14.055 -15.023 1 89.69 184 GLU B O 1
ATOM 3267 N N . ASP B 1 185 ? -21.875 -12.688 -13.727 1 92.19 185 ASP B N 1
ATOM 3268 C CA . ASP B 1 185 ? -21.422 -13.344 -12.508 1 92.19 185 ASP B CA 1
ATOM 3269 C C . ASP B 1 185 ? -22.062 -14.719 -12.344 1 92.19 185 ASP B C 1
ATOM 3271 O O . ASP B 1 185 ? -21.438 -15.648 -11.844 1 92.19 185 ASP B O 1
ATOM 3275 N N . TYR B 1 186 ? -23.297 -14.734 -12.797 1 94.06 186 TYR B N 1
ATOM 3276 C CA . TYR B 1 186 ? -24 -16.016 -12.727 1 94.06 186 TYR B CA 1
ATOM 3277 C C . TYR B 1 186 ? -23.344 -17.047 -13.617 1 94.06 186 TYR B C 1
ATOM 3279 O O . TYR B 1 186 ? -23.078 -18.172 -13.18 1 94.06 186 TYR B O 1
ATOM 3287 N N . GLU B 1 187 ? -23.078 -16.688 -14.789 1 94.19 187 GLU B N 1
ATOM 3288 C CA . GLU B 1 187 ? -22.438 -17.609 -15.734 1 94.19 187 GLU B CA 1
ATOM 3289 C C . GLU B 1 187 ? -21.047 -18 -15.25 1 94.19 187 GLU B C 1
ATOM 3291 O O . GLU B 1 187 ? -20.656 -19.172 -15.367 1 94.19 187 GLU B O 1
ATOM 3296 N N . ASN B 1 188 ? -20.391 -17.016 -14.75 1 95.38 188 ASN B N 1
ATOM 3297 C CA . ASN B 1 188 ? -19.078 -17.281 -14.188 1 95.38 188 ASN B CA 1
ATOM 3298 C C . ASN B 1 188 ? -19.141 -18.297 -13.055 1 95.38 188 ASN B C 1
ATOM 3300 O O . ASN B 1 188 ? -18.359 -19.25 -13.016 1 95.38 188 ASN B O 1
ATOM 3304 N N . ALA B 1 189 ? -20.078 -18.141 -12.203 1 96.56 189 ALA B N 1
ATOM 3305 C CA . ALA B 1 189 ? -20.25 -19.031 -11.055 1 96.56 189 ALA B CA 1
ATOM 3306 C C . ALA B 1 189 ? -20.594 -20.438 -11.508 1 96.56 189 ALA B C 1
ATOM 3308 O O . ALA B 1 189 ? -20.125 -21.422 -10.93 1 96.56 189 ALA B O 1
ATOM 3309 N N . LYS B 1 190 ? -21.359 -20.562 -12.523 1 95.69 190 LYS B N 1
ATOM 3310 C CA . LYS B 1 190 ? -21.766 -21.859 -13.055 1 95.69 190 LYS B CA 1
ATOM 3311 C C . LYS B 1 190 ? -20.562 -22.609 -13.633 1 95.69 190 LYS B C 1
ATOM 3313 O O . LYS B 1 190 ? -20.422 -23.812 -13.414 1 95.69 190 LYS B O 1
ATOM 3318 N N . ILE B 1 191 ? -19.75 -21.875 -14.312 1 96.25 191 ILE B N 1
ATOM 3319 C CA . ILE B 1 191 ? -18.547 -22.484 -14.883 1 96.25 191 ILE B CA 1
ATOM 3320 C C . ILE B 1 191 ? -17.625 -22.953 -13.758 1 96.25 191 ILE B C 1
ATOM 3322 O O . ILE B 1 191 ? -17.094 -24.062 -13.812 1 96.25 191 ILE B O 1
ATOM 3326 N N . LEU B 1 192 ? -17.5 -22.141 -12.711 1 97.44 192 LEU B N 1
ATOM 3327 C CA . LEU B 1 192 ? -16.625 -22.453 -11.586 1 97.44 192 LEU B CA 1
ATOM 3328 C C . LEU B 1 192 ? -17.109 -23.719 -10.859 1 97.44 192 LEU B C 1
ATOM 3330 O O . LEU B 1 192 ? -16.297 -24.562 -10.477 1 97.44 192 LEU B O 1
ATOM 3334 N N . GLN B 1 193 ? -18.344 -23.859 -10.719 1 96.5 193 GLN B N 1
ATOM 3335 C CA . GLN B 1 193 ? -18.906 -25.031 -10.039 1 96.5 193 GLN B CA 1
ATOM 3336 C C . GLN B 1 193 ? -18.562 -26.312 -10.789 1 96.5 193 GLN B C 1
ATOM 3338 O O . GLN B 1 193 ? -18.438 -27.375 -10.172 1 96.5 193 GLN B O 1
ATOM 3343 N N . LYS B 1 194 ? -18.406 -26.156 -12.094 1 95.81 194 LYS B N 1
ATOM 3344 C CA . LYS B 1 194 ? -18.141 -27.328 -12.922 1 95.81 194 LYS B CA 1
ATOM 3345 C C . LYS B 1 194 ? -16.656 -27.703 -12.891 1 95.81 194 LYS B C 1
ATOM 3347 O O . LYS B 1 194 ? -16.312 -28.891 -12.945 1 95.81 194 LYS B O 1
ATOM 3352 N N . ILE B 1 195 ? -15.773 -26.734 -12.711 1 96.31 195 ILE B N 1
ATOM 3353 C CA . ILE B 1 195 ? -14.352 -27.016 -12.898 1 96.31 195 ILE B CA 1
ATOM 3354 C C . ILE B 1 195 ? -13.664 -27.156 -11.539 1 96.31 195 ILE B C 1
ATOM 3356 O O . ILE B 1 195 ? -12.609 -27.781 -11.43 1 96.31 195 ILE B O 1
ATOM 3360 N N . LEU B 1 196 ? -14.219 -26.594 -10.492 1 97.38 196 LEU B N 1
ATOM 3361 C CA . LEU B 1 196 ? -13.594 -26.625 -9.172 1 97.38 196 LEU B CA 1
ATOM 3362 C C . LEU B 1 196 ? -13.914 -27.922 -8.445 1 97.38 196 LEU B C 1
ATOM 3364 O O . LEU B 1 196 ? -15.008 -28.469 -8.578 1 97.38 196 LEU B O 1
ATOM 3368 N N . PRO B 1 197 ? -12.906 -28.406 -7.75 1 96.94 197 PRO B N 1
ATOM 3369 C CA . PRO B 1 197 ? -13.258 -29.484 -6.828 1 96.94 197 PRO B CA 1
ATOM 3370 C C . PRO B 1 197 ? -14.375 -29.109 -5.863 1 96.94 197 PRO B C 1
ATOM 3372 O O . PRO B 1 197 ? -14.484 -27.938 -5.469 1 96.94 197 PRO B O 1
ATOM 3375 N N . ASP B 1 198 ? -15.148 -30.094 -5.328 1 97.06 198 ASP B N 1
ATOM 3376 C CA . ASP B 1 198 ? -16.328 -29.875 -4.5 1 97.06 198 ASP B CA 1
ATOM 3377 C C . ASP B 1 198 ? -15.977 -29.125 -3.221 1 97.06 198 ASP B C 1
ATOM 3379 O O . ASP B 1 198 ? -16.734 -28.266 -2.764 1 97.06 198 ASP B O 1
ATOM 3383 N N . TYR B 1 199 ? -14.805 -29.406 -2.674 1 96.69 199 TYR B N 1
ATOM 3384 C CA . TYR B 1 199 ? -14.461 -28.812 -1.382 1 96.69 199 TYR B CA 1
ATOM 3385 C C . TYR B 1 199 ? -14.219 -27.312 -1.51 1 96.69 199 TYR B C 1
ATOM 3387 O O . TYR B 1 199 ? -14.281 -26.594 -0.519 1 96.69 199 TYR B O 1
ATOM 3395 N N . LEU B 1 200 ? -13.961 -26.812 -2.691 1 97.62 200 LEU B N 1
ATOM 3396 C CA . LEU B 1 200 ? -13.758 -25.375 -2.912 1 97.62 200 LEU B CA 1
ATOM 3397 C C . LEU B 1 200 ? -15.086 -24.656 -3.102 1 97.62 200 LEU B C 1
ATOM 3399 O O . LEU B 1 200 ? -15.125 -23.438 -3.178 1 97.62 200 LEU B O 1
ATOM 3403 N N . CYS B 1 201 ? -16.172 -25.406 -3.158 1 97.75 201 CYS B N 1
ATOM 3404 C CA . CYS B 1 201 ? -17.5 -24.844 -3.301 1 97.75 201 CYS B CA 1
ATOM 3405 C C . CYS B 1 201 ? -18.234 -24.812 -1.964 1 97.75 201 CYS B C 1
ATOM 3407 O O . CYS B 1 201 ? -19.469 -24.734 -1.924 1 97.75 201 CYS B O 1
ATOM 3409 N N . GLU B 1 202 ? -17.5 -25 -0.887 1 97.62 202 GLU B N 1
ATOM 3410 C CA . GLU B 1 202 ? -18.016 -24.891 0.475 1 97.62 202 GLU B CA 1
ATOM 3411 C C . GLU B 1 202 ? -17 -24.219 1.397 1 97.62 202 GLU B C 1
ATOM 3413 O O . GLU B 1 202 ? -15.828 -24.078 1.048 1 97.62 202 GLU B O 1
ATOM 3418 N N . ASN B 1 203 ? -17.5 -23.781 2.568 1 97.88 203 ASN B N 1
ATOM 3419 C CA . ASN B 1 203 ? -16.578 -23.219 3.553 1 97.88 203 ASN B CA 1
ATOM 3420 C C . ASN B 1 203 ? -15.531 -24.234 3.984 1 97.88 203 ASN B C 1
ATOM 3422 O O . ASN B 1 203 ? -15.844 -25.422 4.172 1 97.88 203 ASN B O 1
ATOM 3426 N N . LEU B 1 204 ? -14.289 -23.719 4.008 1 96.81 204 LEU B N 1
ATOM 3427 C CA . LEU B 1 204 ? -13.172 -24.578 4.375 1 96.81 204 LEU B CA 1
ATOM 3428 C C . LEU B 1 204 ? -12.289 -23.906 5.422 1 96.81 204 LEU B C 1
ATOM 3430 O O . LEU B 1 204 ? -12.133 -22.688 5.41 1 96.81 204 LEU B O 1
ATOM 3434 N N . SER B 1 205 ? -11.852 -24.719 6.383 1 96.56 205 SER B N 1
ATOM 3435 C CA . SER B 1 205 ? -10.812 -24.281 7.309 1 96.56 205 SER B CA 1
ATOM 3436 C C . SER B 1 205 ? -9.531 -25.094 7.113 1 96.56 205 SER B C 1
ATOM 3438 O O . SER B 1 205 ? -9.578 -26.312 6.988 1 96.56 205 SER B O 1
ATOM 3440 N N . PHE B 1 206 ? -8.406 -24.469 6.988 1 96.56 206 PHE B N 1
ATOM 3441 C CA . PHE B 1 206 ? -7.148 -25.156 6.766 1 96.56 206 PHE B CA 1
ATOM 3442 C C . PHE B 1 206 ? -5.996 -24.422 7.438 1 96.56 206 PHE B C 1
ATOM 3444 O O . PHE B 1 206 ? -6.141 -23.266 7.824 1 96.56 206 PHE B O 1
ATOM 3451 N N . PRO B 1 207 ? -4.926 -25.094 7.648 1 95 207 PRO B N 1
ATOM 3452 C CA . PRO B 1 207 ? -3.789 -24.484 8.344 1 95 207 PRO B CA 1
ATOM 3453 C C . PRO B 1 207 ? -3.197 -23.297 7.566 1 95 207 PRO B C 1
ATOM 3455 O O . PRO B 1 207 ? -3.111 -23.344 6.336 1 95 207 PRO B O 1
ATOM 3458 N N . PHE B 1 208 ? -2.689 -22.344 8.305 1 91.75 208 PHE B N 1
ATOM 3459 C CA . PHE B 1 208 ? -2.131 -21.094 7.77 1 91.75 208 PHE B CA 1
ATOM 3460 C C . PHE B 1 208 ? -0.913 -21.375 6.898 1 91.75 208 PHE B C 1
ATOM 3462 O O . PHE B 1 208 ? -0.714 -20.734 5.871 1 91.75 208 PHE B O 1
ATOM 3469 N N . ASP B 1 209 ? -0.142 -22.391 7.195 1 91.19 209 ASP B N 1
ATOM 3470 C CA . ASP B 1 209 ? 1.121 -22.688 6.523 1 91.19 209 ASP B CA 1
ATOM 3471 C C . ASP B 1 209 ? 0.889 -23.438 5.215 1 91.19 209 ASP B C 1
ATOM 3473 O O . ASP B 1 209 ? 1.841 -23.766 4.508 1 91.19 209 ASP B O 1
ATOM 3477 N N . THR B 1 210 ? -0.428 -23.625 4.836 1 95.25 210 THR B N 1
ATOM 3478 C CA . THR B 1 210 ? -0.732 -24.359 3.604 1 95.25 210 THR B CA 1
ATOM 3479 C C . THR B 1 210 ? -1.374 -23.422 2.578 1 95.25 210 THR B C 1
ATOM 3481 O O . THR B 1 210 ? -1.98 -23.875 1.607 1 95.25 210 THR B O 1
ATOM 3484 N N . LEU B 1 211 ? -1.18 -22.125 2.762 1 96.94 211 LEU B N 1
ATOM 3485 C CA . LEU B 1 211 ? -1.786 -21.141 1.873 1 96.94 211 LEU B CA 1
ATOM 3486 C C . LEU B 1 211 ? -1.282 -21.312 0.444 1 96.94 211 LEU B C 1
ATOM 3488 O O . LEU B 1 211 ? -2.061 -21.234 -0.508 1 96.94 211 LEU B O 1
ATOM 3492 N N . ALA B 1 212 ? -0.032 -21.578 0.31 1 96.88 212 ALA B N 1
ATOM 3493 C CA . ALA B 1 212 ? 0.542 -21.781 -1.02 1 96.88 212 ALA B CA 1
ATOM 3494 C C . ALA B 1 212 ? -0.072 -22.984 -1.714 1 96.88 212 ALA B C 1
ATOM 3496 O O . ALA B 1 212 ? -0.31 -22.969 -2.924 1 96.88 212 ALA B O 1
ATOM 3497 N N . GLN B 1 213 ? -0.333 -24.031 -0.978 1 95.88 213 GLN B N 1
ATOM 3498 C CA . GLN B 1 213 ? -0.971 -25.219 -1.526 1 95.88 213 GLN B CA 1
ATOM 3499 C C . GLN B 1 213 ? -2.402 -24.938 -1.964 1 95.88 213 GLN B C 1
ATOM 3501 O O . GLN B 1 213 ? -2.838 -25.391 -3.023 1 95.88 213 GLN B O 1
ATOM 3506 N N . PHE B 1 214 ? -3.08 -24.219 -1.085 1 97.69 214 PHE B N 1
ATOM 3507 C CA . PHE B 1 214 ? -4.434 -23.797 -1.422 1 97.69 214 PHE B CA 1
ATOM 3508 C C . PHE B 1 214 ? -4.453 -23.031 -2.738 1 97.69 214 PHE B C 1
ATOM 3510 O O . PHE B 1 214 ? -5.234 -23.344 -3.637 1 97.69 214 PHE B O 1
ATOM 3517 N N . TYR B 1 215 ? -3.559 -22.047 -2.82 1 98.06 215 TYR B N 1
ATOM 3518 C CA . TYR B 1 215 ? -3.443 -21.25 -4.043 1 98.06 215 TYR B CA 1
ATOM 3519 C C . TYR B 1 215 ? -3.16 -22.141 -5.242 1 98.06 215 TYR B C 1
ATOM 3521 O O . TYR B 1 215 ? -3.754 -21.969 -6.309 1 98.06 215 TYR B O 1
ATOM 3529 N N . GLY B 1 216 ? -2.248 -23.062 -5.125 1 96 216 GLY B N 1
ATOM 3530 C CA . GLY B 1 216 ? -1.906 -23.984 -6.199 1 96 216 GLY B CA 1
ATOM 3531 C C . GLY B 1 216 ? -3.092 -24.797 -6.695 1 96 216 GLY B C 1
ATOM 3532 O O . GLY B 1 216 ? -3.264 -24.984 -7.902 1 96 216 GLY B O 1
ATOM 3533 N N . LYS B 1 217 ? -3.867 -25.234 -5.73 1 96.44 217 LYS B N 1
ATOM 3534 C CA . LYS B 1 217 ? -5.043 -26.016 -6.086 1 96.44 217 LYS B CA 1
ATOM 3535 C C . LYS B 1 217 ? -6.055 -25.188 -6.863 1 96.44 217 LYS B C 1
ATOM 3537 O O . LYS B 1 217 ? -6.586 -25.625 -7.883 1 96.44 217 LYS B O 1
ATOM 3542 N N . VAL B 1 218 ? -6.297 -24 -6.383 1 97.75 218 VAL B N 1
ATOM 3543 C CA . VAL B 1 218 ? -7.227 -23.094 -7.059 1 97.75 218 VAL B CA 1
ATOM 3544 C C . VAL B 1 218 ? -6.695 -22.75 -8.445 1 97.75 218 VAL B C 1
ATOM 3546 O O . VAL B 1 218 ? -7.434 -22.812 -9.43 1 97.75 218 VAL B O 1
ATOM 3549 N N . ASN B 1 219 ? -5.422 -22.406 -8.523 1 97 219 ASN B N 1
ATOM 3550 C CA . ASN B 1 219 ? -4.793 -22.016 -9.781 1 97 219 ASN B CA 1
ATOM 3551 C C . ASN B 1 219 ? -4.848 -23.141 -10.812 1 97 219 ASN B C 1
ATOM 3553 O O . ASN B 1 219 ? -5.113 -22.891 -11.992 1 97 219 ASN B O 1
ATOM 3557 N N . ARG B 1 220 ? -4.598 -24.344 -10.383 1 95.31 220 ARG B N 1
ATOM 3558 C CA . ARG B 1 220 ? -4.652 -25.5 -11.281 1 95.31 220 ARG B CA 1
ATOM 3559 C C . ARG B 1 220 ? -6.066 -25.703 -11.812 1 95.31 220 ARG B C 1
ATOM 3561 O O . ARG B 1 220 ? -6.25 -25.984 -13 1 95.31 220 ARG B O 1
ATOM 3568 N N . ALA B 1 221 ? -6.992 -25.547 -10.938 1 96.62 221 ALA B N 1
ATOM 3569 C CA . ALA B 1 221 ? -8.383 -25.75 -11.344 1 96.62 221 ALA B CA 1
ATOM 3570 C C . ALA B 1 221 ? -8.812 -24.672 -12.344 1 96.62 221 ALA B C 1
ATOM 3572 O O . ALA B 1 221 ? -9.484 -24.984 -13.336 1 96.62 221 ALA B O 1
ATOM 3573 N N . LEU B 1 222 ? -8.383 -23.422 -12.133 1 96.81 222 LEU B N 1
ATOM 3574 C CA . LEU B 1 222 ? -8.789 -22.297 -12.969 1 96.81 222 LEU B CA 1
ATOM 3575 C C . LEU B 1 222 ? -8.109 -22.359 -14.328 1 96.81 222 LEU B C 1
ATOM 3577 O O . LEU B 1 222 ? -8.633 -21.828 -15.312 1 96.81 222 LEU B O 1
ATOM 3581 N N . ASN B 1 223 ? -6.957 -23 -14.406 1 95 223 ASN B N 1
ATOM 3582 C CA . ASN B 1 223 ? -6.164 -22.938 -15.633 1 95 223 ASN B CA 1
ATOM 3583 C C . ASN B 1 223 ? -6.066 -24.297 -16.297 1 95 223 ASN B C 1
ATOM 3585 O O . ASN B 1 223 ? -5.184 -24.531 -17.141 1 95 223 ASN B O 1
ATOM 3589 N N . LYS B 1 224 ? -6.984 -25.25 -15.852 1 89.44 224 LYS B N 1
ATOM 3590 C CA . LYS B 1 224 ? -7.039 -26.562 -16.516 1 89.44 224 LYS B CA 1
ATOM 3591 C C . LYS B 1 224 ? -7.473 -26.422 -17.969 1 89.44 224 LYS B C 1
ATOM 3593 O O . LYS B 1 224 ? -8.422 -25.703 -18.266 1 89.44 224 LYS B O 1
ATOM 3598 N N . LYS B 1 225 ? -6.668 -26.922 -19 1 77.88 225 LYS B N 1
ATOM 3599 C CA . LYS B 1 225 ? -6.984 -26.891 -20.422 1 77.88 225 LYS B CA 1
ATOM 3600 C C . LYS B 1 225 ? -8.086 -27.891 -20.766 1 77.88 225 LYS B C 1
ATOM 3602 O O . LYS B 1 225 ? -8.203 -28.938 -20.125 1 77.88 225 LYS B O 1
#

Sequence (450 aa):
MAPKKQATVVTEQDISNSDNEQLVELINNLVNTKQDELFAKYKAKVESQLENDHQLIEDLQAELKAKDDRIDALLEELSLLKQDPGMEFASPIRKKASGRLNQDELAKERENICFTLDMIELLTGVKVINFENTSDEYIFDIKQSSSVKSGLTMHYQLVLASQPSPEINYIPTFLDALEGEEVEDYENAKILQKILPDYLCENLSFPFDTLAQFYGKVNRALNKKMAPKKQATVVTEQDISNSDNEQLVELINNL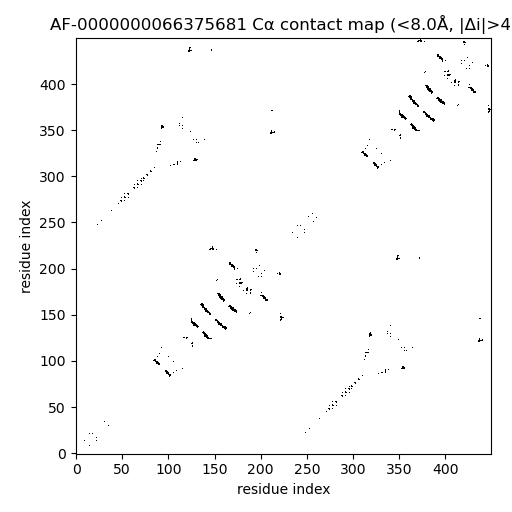VNTKQDELFAKYKAKVESQLENDHQLIEDLQAELKAKDDRIDALLEELSLLKQDPGMEFASPIRKKASGRLNQDELAKERENICFTLDMIELLTGVKVINFENTSDEYIFDIKQSSSVKSGLTMHYQLVLASQPSPEINYIPTFLDALEGEEVEDYENAKILQKILPDYLCENLSFPFDTLAQFYGKVNRALNKK

InterPro domains:
  IPR020981 Monopolin complex subunit Csm1/Pcs1, C-terminal [PF12539] (115-208)
  IPR038608 Csm1/Pcs1, C-terminal domain superfamily [G3DSA:3.90.1150.80] (111-224)
  IPR040349 Monopolin complex subunit Csm1/Pcs1 [PTHR28006] (19-225)

Nearest PDB structures (foldseek):
  6dei-assembly1_A  TM=8.255E-01  e=4.367E-07  Saccharomyces cerevisiae S288C
  6dei-assembly1_B  TM=7.844E-01  e=7.893E-07  Saccharomyces cerevisiae S288C
  2uzx-assembly2_D  TM=6.981E-01  e=1.660E+00  Homo sapiens
  3f14-assembly1_A-2  TM=5.184E-01  e=1.660E+00  Cytophaga hutchinsonii ATCC 33406
  6szw-assembly1_B  TM=4.284E-01  e=8.703E+00  Homo sapiens

Organism: Candida albicans (strain SC5314 / ATCC MYA-2876) (NCBI:txid237561)

GO terms:
  GO:0000183 rDNA heterochromatin formation (P, IMP)

Solvent-accessible surface area (backbone atoms only — not comparable to full-atom values): 24222 Å² total; per-residue (Å²): 132,77,79,72,80,69,75,78,68,79,44,70,64,56,52,68,74,40,59,72,67,59,52,52,52,47,51,53,50,48,56,52,46,52,53,47,47,52,48,50,50,49,50,50,53,51,52,50,51,52,51,52,49,51,52,50,41,53,51,42,52,53,49,41,52,54,48,50,53,51,42,55,52,52,52,52,53,44,50,54,58,66,67,65,64,38,42,75,49,65,50,79,41,36,77,62,77,43,61,68,31,38,66,67,54,45,48,49,50,47,49,52,52,43,51,51,51,48,50,47,20,51,32,71,23,48,40,62,55,30,61,44,80,54,96,56,33,38,38,39,34,34,40,37,41,32,84,70,42,84,88,43,60,47,38,31,33,44,37,31,52,60,51,97,54,65,48,30,37,38,39,45,55,36,60,57,26,69,77,48,84,53,61,72,47,27,54,40,33,55,53,45,65,70,56,40,62,72,68,65,75,38,76,40,74,46,55,57,93,43,36,32,57,54,41,47,54,53,50,49,42,51,48,61,129,130,78,78,72,80,69,74,79,66,79,44,71,64,57,52,67,75,41,57,74,67,60,52,52,53,47,50,54,50,50,56,52,44,53,55,47,47,52,49,50,49,49,50,50,52,50,53,50,50,51,50,52,48,50,52,50,41,52,52,43,53,52,50,39,51,54,47,52,53,51,43,54,51,51,52,51,52,44,50,53,56,65,67,64,66,36,42,75,50,65,50,80,41,36,76,62,78,43,61,68,31,38,67,68,54,45,48,50,49,46,49,52,51,42,50,52,52,49,51,49,22,52,32,70,24,48,40,62,54,29,62,43,80,55,95,57,34,38,38,40,35,34,39,38,41,31,85,68,43,85,89,44,60,45,38,32,32,44,38,32,53,63,53,97,53,67,47,32,36,38,38,46,53,33,60,58,26,69,75,48,82,52,61,72,48,27,54,40,32,55,53,46,64,72,55,42,61,72,71,66,73,38,76,40,75,45,55,56,92,43,36,31,58,52,40,50,54,53,52,48,43,51,48,60,130

pLDDT: mean 84.18, std 16.97, range [28.48, 98.62]

Radius of gyration: 50.12 Å; Cα contacts (8 Å, |Δi|>4): 554; chains: 2; bounding box: 59×146×94 Å